Protein AF-A0A7C3KUU8-F1 (afdb_monomer_lite)

pLDDT: mean 86.79, std 10.92, range [36.5, 98.31]

Foldseek 3Di:
DFKKFFPPDPQAFDLDQPTAPLVRDDAAEEEAACPPAPRNVQVCLLCVLSVHCVSHVVRYDHANYQLRRVVCRLVVVGRIYRGDPVSCVPPPGMDRNGDRDPVSGDDDDDDDDADPPRDPVSVVVVVCCQDPNVCVVCVVVVHRRDHDPDDLPPPDQDPLLVLQAVLLLVLLLLLLVVLQVVLLVLLCCLQPDDDPCSVVSLCQQCVLVVDDLLVLLQVCCQQQPCPHPNVVVVVVVVDRQFQFSNVLSNSLSSNLRSLLSVQLNVLLNPQDCVVLVVVVVVVDDPVRSCVPPRCLSSVLSNLSSSLSSSLSSSQDDNSQCSGNNDDGSTRNHLNNQLVVLVPDVVSVSVNVVSVVVSVVVSVVSVVVSVVVSVVSVVVVVVVVD

Structure (mmCIF, N/CA/C/O backbone):
data_AF-A0A7C3KUU8-F1
#
_entry.id   AF-A0A7C3KUU8-F1
#
loop_
_atom_site.group_PDB
_atom_site.id
_atom_site.type_symbol
_atom_site.label_atom_id
_atom_site.label_alt_id
_atom_site.label_comp_id
_atom_site.label_asym_id
_atom_site.label_entity_id
_atom_site.label_seq_id
_atom_site.pdbx_PDB_ins_code
_atom_site.Cartn_x
_atom_site.Cartn_y
_atom_site.Cartn_z
_atom_site.occupancy
_atom_site.B_iso_or_equiv
_atom_site.auth_seq_id
_atom_site.auth_comp_id
_atom_site.auth_asym_id
_atom_site.auth_atom_id
_atom_site.pdbx_PDB_model_num
ATOM 1 N N . LEU A 1 1 ? 16.557 4.441 -30.785 1.00 90.44 1 LEU A N 1
ATOM 2 C CA . LEU A 1 1 ? 16.991 3.291 -31.620 1.00 90.44 1 LEU A CA 1
ATOM 3 C C . LEU A 1 1 ? 16.966 3.691 -33.090 1.00 90.44 1 LEU A C 1
ATOM 5 O O . LEU A 1 1 ? 16.334 4.692 -33.420 1.00 90.44 1 LEU A O 1
ATOM 9 N N . VAL A 1 2 ? 17.622 2.935 -33.965 1.00 92.75 2 VAL A N 1
ATOM 10 C CA . VAL A 1 2 ? 17.529 3.116 -35.421 1.00 92.75 2 VAL A CA 1
ATOM 11 C C . VAL A 1 2 ? 17.191 1.795 -36.099 1.00 92.75 2 VAL A C 1
ATOM 13 O O . VAL A 1 2 ? 17.642 0.738 -35.664 1.00 92.75 2 VAL A O 1
ATOM 16 N N . PHE A 1 3 ? 16.392 1.873 -37.158 1.00 93.44 3 PHE A N 1
ATOM 17 C CA . PHE A 1 3 ? 16.174 0.783 -38.095 1.00 93.44 3 PHE A CA 1
ATOM 18 C C . PHE A 1 3 ? 17.252 0.858 -39.176 1.00 93.44 3 PHE A C 1
ATOM 20 O O . PHE A 1 3 ? 17.432 1.891 -39.831 1.00 93.44 3 PHE A O 1
ATOM 27 N N . VAL A 1 4 ? 17.991 -0.229 -39.326 1.00 93.75 4 VAL A N 1
ATOM 28 C CA . VAL A 1 4 ? 19.209 -0.326 -40.123 1.00 93.75 4 VAL A CA 1
ATOM 29 C C . VAL A 1 4 ? 18.973 -1.285 -41.270 1.00 93.75 4 VAL A C 1
ATOM 31 O O . VAL A 1 4 ? 18.396 -2.350 -41.079 1.00 93.75 4 VAL A O 1
ATOM 34 N N . VAL A 1 5 ? 19.438 -0.908 -42.455 1.00 94.69 5 VAL A N 1
ATOM 35 C CA . VAL A 1 5 ? 19.354 -1.706 -43.684 1.00 94.69 5 VAL A CA 1
ATOM 36 C C . VAL A 1 5 ? 20.701 -1.664 -44.411 1.00 94.69 5 VAL A C 1
ATOM 38 O O . VAL A 1 5 ? 21.492 -0.746 -44.150 1.00 94.69 5 VAL A O 1
ATOM 41 N N . PRO A 1 6 ? 20.972 -2.590 -45.349 1.00 94.44 6 PRO A N 1
ATOM 42 C CA . PRO A 1 6 ? 22.145 -2.501 -46.214 1.00 94.44 6 PRO A CA 1
ATOM 43 C C . PRO A 1 6 ? 22.184 -1.160 -46.952 1.00 94.44 6 PRO A C 1
ATOM 45 O O . PRO A 1 6 ? 21.140 -0.590 -47.293 1.00 94.44 6 PRO A O 1
ATOM 48 N N . ARG A 1 7 ? 23.374 -0.606 -47.185 1.00 91.06 7 ARG A N 1
ATOM 49 C CA . ARG A 1 7 ? 23.514 0.765 -47.701 1.00 91.06 7 ARG A CA 1
ATOM 50 C C . ARG A 1 7 ? 22.879 0.950 -49.078 1.00 91.06 7 ARG A C 1
ATOM 52 O O . ARG A 1 7 ? 22.243 1.980 -49.333 1.00 91.06 7 ARG A O 1
ATOM 59 N N . GLU A 1 8 ? 22.999 -0.061 -49.923 1.00 89.56 8 GLU A N 1
ATOM 60 C CA . GLU A 1 8 ? 22.416 -0.168 -51.259 1.00 89.56 8 GLU A CA 1
ATOM 61 C C . GLU A 1 8 ? 20.892 -0.369 -51.257 1.00 89.56 8 GLU A C 1
ATOM 63 O O . GLU A 1 8 ? 20.244 -0.171 -52.287 1.00 89.56 8 GLU A O 1
ATOM 68 N N . SER A 1 9 ? 20.292 -0.699 -50.107 1.00 88.62 9 SER A N 1
ATOM 69 C CA . SER A 1 9 ? 18.846 -0.881 -49.988 1.00 88.62 9 SER A CA 1
ATOM 70 C C . SER A 1 9 ? 18.093 0.410 -50.316 1.00 88.62 9 SER A C 1
ATOM 72 O O . SER A 1 9 ? 18.428 1.496 -49.835 1.00 88.62 9 SER A O 1
ATOM 74 N N . ARG A 1 10 ? 17.027 0.300 -51.113 1.00 84.94 10 ARG A N 1
ATOM 75 C CA . ARG A 1 10 ? 16.107 1.413 -51.418 1.00 84.94 10 ARG A CA 1
ATOM 76 C C . ARG A 1 10 ? 14.951 1.525 -50.424 1.00 84.94 10 ARG A C 1
ATOM 78 O O . ARG A 1 10 ? 14.034 2.307 -50.655 1.00 84.94 10 ARG A O 1
ATOM 85 N N . TRP A 1 11 ? 14.974 0.734 -49.353 1.00 87.44 11 TRP A N 1
ATOM 86 C CA . TRP A 1 11 ? 13.912 0.738 -48.358 1.00 87.44 11 TRP A CA 1
ATOM 87 C C . TRP A 1 11 ? 13.769 2.118 -47.703 1.00 87.44 11 TRP A C 1
ATOM 89 O O . TRP A 1 11 ? 14.757 2.755 -47.334 1.00 87.44 11 TRP A O 1
ATOM 99 N N . SER A 1 12 ? 12.520 2.554 -47.564 1.00 77.31 12 SER A N 1
ATOM 100 C CA . SER A 1 12 ? 12.107 3.763 -46.859 1.00 77.31 12 SER A CA 1
ATOM 101 C C . SER A 1 12 ? 10.806 3.455 -46.123 1.00 77.31 12 SER A C 1
ATOM 103 O O . SER A 1 12 ? 9.959 2.732 -46.650 1.00 77.31 12 SER A O 1
ATOM 105 N N . GLY A 1 13 ? 10.647 3.984 -44.915 1.00 79.12 13 GLY A N 1
ATOM 106 C CA . GLY A 1 13 ? 9.487 3.725 -44.069 1.00 79.12 13 GLY A CA 1
ATOM 107 C C . GLY A 1 13 ? 9.113 4.931 -43.219 1.00 79.12 13 GLY A C 1
ATOM 108 O O . GLY A 1 13 ? 9.868 5.899 -43.126 1.00 79.12 13 GLY A O 1
ATOM 109 N N . ALA A 1 14 ? 7.941 4.859 -42.591 1.00 77.94 14 ALA A N 1
ATOM 110 C CA . ALA A 1 14 ? 7.413 5.895 -41.708 1.00 77.94 14 ALA A CA 1
ATOM 111 C C . ALA A 1 14 ? 7.044 5.304 -40.340 1.00 77.94 14 ALA A C 1
ATOM 113 O O . ALA A 1 14 ? 6.767 4.115 -40.220 1.00 77.94 14 ALA A O 1
ATOM 114 N N . THR A 1 15 ? 7.028 6.138 -39.301 1.00 74.88 15 THR A N 1
ATOM 115 C CA . THR A 1 15 ? 6.674 5.756 -37.917 1.00 74.88 15 THR A CA 1
ATOM 116 C C . THR A 1 15 ? 5.229 6.109 -37.552 1.00 74.88 15 THR A C 1
ATOM 118 O O . THR A 1 15 ? 4.867 6.128 -36.376 1.00 74.88 15 THR A O 1
ATOM 121 N N . GLU A 1 16 ? 4.399 6.414 -38.550 1.00 74.88 16 GLU A N 1
ATOM 122 C CA . GLU A 1 16 ? 3.003 6.815 -38.376 1.00 74.88 16 GLU A CA 1
ATOM 123 C C . GLU A 1 16 ? 2.089 5.623 -38.057 1.00 74.88 16 GLU A C 1
ATOM 125 O O . GLU A 1 16 ? 2.346 4.478 -38.446 1.00 74.88 16 GLU A O 1
ATOM 130 N N . LYS A 1 17 ? 0.975 5.899 -37.365 1.00 60.41 17 LYS A N 1
ATOM 131 C CA . LYS A 1 17 ? -0.050 4.888 -37.075 1.00 60.41 17 LYS A CA 1
ATOM 132 C C . LYS A 1 17 ? -0.626 4.338 -38.384 1.00 60.41 17 LYS A C 1
ATOM 134 O O . LYS A 1 17 ? -1.269 5.072 -39.125 1.00 60.41 17 LYS A O 1
ATOM 139 N N . GLY A 1 18 ? -0.435 3.039 -38.618 1.00 64.00 18 GLY A N 1
ATOM 140 C CA . GLY A 1 18 ? -0.937 2.325 -39.798 1.00 64.00 18 GLY A CA 1
ATOM 141 C C . GLY A 1 18 ? 0.137 1.909 -40.808 1.00 64.00 18 GLY A C 1
ATOM 142 O O . GLY A 1 18 ? -0.190 1.191 -41.749 1.00 64.00 18 GLY A O 1
ATOM 143 N N . PHE A 1 19 ? 1.405 2.296 -40.620 1.00 79.56 19 PHE A N 1
ATOM 144 C CA . PHE A 1 19 ? 2.503 1.746 -41.419 1.00 79.56 19 PHE A CA 1
ATOM 145 C C . PHE A 1 19 ? 2.734 0.276 -41.053 1.00 79.56 19 PHE A C 1
ATOM 147 O O . PHE A 1 19 ? 3.020 -0.035 -39.897 1.00 79.56 19 PHE A O 1
ATOM 154 N N . ASP A 1 20 ? 2.633 -0.621 -42.031 1.00 80.00 20 ASP A N 1
ATOM 155 C CA . ASP A 1 20 ? 2.911 -2.041 -41.834 1.00 80.00 20 ASP A CA 1
ATOM 156 C C . ASP A 1 20 ? 4.380 -2.350 -42.151 1.00 80.00 20 ASP A C 1
ATOM 158 O O . ASP A 1 20 ? 4.773 -2.561 -43.305 1.00 80.00 20 ASP A O 1
ATOM 162 N N . LEU A 1 21 ? 5.203 -2.410 -41.101 1.00 84.06 21 LEU A N 1
ATOM 163 C CA . LEU A 1 21 ? 6.609 -2.780 -41.233 1.00 84.06 21 LEU A CA 1
ATOM 164 C C . LEU A 1 21 ? 6.766 -4.173 -41.855 1.00 84.06 21 LEU A C 1
ATOM 166 O O . LEU A 1 21 ? 7.673 -4.382 -42.662 1.00 84.06 21 LEU A O 1
ATOM 170 N N . ALA A 1 22 ? 5.886 -5.114 -41.514 1.00 80.06 22 ALA A N 1
ATOM 171 C CA . ALA A 1 22 ? 5.986 -6.497 -41.941 1.00 80.06 22 ALA A CA 1
ATOM 172 C C . ALA A 1 22 ? 5.813 -6.653 -43.457 1.00 80.06 22 ALA A C 1
ATOM 174 O O . ALA A 1 22 ? 6.502 -7.491 -44.046 1.00 80.06 22 ALA A O 1
ATOM 175 N N . ALA A 1 23 ? 4.941 -5.845 -44.062 1.00 80.69 23 ALA A N 1
ATOM 176 C CA . ALA A 1 23 ? 4.731 -5.779 -45.506 1.00 80.69 23 ALA A CA 1
ATOM 177 C C . ALA A 1 23 ? 5.793 -4.935 -46.237 1.00 80.69 23 ALA A C 1
ATOM 179 O O . ALA A 1 23 ? 6.001 -5.107 -47.437 1.00 80.69 23 ALA A O 1
ATOM 180 N N . SER A 1 24 ? 6.477 -4.031 -45.529 1.00 82.81 24 SER A N 1
ATOM 181 C CA . SER A 1 24 ? 7.411 -3.072 -46.135 1.00 82.81 24 SER A CA 1
ATOM 182 C C . SER A 1 24 ? 8.755 -3.665 -46.579 1.00 82.81 24 SER A C 1
ATOM 184 O O . SER A 1 24 ? 9.460 -3.040 -47.371 1.00 82.81 24 SER A O 1
ATOM 186 N N . PHE A 1 25 ? 9.144 -4.839 -46.073 1.00 82.50 25 PHE A N 1
ATOM 187 C CA . PHE A 1 25 ? 10.389 -5.502 -46.463 1.00 82.50 25 PHE A CA 1
ATOM 188 C C . PHE A 1 25 ? 10.257 -7.030 -46.458 1.00 82.50 25 PHE A C 1
ATOM 190 O O . PHE A 1 25 ? 9.503 -7.621 -45.679 1.00 82.50 25 PHE A O 1
ATOM 197 N N . SER A 1 26 ? 11.026 -7.676 -47.334 1.00 80.44 26 SER A N 1
ATOM 198 C CA . SER A 1 26 ? 11.155 -9.130 -47.410 1.00 80.44 26 SER A CA 1
ATOM 199 C C . SER A 1 26 ? 12.432 -9.583 -46.699 1.00 80.44 26 SER A C 1
ATOM 201 O O . SER A 1 26 ? 13.476 -8.947 -46.817 1.00 80.44 26 SER A O 1
ATOM 203 N N . GLY A 1 27 ? 12.349 -10.677 -45.939 1.00 87.88 27 GLY A N 1
ATOM 204 C CA . GLY A 1 27 ? 13.481 -11.243 -45.201 1.00 87.88 27 GLY A CA 1
ATOM 205 C C . GLY A 1 27 ? 13.351 -11.161 -43.680 1.00 87.88 27 GLY A C 1
ATOM 206 O O . GLY A 1 27 ? 12.274 -10.901 -43.136 1.00 87.88 27 GLY A O 1
ATOM 207 N N . ARG A 1 28 ? 14.463 -11.461 -43.002 1.00 93.50 28 ARG A N 1
ATOM 208 C CA . ARG A 1 28 ? 14.560 -11.568 -41.540 1.00 93.50 28 ARG A CA 1
ATOM 209 C C . ARG A 1 28 ? 14.951 -10.237 -40.898 1.00 93.50 28 ARG A C 1
ATOM 211 O O . ARG A 1 28 ? 15.666 -9.450 -41.517 1.00 93.50 28 ARG A O 1
ATOM 218 N N . LEU A 1 29 ? 14.500 -10.009 -39.666 1.00 95.25 29 LEU A N 1
ATOM 219 C CA . LEU A 1 29 ? 14.848 -8.840 -38.855 1.00 95.25 29 LEU A CA 1
ATOM 220 C C . LEU A 1 29 ? 15.831 -9.256 -37.760 1.00 95.25 29 LEU A C 1
ATOM 222 O O . LEU A 1 29 ? 15.462 -10.010 -36.865 1.00 95.25 29 LEU A O 1
ATOM 226 N N . ALA A 1 30 ? 17.065 -8.770 -37.803 1.00 96.25 30 ALA A N 1
ATOM 227 C CA . ALA A 1 30 ? 18.033 -9.030 -36.747 1.00 96.25 30 ALA A CA 1
ATOM 228 C C . ALA A 1 30 ? 17.785 -8.108 -35.547 1.00 96.25 30 ALA A C 1
ATOM 230 O O . ALA A 1 30 ? 17.712 -6.887 -35.683 1.00 96.25 30 ALA A O 1
ATOM 231 N N . LEU A 1 31 ? 17.677 -8.691 -34.358 1.00 95.56 31 LEU A N 1
ATOM 232 C CA . LEU A 1 31 ? 17.616 -7.960 -33.096 1.00 95.56 31 LEU A CA 1
ATOM 233 C C . LEU A 1 31 ? 18.660 -8.551 -32.160 1.00 95.56 31 LEU A C 1
ATOM 235 O O . LEU A 1 31 ? 18.838 -9.765 -32.140 1.00 95.56 31 LEU A O 1
ATOM 239 N N . ALA A 1 32 ? 19.294 -7.721 -31.334 1.00 91.69 32 ALA A N 1
ATOM 240 C CA . ALA A 1 32 ? 19.914 -8.255 -30.126 1.00 91.69 32 ALA A CA 1
ATOM 241 C C . ALA A 1 32 ? 18.852 -9.039 -29.332 1.00 91.69 32 ALA A C 1
ATOM 243 O O . ALA A 1 32 ? 17.676 -8.668 -29.385 1.00 91.69 32 ALA A O 1
ATOM 244 N N . ASP A 1 33 ? 19.232 -10.119 -28.649 1.00 91.19 33 ASP A N 1
ATOM 245 C CA . ASP A 1 33 ? 18.257 -11.043 -28.065 1.00 91.19 33 ASP A CA 1
ATOM 246 C C . ASP A 1 33 ? 17.237 -10.297 -27.172 1.00 91.19 33 ASP A C 1
ATOM 248 O O . ASP A 1 33 ? 17.604 -9.727 -26.136 1.00 91.19 33 ASP A O 1
ATOM 252 N N . PRO A 1 34 ? 15.944 -10.283 -27.554 1.00 88.38 34 PRO A N 1
ATOM 253 C CA . PRO A 1 34 ? 14.929 -9.479 -26.886 1.00 88.38 34 PRO A CA 1
ATOM 254 C C . PRO A 1 34 ? 14.506 -10.030 -25.519 1.00 88.38 34 PRO A C 1
ATOM 256 O O . PRO A 1 34 ? 13.675 -9.411 -24.855 1.00 88.38 34 PRO A O 1
ATOM 259 N N . SER A 1 35 ? 15.033 -11.183 -25.098 1.00 82.75 35 SER A N 1
ATOM 260 C CA . SER A 1 35 ? 14.754 -11.770 -23.785 1.00 82.75 35 SER A CA 1
ATOM 261 C C . SER A 1 35 ? 15.670 -11.246 -22.674 1.00 82.75 35 SER A C 1
ATOM 263 O O . SER A 1 35 ? 15.229 -11.167 -21.529 1.00 82.75 35 SER A O 1
ATOM 265 N N . HIS A 1 36 ? 16.916 -10.872 -22.987 1.00 84.31 36 HIS A N 1
ATOM 266 C CA . HIS A 1 36 ? 17.907 -10.516 -21.962 1.00 84.31 36 HIS A CA 1
ATOM 267 C C . HIS A 1 36 ? 18.919 -9.436 -22.366 1.00 84.31 36 HIS A C 1
ATOM 269 O O . HIS A 1 36 ? 19.578 -8.879 -21.487 1.00 84.31 36 HIS A O 1
ATOM 275 N N . VAL A 1 37 ? 19.044 -9.086 -23.651 1.00 87.12 37 VAL A N 1
ATOM 276 C CA . VAL A 1 37 ? 19.953 -8.016 -24.080 1.00 87.12 37 VAL A CA 1
ATOM 277 C C . VAL A 1 37 ? 19.202 -6.681 -24.064 1.00 87.12 37 VAL A C 1
ATOM 279 O O . VAL A 1 37 ? 18.183 -6.559 -24.748 1.00 87.12 37 VAL A O 1
ATOM 282 N N . PRO A 1 38 ? 19.684 -5.639 -23.353 1.00 86.88 38 PRO A N 1
ATOM 283 C CA . PRO A 1 38 ? 18.954 -4.376 -23.208 1.00 86.88 38 PRO A CA 1
ATOM 284 C C . PRO A 1 38 ? 18.501 -3.754 -24.533 1.00 86.88 38 PRO A C 1
ATOM 286 O O . PRO A 1 38 ? 17.348 -3.357 -24.670 1.00 86.88 38 PRO A O 1
ATOM 289 N N . ALA A 1 39 ? 19.374 -3.732 -25.543 1.00 88.12 39 ALA A N 1
ATOM 290 C CA . ALA A 1 39 ? 19.037 -3.206 -26.865 1.00 88.12 39 ALA A CA 1
ATOM 291 C C . ALA A 1 39 ? 17.893 -3.980 -27.538 1.00 88.12 39 ALA A C 1
ATOM 293 O O . ALA A 1 39 ? 17.030 -3.374 -28.170 1.00 88.12 39 ALA A O 1
ATOM 294 N N . GLY A 1 40 ? 17.871 -5.304 -27.363 1.00 90.69 40 GLY A N 1
ATOM 295 C CA . GLY A 1 40 ? 16.818 -6.188 -27.852 1.00 90.69 40 GLY A CA 1
ATOM 296 C C . GLY A 1 40 ? 15.490 -5.941 -27.153 1.00 90.69 40 GLY A C 1
ATOM 297 O O . GLY A 1 40 ? 14.450 -5.859 -27.804 1.00 90.69 40 GLY A O 1
ATOM 298 N N . ILE A 1 41 ? 15.532 -5.755 -25.831 1.00 90.88 41 ILE A N 1
ATOM 299 C CA . ILE A 1 41 ? 14.361 -5.423 -25.013 1.00 90.88 41 ILE A CA 1
ATOM 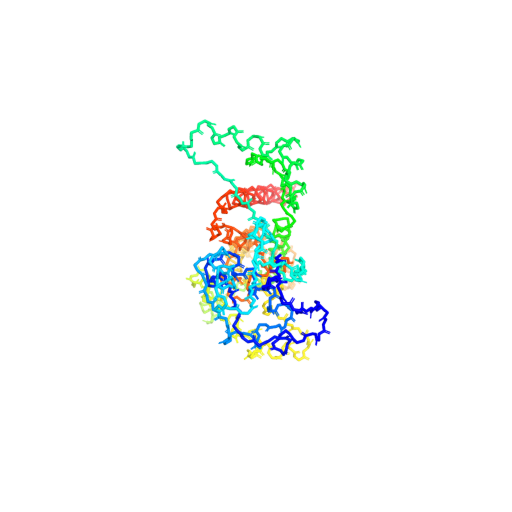300 C C . ILE A 1 41 ? 13.762 -4.085 -25.467 1.00 90.88 41 ILE A C 1
ATOM 302 O O . ILE A 1 41 ? 12.563 -4.016 -25.738 1.00 90.88 41 ILE A O 1
ATOM 306 N N . TYR A 1 42 ? 14.579 -3.035 -25.619 1.00 92.00 42 TYR A N 1
ATOM 307 C CA . TYR A 1 42 ? 14.101 -1.733 -26.101 1.00 92.00 42 TYR A CA 1
ATOM 308 C C . TYR A 1 42 ? 13.573 -1.806 -27.535 1.00 92.00 42 TYR A C 1
ATOM 310 O O . TYR A 1 42 ? 12.560 -1.182 -27.848 1.00 92.00 42 TYR A O 1
ATOM 318 N N . ALA A 1 43 ? 14.231 -2.574 -28.408 1.00 92.94 43 ALA A N 1
ATOM 319 C CA . ALA A 1 43 ? 13.767 -2.780 -29.774 1.00 92.94 43 ALA A CA 1
ATOM 320 C C . ALA A 1 43 ? 12.408 -3.475 -29.799 1.00 92.94 43 ALA A C 1
ATOM 322 O O . ALA A 1 43 ? 11.499 -3.009 -30.478 1.00 92.94 43 ALA A O 1
ATOM 323 N N . ARG A 1 44 ? 12.227 -4.531 -29.004 1.00 93.44 44 ARG A N 1
ATOM 324 C CA . ARG A 1 44 ? 10.938 -5.206 -28.870 1.00 93.44 44 ARG A CA 1
ATOM 325 C C . ARG A 1 44 ? 9.850 -4.261 -28.356 1.00 93.44 44 ARG A C 1
ATOM 327 O O . ARG A 1 44 ? 8.792 -4.206 -28.971 1.00 93.44 44 ARG A O 1
ATOM 334 N N . GLN A 1 45 ? 10.118 -3.489 -27.300 1.00 90.62 45 GLN A N 1
ATOM 335 C CA . GLN A 1 45 ? 9.173 -2.490 -26.779 1.00 90.62 45 GLN A CA 1
ATOM 336 C C . GLN A 1 45 ? 8.756 -1.488 -27.860 1.00 90.62 45 GLN A C 1
ATOM 338 O O . GLN A 1 45 ? 7.566 -1.244 -28.049 1.00 90.62 45 GLN A O 1
ATOM 343 N N . ALA A 1 46 ? 9.729 -0.970 -28.617 1.00 90.31 46 ALA A N 1
ATOM 344 C CA . ALA A 1 46 ? 9.466 -0.060 -29.724 1.00 90.31 46 ALA A CA 1
ATOM 345 C C . ALA A 1 46 ? 8.572 -0.696 -30.792 1.00 90.31 46 ALA A C 1
ATOM 347 O O . ALA A 1 46 ? 7.588 -0.094 -31.217 1.00 90.31 46 ALA A O 1
ATOM 348 N N . LEU A 1 47 ? 8.885 -1.925 -31.207 1.00 91.62 47 LEU A N 1
ATOM 349 C CA . LEU A 1 47 ? 8.107 -2.656 -32.206 1.00 91.62 47 LEU A CA 1
ATOM 350 C C . LEU A 1 47 ? 6.693 -2.990 -31.708 1.00 91.62 47 LEU A C 1
ATOM 352 O O . LEU A 1 47 ? 5.756 -2.964 -32.502 1.00 91.62 47 LEU A O 1
ATOM 356 N N . GLU A 1 48 ? 6.517 -3.301 -30.422 1.00 92.44 48 GLU A N 1
ATOM 357 C CA . GLU A 1 48 ? 5.206 -3.551 -29.809 1.00 92.44 48 GLU A CA 1
ATOM 358 C C . GLU A 1 48 ? 4.368 -2.265 -29.762 1.00 92.44 48 GLU A C 1
ATOM 360 O O . GLU A 1 48 ? 3.215 -2.270 -30.193 1.00 92.44 48 GLU A O 1
ATOM 365 N N . SER A 1 49 ? 4.961 -1.147 -29.333 1.00 87.69 49 SER A N 1
ATOM 366 C CA . SER A 1 49 ? 4.299 0.165 -29.254 1.00 87.69 49 SER A CA 1
ATOM 367 C C . SER A 1 49 ? 3.899 0.713 -30.631 1.00 87.69 49 SER A C 1
ATOM 369 O O . SER A 1 49 ? 2.841 1.324 -30.790 1.00 87.69 49 SER A O 1
ATOM 371 N N . LEU A 1 50 ? 4.711 0.435 -31.656 1.00 87.19 50 LEU A N 1
ATOM 372 C CA . LEU A 1 50 ? 4.426 0.782 -33.051 1.00 87.19 50 LEU A CA 1
ATOM 373 C C . LEU A 1 50 ? 3.457 -0.201 -33.736 1.00 87.19 50 LEU A C 1
ATOM 375 O O . LEU A 1 50 ? 3.054 0.033 -34.872 1.00 87.19 50 LEU A O 1
ATOM 379 N N . GLY A 1 51 ? 3.063 -1.292 -33.067 1.00 86.88 51 GLY A N 1
ATOM 380 C CA . GLY A 1 51 ? 2.174 -2.317 -33.62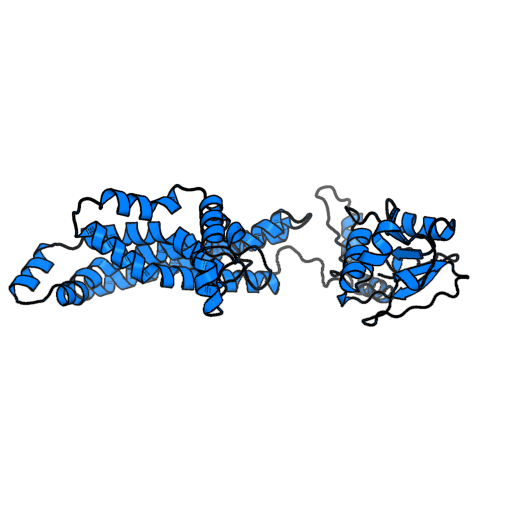6 1.00 86.88 51 GLY A CA 1
ATOM 381 C C . GLY A 1 51 ? 2.830 -3.223 -34.676 1.00 86.88 51 GLY A C 1
ATOM 382 O O . GLY A 1 51 ? 2.140 -3.972 -35.360 1.00 86.88 51 GLY A O 1
ATOM 383 N N . TRP A 1 52 ? 4.156 -3.179 -34.811 1.00 90.25 52 TRP A N 1
ATOM 384 C CA . TRP A 1 52 ? 4.925 -3.936 -35.804 1.00 90.25 52 TRP A CA 1
ATOM 385 C C . TRP A 1 52 ? 5.298 -5.342 -35.335 1.00 90.25 52 TRP A C 1
ATOM 387 O O . TRP A 1 52 ? 5.491 -6.236 -36.158 1.00 90.25 52 TRP A O 1
ATOM 397 N N . TRP A 1 53 ? 5.394 -5.551 -34.019 1.00 91.19 53 TRP A N 1
ATOM 398 C CA . TRP A 1 53 ? 5.913 -6.787 -33.428 1.00 91.19 53 TRP A CA 1
ATOM 399 C C . TRP A 1 53 ? 5.185 -8.049 -33.901 1.00 91.19 53 TRP A C 1
ATOM 401 O O . TRP A 1 53 ? 5.824 -9.035 -34.266 1.00 91.19 53 TRP A O 1
ATOM 411 N N . THR A 1 54 ? 3.853 -8.022 -33.954 1.00 88.00 54 THR A N 1
ATOM 412 C CA . THR A 1 54 ? 3.029 -9.184 -34.324 1.00 88.00 54 THR A CA 1
ATOM 413 C C . THR A 1 54 ? 3.334 -9.711 -35.726 1.00 88.00 54 THR A C 1
ATOM 415 O O . THR A 1 54 ? 3.348 -10.925 -35.914 1.00 88.00 54 THR A O 1
ATOM 418 N N . GLY A 1 55 ? 3.632 -8.831 -36.687 1.00 86.38 55 GLY A N 1
ATOM 419 C CA . GLY A 1 55 ? 3.930 -9.202 -38.075 1.00 86.38 55 GLY A CA 1
ATOM 420 C C . GLY A 1 55 ? 5.394 -9.573 -38.348 1.00 86.38 55 GLY A C 1
ATOM 421 O O . GLY A 1 55 ? 5.705 -10.147 -39.399 1.00 86.38 55 GLY A O 1
ATOM 422 N N . VAL A 1 56 ? 6.313 -9.251 -37.430 1.00 90.00 56 VAL A N 1
ATOM 423 C CA . VAL A 1 56 ? 7.753 -9.517 -37.605 1.00 90.00 56 VAL A CA 1
ATOM 424 C C . VAL A 1 56 ? 8.315 -10.558 -36.643 1.00 90.00 56 VAL A C 1
ATOM 426 O O . VAL A 1 56 ? 9.368 -11.103 -36.952 1.00 90.00 56 VAL A O 1
ATOM 429 N N . ARG A 1 57 ? 7.631 -10.894 -35.537 1.00 90.94 57 ARG A N 1
ATOM 430 C CA . ARG A 1 57 ? 8.156 -11.780 -34.474 1.00 90.94 57 ARG A CA 1
ATOM 431 C C . ARG A 1 57 ? 8.689 -13.127 -34.977 1.00 90.94 57 ARG A C 1
ATOM 433 O O . ARG A 1 57 ? 9.761 -13.538 -34.559 1.00 90.94 57 ARG A O 1
ATOM 440 N N . GLU A 1 58 ? 7.994 -13.772 -35.918 1.00 91.50 58 GLU A N 1
ATOM 441 C CA . GLU A 1 58 ? 8.390 -15.083 -36.473 1.00 91.50 58 GLU A CA 1
ATOM 442 C C . GLU A 1 58 ? 9.591 -14.974 -37.432 1.00 91.50 58 GLU A C 1
ATOM 444 O O . GLU A 1 58 ? 10.194 -15.971 -37.816 1.00 91.50 58 GLU A O 1
ATOM 449 N N . ARG A 1 59 ? 9.935 -13.749 -37.847 1.00 92.75 59 ARG A N 1
ATOM 450 C CA . ARG A 1 59 ? 11.063 -13.426 -38.731 1.00 92.75 59 ARG A CA 1
ATOM 451 C C . ARG A 1 59 ? 12.236 -12.803 -37.975 1.00 92.75 59 ARG A C 1
ATOM 453 O O . ARG A 1 59 ? 13.210 -12.400 -38.616 1.00 92.75 59 ARG A O 1
ATOM 460 N N . VAL A 1 60 ? 12.147 -12.689 -36.648 1.00 93.81 60 VAL A N 1
ATOM 461 C CA . VAL A 1 60 ? 13.225 -12.142 -35.824 1.00 93.81 60 VAL A CA 1
ATOM 462 C C . VAL A 1 60 ? 14.355 -13.159 -35.718 1.00 93.81 60 VAL A C 1
ATOM 464 O O . VAL A 1 60 ? 14.136 -14.310 -35.353 1.00 93.81 60 VAL A O 1
ATOM 467 N N . VAL A 1 61 ? 15.575 -12.713 -36.007 1.00 94.50 61 VAL A N 1
ATOM 468 C CA . VAL A 1 61 ? 16.801 -13.473 -35.758 1.00 94.50 61 VAL A CA 1
ATOM 469 C C . VAL A 1 61 ? 17.487 -12.862 -34.540 1.00 94.50 61 VAL A C 1
ATOM 471 O O . VAL A 1 61 ? 17.909 -11.704 -34.615 1.00 94.50 61 VAL A O 1
ATOM 474 N N . PRO A 1 62 ? 17.579 -13.594 -33.419 1.00 92.44 62 PRO A N 1
ATOM 475 C CA . PRO A 1 62 ? 18.277 -13.108 -32.243 1.00 92.44 62 PRO A CA 1
ATOM 476 C C . PRO A 1 62 ? 19.791 -13.113 -32.483 1.00 92.44 62 PRO A C 1
ATOM 478 O O . PRO A 1 62 ? 20.358 -14.086 -32.978 1.00 92.44 62 PRO A O 1
ATOM 481 N N . ALA A 1 63 ? 20.439 -12.020 -32.105 1.00 91.88 63 ALA A N 1
ATOM 482 C CA . ALA A 1 63 ? 21.882 -11.847 -32.074 1.00 91.88 63 ALA A CA 1
ATOM 483 C C . ALA A 1 63 ? 22.360 -11.711 -30.616 1.00 91.88 63 ALA A C 1
ATOM 485 O O . ALA A 1 63 ? 21.606 -11.213 -29.774 1.00 91.88 63 ALA A O 1
ATOM 486 N N . PRO A 1 64 ? 23.606 -12.105 -30.300 1.00 85.50 64 PRO A N 1
ATOM 487 C CA . PRO A 1 64 ? 24.130 -12.029 -28.933 1.00 85.50 64 PRO A CA 1
ATOM 488 C C . PRO A 1 64 ? 24.233 -10.589 -28.410 1.00 85.50 64 PRO A C 1
ATOM 490 O O . PRO A 1 64 ? 24.109 -10.351 -27.212 1.00 85.50 64 PRO A O 1
ATOM 493 N N . ASP A 1 65 ? 24.432 -9.620 -29.302 1.00 90.88 65 ASP A N 1
ATOM 494 C CA . ASP A 1 65 ? 24.562 -8.203 -28.982 1.00 90.88 65 ASP A CA 1
ATOM 495 C C . ASP A 1 65 ? 24.163 -7.331 -30.200 1.00 90.88 65 ASP A C 1
ATOM 497 O O . ASP A 1 65 ? 23.898 -7.861 -31.289 1.00 90.88 65 ASP A O 1
ATOM 501 N N . PRO A 1 66 ? 24.066 -5.994 -30.046 1.00 91.19 66 PRO A N 1
ATOM 502 C CA . PRO A 1 66 ? 23.685 -5.102 -31.142 1.00 91.19 66 PRO A CA 1
ATOM 503 C C . PRO A 1 66 ? 24.648 -5.127 -32.330 1.00 91.19 66 PRO A C 1
ATOM 505 O O . PRO A 1 66 ? 24.201 -5.039 -33.472 1.00 91.19 66 PRO A O 1
ATOM 508 N N . ALA A 1 67 ? 25.952 -5.282 -32.090 1.00 91.69 67 ALA A N 1
ATOM 509 C CA . ALA A 1 67 ? 26.945 -5.348 -33.157 1.00 91.69 67 ALA A CA 1
ATOM 510 C C . ALA A 1 67 ? 26.785 -6.641 -33.972 1.00 91.69 67 ALA A C 1
ATOM 512 O O . ALA A 1 67 ? 26.844 -6.610 -35.201 1.00 91.69 67 ALA A O 1
ATOM 513 N N . GLY A 1 68 ? 26.472 -7.758 -33.313 1.00 92.00 68 GLY A N 1
ATOM 514 C CA . GLY A 1 68 ? 26.086 -9.009 -33.959 1.00 92.00 68 GLY A CA 1
ATOM 515 C C . GLY A 1 68 ? 24.847 -8.851 -34.843 1.00 92.00 68 GLY A C 1
ATOM 516 O O . GLY A 1 68 ? 24.816 -9.373 -35.956 1.00 92.00 68 GLY A O 1
ATOM 517 N N . ALA A 1 69 ? 23.851 -8.073 -34.406 1.00 94.00 69 ALA A N 1
ATOM 518 C CA . ALA A 1 69 ? 22.670 -7.789 -35.223 1.00 94.00 69 ALA A CA 1
ATOM 519 C C . ALA A 1 69 ? 23.015 -6.974 -36.483 1.00 94.00 69 ALA A C 1
ATOM 521 O O . ALA A 1 69 ? 22.519 -7.291 -37.563 1.00 94.00 69 ALA A O 1
ATOM 522 N N . VAL A 1 70 ? 23.903 -5.975 -36.375 1.00 95.00 70 VAL A N 1
ATOM 523 C CA . VAL A 1 70 ? 24.435 -5.251 -37.547 1.00 95.00 70 VAL A CA 1
ATOM 524 C C . VAL A 1 70 ? 25.188 -6.207 -38.470 1.00 95.00 70 VAL A C 1
ATOM 526 O O . VAL A 1 70 ? 24.986 -6.172 -39.684 1.00 95.00 70 VAL A O 1
ATOM 529 N N . LYS A 1 71 ? 25.999 -7.113 -37.910 1.00 93.94 71 LYS A N 1
ATOM 530 C CA . LYS A 1 71 ? 26.798 -8.056 -38.697 1.00 93.94 71 LYS A CA 1
ATOM 531 C C . LYS A 1 71 ? 25.946 -8.986 -39.556 1.00 93.94 71 LYS A C 1
ATOM 533 O O . LYS A 1 71 ? 26.291 -9.242 -40.706 1.00 93.94 71 LYS A O 1
ATOM 538 N N . LEU A 1 72 ? 24.813 -9.449 -39.031 1.00 93.81 72 LEU A N 1
ATOM 539 C CA . LEU A 1 72 ? 23.860 -10.264 -39.790 1.00 93.81 72 LEU A CA 1
ATOM 540 C C . LEU A 1 72 ? 23.288 -9.518 -41.004 1.00 93.81 72 LEU A C 1
ATOM 542 O O . LEU A 1 72 ? 23.002 -10.145 -42.023 1.00 93.81 72 LEU A O 1
ATOM 546 N N . VAL A 1 73 ? 23.145 -8.194 -40.918 1.00 94.44 73 VAL A N 1
ATOM 547 C CA . VAL A 1 73 ? 22.727 -7.362 -42.056 1.00 94.44 73 VAL A CA 1
ATOM 548 C C . VAL A 1 73 ? 23.857 -7.217 -43.072 1.00 94.44 73 VAL A C 1
ATOM 550 O O . VAL A 1 73 ? 23.611 -7.356 -44.266 1.00 94.44 73 VAL A O 1
ATOM 553 N N . GLU A 1 74 ? 25.101 -7.013 -42.625 1.00 93.88 74 GLU A N 1
ATOM 554 C CA . GLU A 1 74 ? 26.265 -6.948 -43.525 1.00 93.88 74 GLU A CA 1
ATOM 555 C C . GLU A 1 74 ? 26.484 -8.244 -44.315 1.00 93.88 74 GLU A C 1
ATOM 557 O O . GLU A 1 74 ? 26.875 -8.208 -45.478 1.00 93.88 74 GLU A O 1
ATOM 562 N N . LEU A 1 75 ? 26.248 -9.392 -43.677 1.00 92.50 75 LEU A N 1
ATOM 563 C CA . LEU A 1 75 ? 26.392 -10.712 -44.295 1.00 92.50 75 LEU A CA 1
ATOM 564 C C . LEU A 1 75 ? 25.207 -11.076 -45.206 1.00 92.50 75 LEU A C 1
ATOM 566 O O . LEU A 1 75 ? 25.215 -12.138 -45.824 1.00 92.50 75 LEU A O 1
ATOM 570 N N . GLY A 1 76 ? 24.176 -10.225 -45.281 1.00 91.25 76 GLY A N 1
ATOM 571 C CA . GLY A 1 76 ? 22.951 -10.496 -46.035 1.00 91.25 76 GLY A CA 1
ATOM 572 C C . GLY A 1 76 ? 22.067 -11.586 -45.417 1.00 91.25 76 GLY A C 1
ATOM 573 O O . GLY A 1 76 ? 21.111 -12.039 -46.044 1.00 91.25 76 GLY A O 1
ATOM 574 N N . GLU A 1 77 ? 22.352 -12.015 -44.186 1.00 92.44 77 GLU A N 1
ATOM 575 C CA . GLU A 1 77 ? 21.565 -13.022 -43.472 1.00 92.44 77 GLU A CA 1
ATOM 576 C C . GLU A 1 77 ? 20.262 -12.452 -42.891 1.00 92.44 77 GLU A C 1
ATOM 578 O O . GLU A 1 77 ? 19.281 -13.188 -42.711 1.00 92.44 77 GLU A O 1
ATOM 583 N N . ALA A 1 78 ? 20.244 -11.148 -42.612 1.00 93.75 78 ALA A N 1
ATOM 584 C CA . ALA A 1 78 ? 19.072 -10.377 -42.227 1.00 93.75 78 ALA A CA 1
ATOM 585 C C . ALA A 1 78 ? 18.882 -9.186 -43.175 1.00 93.75 78 ALA A C 1
ATOM 587 O O . ALA A 1 78 ? 19.836 -8.538 -43.590 1.00 93.75 78 ALA A O 1
ATOM 588 N N . ALA A 1 79 ? 17.630 -8.880 -43.506 1.00 93.56 79 ALA A N 1
ATOM 589 C CA . ALA A 1 79 ? 17.296 -7.771 -44.397 1.00 93.56 79 ALA A CA 1
ATOM 590 C C . ALA A 1 79 ? 17.376 -6.409 -43.691 1.00 93.56 79 ALA A C 1
ATOM 592 O O . ALA A 1 79 ? 17.561 -5.377 -44.337 1.00 93.56 79 ALA A O 1
ATOM 593 N N . ALA A 1 80 ? 17.213 -6.407 -42.369 1.00 95.19 80 ALA A N 1
ATOM 594 C CA . ALA A 1 80 ? 17.289 -5.220 -41.537 1.00 95.19 80 ALA A CA 1
ATOM 595 C C . ALA A 1 80 ? 17.652 -5.577 -40.092 1.00 95.19 80 ALA A C 1
ATOM 597 O O . ALA A 1 80 ? 17.528 -6.735 -39.688 1.00 95.19 80 ALA A O 1
ATOM 598 N N . ALA A 1 81 ? 18.026 -4.570 -39.303 1.00 95.81 81 ALA A N 1
ATOM 599 C CA . ALA A 1 81 ? 18.209 -4.683 -37.861 1.00 95.81 81 ALA A CA 1
ATOM 600 C C . ALA A 1 81 ? 17.634 -3.480 -37.105 1.00 95.81 81 ALA A C 1
ATOM 602 O O . ALA A 1 81 ? 17.519 -2.389 -37.660 1.00 95.81 81 ALA A O 1
ATOM 603 N N . VAL A 1 82 ? 17.318 -3.655 -35.820 1.00 96.06 82 VAL A N 1
ATOM 604 C CA . VAL A 1 82 ? 17.059 -2.531 -34.903 1.00 96.06 82 VAL A CA 1
ATOM 605 C C . VAL A 1 82 ? 18.133 -2.506 -33.828 1.00 96.06 82 VAL A C 1
ATOM 607 O O . VAL A 1 82 ? 18.245 -3.440 -33.038 1.00 96.06 82 VAL A O 1
ATOM 610 N N . VAL A 1 83 ? 18.911 -1.425 -33.797 1.00 94.81 83 VAL A N 1
ATOM 611 C CA . VA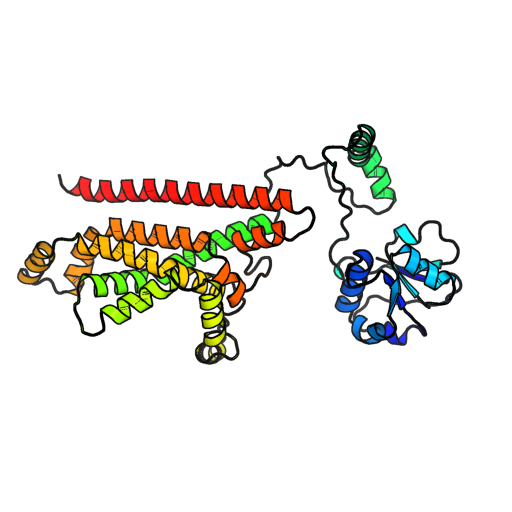L A 1 83 ? 20.088 -1.277 -32.922 1.00 94.81 83 VAL A CA 1
ATOM 612 C C . VAL A 1 83 ? 20.207 0.150 -32.382 1.00 94.81 83 VAL A C 1
ATOM 614 O O . VAL A 1 83 ? 19.387 1.028 -32.701 1.00 94.81 83 VAL A O 1
ATOM 617 N N . TYR A 1 84 ? 21.204 0.416 -31.533 1.00 92.31 84 TYR A N 1
ATOM 618 C CA . TYR A 1 84 ? 21.501 1.788 -31.145 1.00 92.31 84 TYR A CA 1
ATOM 619 C C . TYR A 1 84 ? 22.117 2.545 -32.313 1.00 92.31 84 TYR A C 1
ATOM 621 O O . TYR A 1 84 ? 22.778 1.995 -33.189 1.00 92.31 84 TYR A O 1
ATOM 629 N N . ARG A 1 85 ? 21.924 3.864 -32.313 1.00 89.31 85 ARG A N 1
ATOM 630 C CA . ARG A 1 85 ? 22.523 4.730 -33.332 1.00 89.31 85 ARG A CA 1
ATOM 631 C C . ARG A 1 85 ? 24.052 4.657 -33.312 1.00 89.31 85 ARG A C 1
ATOM 633 O O . ARG A 1 85 ? 24.673 4.814 -34.352 1.00 89.31 85 ARG A O 1
ATOM 640 N N . THR A 1 86 ? 24.638 4.420 -32.142 1.00 87.75 86 THR A N 1
ATOM 641 C CA . THR A 1 86 ? 26.083 4.276 -31.950 1.00 87.75 86 THR A CA 1
ATOM 642 C C . THR A 1 86 ? 26.653 3.047 -32.642 1.00 87.75 86 THR A C 1
ATOM 644 O O . THR A 1 86 ? 27.778 3.111 -33.116 1.00 87.75 86 THR A O 1
ATOM 647 N N . ASP A 1 87 ? 25.872 1.972 -32.766 1.00 89.12 87 ASP A N 1
ATOM 648 C CA . ASP A 1 87 ? 26.334 0.691 -33.321 1.00 89.12 87 ASP A CA 1
ATOM 649 C C . ASP A 1 87 ? 26.510 0.737 -34.847 1.00 89.12 87 ASP A C 1
ATOM 651 O O . ASP A 1 87 ? 27.105 -0.156 -35.440 1.00 89.12 87 ASP A O 1
ATOM 655 N N . VAL A 1 88 ? 25.996 1.789 -35.491 1.00 89.00 88 VAL A N 1
ATOM 656 C CA . VAL A 1 88 ? 26.155 2.042 -36.930 1.00 89.00 88 VAL A CA 1
ATOM 657 C C . VAL A 1 88 ? 27.098 3.205 -37.237 1.00 89.00 88 VAL A C 1
ATOM 659 O O . VAL A 1 88 ? 27.305 3.533 -38.405 1.00 89.00 88 VAL A O 1
ATOM 662 N N . LEU A 1 89 ? 27.678 3.853 -36.220 1.00 84.94 89 LEU A N 1
ATOM 663 C CA . LEU A 1 89 ? 28.680 4.895 -36.446 1.00 84.94 89 LEU A CA 1
ATOM 664 C C . LEU A 1 89 ? 29.970 4.258 -36.975 1.00 84.94 89 LEU A C 1
ATOM 666 O O . LEU A 1 89 ? 30.519 3.352 -36.360 1.00 84.94 89 LEU A O 1
ATOM 670 N N . GLY A 1 90 ? 30.456 4.744 -38.117 1.00 82.38 90 GLY A N 1
ATOM 671 C CA . GLY A 1 90 ? 31.684 4.239 -38.744 1.00 82.38 90 GLY A CA 1
ATOM 672 C C . GLY A 1 90 ? 31.521 2.937 -39.535 1.00 82.38 90 GLY A C 1
ATOM 673 O O . GLY A 1 90 ? 32.503 2.451 -40.086 1.00 82.38 90 GLY A O 1
ATOM 674 N N . VAL A 1 91 ? 30.305 2.390 -39.642 1.00 89.06 91 VAL A N 1
ATOM 675 C CA . VAL A 1 91 ? 30.029 1.211 -40.475 1.00 89.06 91 VAL A CA 1
ATOM 676 C C . VAL A 1 91 ? 29.595 1.669 -41.868 1.00 89.06 91 VAL A C 1
ATOM 678 O O . VAL A 1 91 ? 28.553 2.302 -42.030 1.00 89.06 91 VAL A O 1
ATOM 681 N N . GLU A 1 92 ? 30.401 1.381 -42.892 1.00 89.56 92 GLU A N 1
ATOM 682 C CA . GLU A 1 92 ? 30.156 1.886 -44.252 1.00 89.56 92 GLU A CA 1
ATOM 683 C C . GLU A 1 92 ? 29.140 1.065 -45.050 1.00 89.56 92 GLU A C 1
ATOM 685 O O . GLU A 1 92 ? 28.515 1.603 -45.958 1.00 89.56 92 GLU A O 1
ATOM 690 N N . THR A 1 93 ? 28.958 -0.207 -44.709 1.00 89.75 93 THR A N 1
ATOM 691 C CA . THR A 1 93 ? 28.148 -1.214 -45.421 1.00 89.75 93 THR A CA 1
ATOM 692 C C . THR A 1 93 ? 26.647 -1.114 -45.142 1.00 89.75 93 THR A C 1
ATOM 694 O O . THR A 1 93 ? 25.832 -1.574 -45.940 1.00 89.75 93 THR A O 1
ATOM 697 N N . VAL A 1 94 ? 26.250 -0.475 -44.039 1.00 93.25 94 VAL A N 1
ATOM 698 C CA . VAL A 1 94 ? 24.846 -0.302 -43.638 1.00 93.25 94 VAL A CA 1
ATOM 699 C C . VAL A 1 94 ? 24.488 1.173 -43.493 1.00 93.25 94 VAL A C 1
ATOM 701 O O . VAL A 1 94 ? 25.351 2.049 -43.439 1.00 93.25 94 VAL A O 1
ATOM 704 N N . LYS A 1 95 ? 23.191 1.474 -43.424 1.00 92.62 95 LYS A N 1
ATOM 705 C CA . LYS A 1 95 ? 22.693 2.816 -43.105 1.00 92.62 95 LYS A CA 1
ATOM 706 C C . LYS A 1 95 ? 21.505 2.761 -42.154 1.00 92.62 95 LYS A C 1
ATOM 708 O O . LYS A 1 95 ? 20.669 1.863 -42.239 1.00 92.62 95 LYS A O 1
ATOM 713 N N . ALA A 1 96 ? 21.396 3.769 -41.292 1.00 91.81 96 ALA A N 1
ATOM 714 C CA . ALA A 1 96 ? 20.182 4.020 -40.523 1.00 91.81 96 ALA A CA 1
ATOM 715 C C . ALA A 1 96 ? 19.110 4.597 -41.459 1.00 91.81 96 ALA A C 1
ATOM 717 O O . ALA A 1 96 ? 19.178 5.766 -41.835 1.00 91.81 96 ALA A O 1
ATOM 718 N N . ALA A 1 97 ? 18.144 3.773 -41.864 1.00 90.12 97 ALA A N 1
ATOM 719 C CA . ALA A 1 97 ? 17.070 4.193 -42.761 1.00 90.12 97 ALA A CA 1
ATOM 720 C C . ALA A 1 97 ? 15.937 4.924 -42.035 1.00 90.12 97 ALA A C 1
ATOM 722 O O . ALA A 1 97 ? 15.245 5.735 -42.642 1.00 90.12 97 ALA A O 1
ATOM 723 N N . LEU A 1 98 ? 15.748 4.653 -40.742 1.00 90.81 98 LEU A N 1
ATOM 724 C CA . LEU A 1 98 ? 14.703 5.280 -39.942 1.00 90.81 98 LEU A CA 1
ATOM 725 C C . LEU A 1 98 ? 15.150 5.416 -38.485 1.00 90.81 98 LEU A C 1
ATOM 727 O O . LEU A 1 98 ? 15.719 4.492 -37.905 1.00 90.81 98 LEU A O 1
ATOM 731 N N . THR A 1 99 ? 14.848 6.558 -37.871 1.00 91.38 99 THR A N 1
ATOM 732 C CA . THR A 1 99 ? 15.001 6.739 -36.423 1.00 91.38 99 THR A CA 1
ATOM 733 C C . THR A 1 99 ? 13.712 6.321 -35.732 1.00 91.38 99 THR A C 1
ATOM 735 O O . THR A 1 99 ? 12.640 6.842 -36.035 1.00 91.38 99 THR A O 1
ATOM 738 N N . ILE A 1 100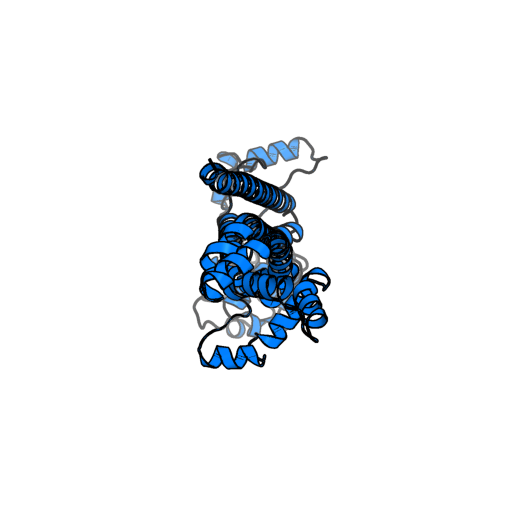 ? 13.816 5.387 -34.790 1.00 90.88 100 ILE A N 1
ATOM 739 C CA . ILE A 1 100 ? 12.670 4.941 -33.999 1.00 90.88 100 ILE A CA 1
ATOM 740 C C . ILE A 1 100 ? 12.299 6.036 -32.985 1.00 90.88 100 ILE A C 1
ATOM 742 O O . ILE A 1 100 ? 13.206 6.567 -32.334 1.00 90.88 100 ILE A O 1
ATOM 746 N N . PRO A 1 101 ? 11.006 6.375 -32.815 1.00 88.50 101 PRO A N 1
ATOM 747 C CA . PRO A 1 101 ? 10.590 7.471 -31.946 1.00 88.50 101 PRO A CA 1
ATOM 748 C C . PRO A 1 101 ? 10.900 7.211 -30.468 1.00 88.50 101 PRO A C 1
ATOM 750 O O . PRO A 1 101 ? 10.638 6.119 -29.965 1.00 88.50 101 PRO A O 1
ATOM 753 N N . GLU A 1 102 ? 11.365 8.236 -29.746 1.00 84.88 102 GLU A N 1
ATOM 754 C CA . GLU A 1 102 ? 11.734 8.125 -28.320 1.00 84.88 102 GLU A CA 1
ATOM 755 C C . GLU A 1 102 ? 10.564 7.694 -27.416 1.00 84.88 102 GLU A C 1
ATOM 757 O O . GLU A 1 102 ? 10.793 7.044 -26.406 1.00 84.88 102 GLU A O 1
ATOM 762 N N . TRP A 1 103 ? 9.313 8.012 -27.774 1.00 83.06 103 TRP A N 1
ATOM 763 C CA . TRP A 1 103 ? 8.122 7.637 -26.995 1.00 83.06 103 TRP A CA 1
ATOM 764 C C . TRP A 1 103 ? 7.746 6.152 -27.110 1.00 83.06 103 TRP A C 1
ATOM 766 O O . TRP A 1 103 ? 6.920 5.670 -26.338 1.00 83.06 103 TRP A O 1
ATOM 776 N N . SER A 1 104 ? 8.307 5.431 -28.086 1.00 86.81 104 SER A N 1
ATOM 777 C CA . SER A 1 104 ? 7.922 4.043 -28.377 1.00 86.81 104 SER A CA 1
ATOM 778 C C . SER A 1 104 ? 8.573 3.018 -27.443 1.00 86.81 104 SER A C 1
ATOM 780 O O . SER A 1 104 ? 8.137 1.873 -27.399 1.00 86.81 104 SER A O 1
ATOM 782 N N . HIS A 1 105 ? 9.592 3.410 -26.680 1.00 87.12 105 HIS A N 1
ATOM 783 C CA . HIS A 1 105 ? 10.334 2.530 -25.782 1.00 87.12 105 HIS A CA 1
ATOM 784 C C . HIS A 1 105 ? 10.753 3.274 -24.512 1.00 87.12 105 HIS A C 1
ATOM 786 O O . HIS A 1 105 ? 10.780 4.505 -24.480 1.00 87.12 105 HIS A O 1
ATOM 792 N N . SER A 1 106 ? 11.132 2.539 -23.464 1.00 80.44 106 SER A N 1
ATOM 793 C CA . SER A 1 106 ? 11.709 3.157 -22.266 1.00 80.44 106 SER A CA 1
ATOM 794 C C . SER A 1 106 ? 12.991 3.940 -22.601 1.00 80.44 106 SER A C 1
ATOM 796 O O . SER A 1 106 ? 13.724 3.548 -23.518 1.00 80.44 106 SER A O 1
ATOM 798 N N . PRO A 1 107 ? 13.307 5.034 -21.880 1.00 79.62 107 PRO A N 1
ATOM 799 C CA . PRO A 1 107 ? 14.532 5.791 -22.115 1.00 79.62 107 PRO A CA 1
ATOM 800 C C . PRO A 1 107 ? 15.772 4.897 -22.014 1.00 79.62 107 PRO A C 1
ATOM 802 O O . PRO A 1 107 ? 15.944 4.176 -21.033 1.00 79.62 107 PRO A O 1
ATOM 805 N N . ILE A 1 108 ? 16.651 4.964 -23.015 1.00 83.25 108 ILE A N 1
ATOM 806 C CA . ILE A 1 108 ? 17.907 4.205 -23.014 1.00 83.25 108 ILE A CA 1
ATOM 807 C C . ILE A 1 108 ? 18.876 4.904 -22.063 1.00 83.25 108 ILE A C 1
ATOM 809 O O . ILE A 1 108 ? 19.288 6.038 -22.311 1.00 83.25 108 ILE A O 1
ATOM 813 N N . GLN A 1 109 ? 19.232 4.228 -20.973 1.00 80.81 109 GLN A N 1
ATOM 814 C CA . GLN A 1 109 ? 20.132 4.750 -19.949 1.00 80.81 109 GLN A CA 1
ATOM 815 C C . GLN A 1 109 ? 21.459 3.989 -19.963 1.00 80.81 109 GLN A C 1
ATOM 817 O O . GLN A 1 109 ? 21.483 2.766 -19.840 1.00 80.81 109 GLN A O 1
ATOM 822 N N . TYR A 1 110 ? 22.561 4.729 -20.084 1.00 76.88 110 TYR A N 1
ATOM 823 C CA . TYR A 1 110 ? 23.914 4.205 -19.910 1.00 76.88 110 TYR A CA 1
ATOM 824 C C . TYR A 1 110 ? 24.363 4.524 -18.487 1.00 76.88 110 TYR A C 1
ATOM 826 O O . TYR A 1 110 ? 24.574 5.687 -18.144 1.00 76.88 110 TYR A O 1
ATOM 834 N N . VAL A 1 111 ? 24.447 3.494 -17.646 1.00 73.81 111 VAL A N 1
ATOM 835 C CA . VAL A 1 111 ? 24.809 3.630 -16.232 1.00 73.81 111 VAL A CA 1
ATOM 836 C C . VAL A 1 111 ? 26.279 3.270 -16.056 1.00 73.81 111 VAL A C 1
ATOM 838 O O . VAL A 1 111 ? 26.728 2.233 -16.537 1.00 73.81 111 VAL A O 1
ATOM 841 N N . ALA A 1 112 ? 27.014 4.113 -15.335 1.00 75.56 112 ALA A N 1
ATOM 842 C CA . ALA A 1 112 ? 28.375 3.838 -14.896 1.00 75.56 112 ALA A CA 1
ATOM 843 C C . ALA A 1 112 ? 28.429 3.860 -13.364 1.00 75.56 112 ALA A C 1
ATOM 845 O O . ALA A 1 112 ? 27.794 4.700 -12.725 1.00 75.56 112 ALA A O 1
ATOM 846 N N . ALA A 1 113 ? 29.185 2.934 -12.776 1.00 74.75 113 ALA A N 1
ATOM 847 C CA . ALA A 1 113 ? 29.408 2.860 -11.339 1.00 74.75 113 ALA A CA 1
ATOM 848 C C . ALA A 1 113 ? 30.854 2.443 -11.055 1.00 74.75 113 ALA A C 1
ATOM 850 O O . ALA A 1 113 ? 31.406 1.588 -11.748 1.00 74.75 113 ALA A O 1
ATOM 851 N N . LEU A 1 114 ? 31.454 3.032 -10.021 1.00 79.31 114 LEU A N 1
ATOM 852 C CA . LEU A 1 114 ? 32.765 2.620 -9.527 1.00 79.31 114 LEU A CA 1
ATOM 853 C C . LEU A 1 114 ? 32.603 1.448 -8.560 1.00 79.31 114 LEU A C 1
ATOM 855 O O . LEU A 1 114 ? 31.811 1.504 -7.620 1.00 79.31 114 LEU A O 1
ATOM 859 N N . THR A 1 115 ? 33.374 0.387 -8.777 1.00 80.31 115 THR A N 1
ATOM 860 C CA . THR A 1 115 ? 33.500 -0.721 -7.825 1.00 80.31 115 THR A CA 1
ATOM 861 C C . THR A 1 115 ? 34.458 -0.357 -6.692 1.00 80.31 115 THR A C 1
ATOM 863 O O . THR A 1 115 ? 35.329 0.491 -6.863 1.00 80.31 115 THR A O 1
ATOM 866 N N . THR A 1 116 ? 34.385 -1.054 -5.558 1.00 76.25 116 THR A N 1
ATOM 867 C CA . THR A 1 116 ? 35.308 -0.845 -4.422 1.00 76.25 116 THR A CA 1
ATOM 868 C C . THR A 1 116 ? 36.781 -1.082 -4.768 1.00 76.25 116 THR A C 1
ATOM 870 O O . THR A 1 116 ? 37.651 -0.498 -4.133 1.00 76.25 116 THR A O 1
ATOM 873 N N . ALA A 1 117 ? 37.060 -1.905 -5.781 1.00 86.56 117 ALA A N 1
ATOM 874 C CA . ALA A 1 117 ? 38.400 -2.180 -6.299 1.00 86.56 117 ALA A CA 1
ATOM 875 C C . ALA A 1 117 ? 38.740 -1.379 -7.573 1.00 86.56 117 ALA A C 1
ATOM 877 O O . ALA A 1 117 ? 39.663 -1.746 -8.296 1.00 86.56 117 ALA A O 1
ATOM 878 N N . ALA A 1 118 ? 37.965 -0.337 -7.903 1.00 86.06 118 ALA A N 1
ATOM 879 C CA . ALA A 1 118 ? 38.186 0.425 -9.127 1.00 86.06 118 ALA A CA 1
ATOM 880 C C . ALA A 1 118 ? 39.553 1.137 -9.090 1.00 86.06 118 ALA A C 1
ATOM 882 O O . ALA A 1 118 ? 39.885 1.760 -8.077 1.00 86.06 118 ALA A O 1
ATOM 883 N N . PRO A 1 119 ? 40.342 1.066 -10.176 1.00 88.88 119 PRO A N 1
ATOM 884 C CA . PRO A 1 119 ? 41.607 1.780 -10.268 1.00 88.88 119 PRO A CA 1
ATOM 885 C C . PRO A 1 119 ? 41.352 3.291 -10.382 1.00 88.88 119 PRO A C 1
ATOM 887 O O . PRO A 1 119 ? 40.252 3.728 -10.736 1.00 88.88 119 PRO A O 1
ATOM 890 N N . LYS A 1 120 ? 42.361 4.108 -10.072 1.00 88.69 120 LYS A N 1
ATOM 891 C CA . LYS A 1 120 ? 42.220 5.572 -10.003 1.00 88.69 120 LYS A CA 1
ATOM 892 C C . LYS A 1 120 ? 41.763 6.171 -11.341 1.00 88.69 120 LYS A C 1
ATOM 894 O O . LYS A 1 120 ? 40.932 7.077 -11.373 1.00 88.69 120 LYS A O 1
ATOM 899 N N . GLU A 1 121 ? 42.222 5.592 -12.438 1.00 92.31 121 GLU A N 1
ATOM 900 C CA . GLU A 1 121 ? 41.884 5.967 -13.809 1.00 92.31 121 GLU A CA 1
ATOM 901 C C . GLU A 1 121 ? 40.375 5.845 -14.077 1.00 92.31 121 GLU A C 1
ATOM 903 O O . GLU A 1 121 ? 39.808 6.639 -14.824 1.00 92.31 121 GLU A O 1
ATOM 908 N N . ALA A 1 122 ? 39.686 4.894 -13.431 1.00 85.00 122 ALA A N 1
ATOM 909 C CA . ALA A 1 122 ? 38.238 4.750 -13.566 1.00 85.00 122 ALA A CA 1
ATOM 910 C C . ALA A 1 122 ? 37.487 5.919 -12.910 1.00 85.00 122 ALA A C 1
ATOM 912 O O . ALA A 1 122 ? 36.486 6.386 -13.458 1.00 85.00 122 ALA A O 1
ATOM 913 N N . SER A 1 123 ? 37.973 6.416 -11.764 1.00 82.69 123 SER A N 1
ATOM 914 C CA . SER A 1 123 ? 37.412 7.622 -11.141 1.00 82.69 123 SER A CA 1
ATOM 915 C C . SER A 1 123 ? 37.693 8.876 -11.965 1.00 82.69 123 SER A C 1
ATOM 917 O O . SER A 1 123 ? 36.773 9.653 -12.201 1.00 82.69 123 SER A O 1
ATOM 919 N N . GLU A 1 124 ? 38.908 9.013 -12.502 1.00 88.00 124 GLU A N 1
ATOM 920 C CA . GLU A 1 124 ? 39.288 10.142 -13.361 1.00 88.00 124 GLU A CA 1
ATOM 921 C C . GLU A 1 124 ? 38.460 10.171 -14.662 1.00 88.00 124 GLU A C 1
ATOM 923 O O . GLU A 1 124 ? 38.012 11.236 -15.090 1.00 88.00 124 GLU A O 1
ATOM 928 N N . LEU A 1 125 ? 38.170 9.008 -15.260 1.00 86.88 125 LEU A N 1
ATOM 929 C CA . LEU A 1 125 ? 37.278 8.903 -16.419 1.00 86.88 125 LEU A CA 1
ATOM 930 C C . LEU A 1 125 ? 35.842 9.322 -16.081 1.00 86.88 125 LEU A C 1
ATOM 932 O O . LEU A 1 125 ? 35.211 10.036 -16.860 1.00 86.88 125 LEU A O 1
ATOM 936 N N . LEU A 1 126 ? 35.305 8.880 -14.939 1.00 83.94 126 LEU A N 1
ATOM 937 C CA . LEU A 1 126 ? 33.942 9.232 -14.535 1.00 83.94 126 LEU A CA 1
ATOM 938 C C . LEU A 1 126 ? 33.810 10.738 -14.256 1.00 83.94 126 LEU A C 1
ATOM 940 O O . LEU A 1 126 ? 32.808 11.350 -14.643 1.00 83.94 126 LEU A O 1
ATOM 944 N N . ASP A 1 127 ? 34.839 11.333 -13.651 1.00 82.06 127 ASP A N 1
ATOM 945 C CA . ASP A 1 127 ? 34.949 12.776 -13.435 1.00 82.06 127 ASP A CA 1
ATOM 946 C C . ASP A 1 127 ? 35.019 13.531 -14.769 1.00 82.06 127 ASP A C 1
ATOM 948 O O . ASP A 1 127 ? 34.278 14.498 -14.970 1.00 82.06 127 ASP A O 1
ATOM 952 N N . PHE A 1 128 ? 35.822 13.050 -15.724 1.00 86.44 128 PHE A N 1
ATOM 953 C CA . PHE A 1 128 ? 35.907 13.627 -17.066 1.00 86.44 128 PHE A CA 1
ATOM 954 C C . PHE A 1 128 ? 34.570 13.566 -17.813 1.00 86.44 128 PHE A C 1
ATOM 956 O O . PHE A 1 128 ? 34.107 14.589 -18.318 1.00 86.44 128 PHE A O 1
ATOM 963 N N . LEU A 1 129 ? 33.901 12.408 -17.846 1.00 84.56 129 LEU A N 1
ATOM 964 C CA . LEU A 1 129 ? 32.596 12.247 -18.505 1.00 84.56 129 LEU A CA 1
ATOM 965 C C . LEU A 1 129 ? 31.515 13.155 -17.899 1.00 84.56 129 LEU A C 1
ATOM 967 O O . LEU A 1 129 ? 30.555 13.518 -18.580 1.00 84.56 129 LEU A O 1
ATOM 971 N N . SER A 1 130 ? 31.690 13.539 -16.634 1.00 77.69 130 SER A N 1
ATOM 972 C CA . SER A 1 130 ? 30.782 14.416 -15.892 1.00 77.69 130 SER A CA 1
ATOM 973 C C . SER A 1 130 ? 31.155 15.900 -15.958 1.00 77.69 130 SER A C 1
ATOM 975 O O . SER A 1 130 ? 30.378 16.742 -15.499 1.00 77.69 130 SER A O 1
ATOM 977 N N . SER A 1 131 ? 32.324 16.231 -16.512 1.00 81.75 131 SER A N 1
ATOM 978 C CA . SER A 1 131 ? 32.774 17.605 -16.743 1.00 81.75 131 SER A CA 1
ATOM 979 C C . SER A 1 131 ? 31.982 18.282 -17.870 1.00 81.75 131 SER A C 1
ATOM 981 O O . SER A 1 131 ? 31.319 17.617 -18.668 1.00 81.75 131 SER A O 1
ATOM 983 N N . GLU A 1 132 ? 32.050 19.614 -17.974 1.00 81.44 132 GLU A N 1
ATOM 984 C CA . GLU A 1 132 ? 31.412 20.335 -19.088 1.00 81.44 132 GLU A CA 1
ATOM 985 C C . GLU A 1 132 ? 31.977 19.925 -20.453 1.00 81.44 132 GLU A C 1
ATOM 987 O O . GLU A 1 132 ? 31.220 19.836 -21.422 1.00 81.44 132 GLU A O 1
ATOM 992 N N . GLU A 1 133 ? 33.277 19.628 -20.509 1.00 86.19 133 GLU A N 1
ATOM 993 C CA . GLU A 1 133 ? 33.977 19.166 -21.707 1.00 86.19 133 GLU A CA 1
ATOM 994 C C . GLU A 1 133 ? 33.490 17.773 -22.130 1.00 86.19 133 GLU A C 1
ATOM 996 O O . GLU A 1 133 ? 33.008 17.596 -23.252 1.00 86.19 133 GLU A O 1
ATOM 1001 N N . GLY A 1 134 ? 33.483 16.803 -21.209 1.00 84.81 134 GLY A N 1
ATOM 1002 C CA . GLY A 1 134 ? 32.937 15.465 -21.463 1.00 84.81 134 GLY A CA 1
ATOM 1003 C C . GLY A 1 134 ? 31.451 15.503 -21.832 1.00 84.81 134 GLY A C 1
ATOM 1004 O O . GLY A 1 134 ? 31.018 14.875 -22.801 1.00 84.81 134 GLY A O 1
ATOM 1005 N N . ALA A 1 135 ? 30.664 16.327 -21.136 1.00 81.50 135 ALA A N 1
ATOM 1006 C CA . ALA A 1 135 ? 29.253 16.535 -21.439 1.00 81.50 135 ALA A CA 1
ATOM 1007 C C . ALA A 1 135 ? 29.026 17.174 -22.821 1.00 81.50 135 ALA A C 1
ATOM 1009 O O . ALA A 1 135 ? 27.992 16.915 -23.444 1.00 81.50 135 ALA A O 1
ATOM 1010 N N . ALA A 1 136 ? 29.934 18.027 -23.303 1.00 83.94 136 ALA A N 1
ATOM 1011 C CA . ALA A 1 136 ? 29.864 18.600 -24.646 1.00 83.94 136 ALA A CA 1
ATOM 1012 C C . ALA A 1 136 ? 30.130 17.535 -25.723 1.00 83.94 136 ALA A C 1
ATOM 1014 O O . ALA A 1 136 ? 29.368 17.446 -26.688 1.00 83.94 136 ALA A O 1
ATOM 1015 N N . ILE A 1 137 ? 31.128 16.670 -25.514 1.00 86.25 137 ILE A N 1
ATOM 1016 C CA . ILE A 1 137 ? 31.446 15.546 -26.412 1.00 86.25 137 ILE A CA 1
ATOM 1017 C C . ILE A 1 137 ? 30.272 14.560 -26.493 1.00 86.25 137 ILE A C 1
ATOM 1019 O O . ILE A 1 137 ? 29.875 14.141 -27.585 1.00 86.25 137 ILE A O 1
ATOM 1023 N N . LEU A 1 138 ? 29.673 14.224 -25.348 1.00 85.56 138 LEU A N 1
ATOM 1024 C CA . LEU A 1 138 ? 28.508 13.341 -25.272 1.00 85.56 138 LEU A CA 1
ATOM 1025 C C . LEU A 1 138 ? 27.295 13.937 -26.002 1.00 85.56 138 LEU A C 1
ATOM 1027 O O . LEU A 1 138 ? 26.659 13.250 -26.805 1.00 85.56 138 LEU A O 1
ATOM 1031 N N . ARG A 1 139 ? 27.013 15.231 -25.799 1.00 84.06 139 ARG A N 1
ATOM 1032 C CA . ARG A 1 139 ? 25.942 15.942 -26.520 1.00 84.06 139 ARG A CA 1
ATOM 1033 C C . ARG A 1 139 ? 26.153 15.935 -28.030 1.00 84.06 139 ARG A C 1
ATOM 1035 O O . ARG A 1 139 ? 25.188 15.718 -28.761 1.00 84.06 139 ARG A O 1
ATOM 1042 N N . ALA A 1 140 ? 27.391 16.110 -28.496 1.00 84.06 140 ALA A N 1
ATOM 1043 C CA . ALA A 1 140 ? 27.716 16.054 -29.923 1.00 84.06 140 ALA A CA 1
ATOM 1044 C C . ALA A 1 140 ? 27.364 14.694 -30.558 1.00 84.06 140 ALA A C 1
ATOM 1046 O O . ALA A 1 140 ? 26.969 14.640 -31.719 1.00 84.06 140 ALA A O 1
ATOM 1047 N N . HIS A 1 141 ? 27.421 13.609 -29.780 1.00 80.56 141 HIS A N 1
ATOM 1048 C CA . HIS A 1 141 ? 27.069 12.255 -30.222 1.00 80.56 141 HIS A CA 1
ATOM 1049 C C . HIS A 1 141 ? 25.615 11.861 -29.908 1.00 80.56 141 HIS A C 1
ATOM 1051 O O . HIS A 1 141 ? 25.238 10.697 -30.036 1.00 80.56 141 HIS A O 1
ATOM 1057 N N . GLY A 1 142 ? 24.769 12.824 -29.527 1.00 75.62 142 GLY A N 1
ATOM 1058 C CA . GLY A 1 142 ? 23.345 12.597 -29.276 1.00 75.62 142 GLY A CA 1
ATOM 1059 C C . GLY A 1 142 ? 23.025 11.993 -27.909 1.00 75.62 142 GLY A C 1
ATOM 1060 O O . GLY A 1 142 ? 21.881 11.605 -27.673 1.00 75.62 142 GLY A O 1
ATOM 1061 N N . PHE A 1 143 ? 23.994 11.934 -26.993 1.00 79.81 143 PHE A N 1
ATOM 1062 C CA . PHE A 1 143 ? 23.730 11.575 -25.606 1.00 79.81 143 PHE A CA 1
ATOM 1063 C C . PHE A 1 143 ? 23.193 12.785 -24.847 1.00 79.81 143 PHE A C 1
ATOM 1065 O O . PHE A 1 143 ? 23.637 13.921 -25.029 1.00 79.81 143 PHE A O 1
ATOM 1072 N N . ARG A 1 144 ? 22.254 12.533 -23.936 1.00 76.94 144 ARG A N 1
ATOM 1073 C CA . ARG A 1 144 ? 21.871 13.499 -22.908 1.00 76.94 144 ARG A CA 1
ATOM 1074 C C . ARG A 1 144 ? 22.710 13.170 -21.674 1.00 76.94 144 ARG A C 1
ATOM 1076 O O . ARG A 1 144 ? 22.355 12.217 -20.982 1.00 76.94 144 ARG A O 1
ATOM 1083 N N . PRO A 1 145 ? 23.840 13.865 -21.426 1.00 66.06 145 PRO A N 1
ATOM 1084 C CA . PRO A 1 145 ? 24.637 13.613 -20.235 1.00 66.06 145 PRO A CA 1
ATOM 1085 C C . PRO A 1 145 ? 23.728 13.797 -19.023 1.00 66.06 145 PRO A C 1
ATOM 1087 O O . PRO A 1 145 ? 23.138 14.864 -18.835 1.00 66.06 145 PRO A O 1
ATOM 1090 N N . ALA A 1 146 ? 23.553 12.727 -18.248 1.00 57.34 146 ALA A N 1
ATOM 1091 C CA . ALA A 1 146 ? 22.843 12.810 -16.987 1.00 57.34 146 ALA A CA 1
ATOM 1092 C C . ALA A 1 146 ? 23.594 13.834 -16.132 1.00 57.34 146 ALA A C 1
ATOM 1094 O O . ALA A 1 146 ? 24.799 13.713 -15.914 1.00 57.34 146 ALA A O 1
ATOM 1095 N N . GLY A 1 147 ? 22.906 14.901 -15.733 1.00 50.62 147 GLY A N 1
ATOM 1096 C CA . GLY A 1 147 ? 23.524 15.955 -14.948 1.00 50.62 147 GLY A CA 1
ATOM 1097 C C . GLY A 1 147 ? 24.122 15.375 -13.669 1.00 50.62 147 GLY A C 1
ATOM 1098 O O . GLY A 1 147 ? 23.372 14.895 -12.827 1.00 50.62 147 GLY A O 1
ATOM 1099 N N . ARG A 1 148 ? 25.449 15.512 -13.529 1.00 48.09 148 ARG A N 1
ATOM 1100 C CA . ARG A 1 148 ? 26.268 15.175 -12.353 1.00 48.09 148 ARG A CA 1
ATOM 1101 C C . ARG A 1 148 ? 26.301 13.686 -11.980 1.00 48.09 148 ARG A C 1
ATOM 1103 O O . ARG A 1 148 ? 25.269 13.057 -11.777 1.00 48.09 148 ARG A O 1
ATOM 1110 N N . ILE A 1 149 ? 27.514 13.188 -11.705 1.00 49.06 149 ILE A N 1
ATOM 1111 C CA . ILE A 1 149 ? 27.759 12.165 -10.675 1.00 49.06 149 ILE A CA 1
ATOM 1112 C C . ILE A 1 149 ? 26.851 12.523 -9.505 1.00 49.06 149 ILE A C 1
ATOM 1114 O O . ILE A 1 149 ? 27.022 13.582 -8.901 1.00 49.06 149 ILE A O 1
ATOM 1118 N N . VAL A 1 150 ? 25.826 11.717 -9.247 1.00 44.47 150 VAL A N 1
ATOM 1119 C CA . VAL A 1 150 ? 24.946 11.950 -8.110 1.00 44.47 150 VAL A CA 1
ATOM 1120 C C . VAL A 1 150 ? 25.655 11.283 -6.938 1.00 44.47 150 VAL A C 1
ATOM 1122 O O . VAL A 1 150 ? 25.557 10.061 -6.811 1.00 44.47 150 VAL A O 1
ATOM 1125 N N . PRO A 1 151 ? 26.396 12.014 -6.075 1.00 41.44 151 PRO A N 1
ATOM 1126 C CA . PRO A 1 151 ? 26.698 11.457 -4.770 1.00 41.44 151 PRO A CA 1
ATOM 1127 C C . PRO A 1 151 ? 25.353 11.054 -4.167 1.00 41.44 151 PRO A C 1
ATOM 1129 O O . PRO A 1 151 ? 24.355 11.754 -4.367 1.00 41.44 151 PRO A O 1
ATOM 1132 N N . ALA A 1 152 ? 25.306 9.943 -3.437 1.00 46.78 152 ALA A N 1
ATOM 1133 C CA . ALA A 1 152 ? 24.097 9.399 -2.808 1.00 46.78 152 ALA A CA 1
ATOM 1134 C C . ALA A 1 152 ? 23.330 10.391 -1.885 1.00 46.78 152 ALA A C 1
ATOM 1136 O O . ALA A 1 152 ? 22.354 10.018 -1.244 1.00 46.78 152 ALA A O 1
ATOM 1137 N N . SER A 1 153 ? 23.752 11.656 -1.820 1.00 44.94 153 SER A N 1
ATOM 1138 C CA . SER A 1 153 ? 23.346 12.722 -0.919 1.00 44.94 153 SER A CA 1
ATOM 1139 C C . SER A 1 153 ? 22.481 13.843 -1.520 1.00 44.94 153 SER A C 1
ATOM 1141 O O . SER A 1 153 ? 22.180 14.788 -0.792 1.00 44.94 153 SER A O 1
ATOM 1143 N N . ARG A 1 154 ? 21.993 13.789 -2.773 1.00 41.16 154 ARG A N 1
ATOM 1144 C CA . ARG A 1 154 ? 20.910 14.717 -3.183 1.00 41.16 154 ARG A CA 1
ATOM 1145 C C . ARG A 1 154 ? 19.526 14.128 -2.914 1.00 41.16 154 ARG A C 1
ATOM 1147 O O . ARG A 1 154 ? 18.941 13.450 -3.747 1.00 41.16 154 ARG A O 1
ATOM 1154 N N . LEU A 1 155 ? 19.040 14.479 -1.723 1.00 50.69 155 LEU A N 1
ATOM 1155 C CA . LEU A 1 155 ? 17.678 14.470 -1.165 1.00 50.69 155 LEU A CA 1
ATOM 1156 C C . LEU A 1 155 ? 16.602 15.159 -2.045 1.00 50.69 155 LEU A C 1
ATOM 1158 O O . LEU A 1 155 ? 15.743 15.879 -1.542 1.00 50.69 155 LEU A O 1
ATOM 1162 N N . LEU A 1 156 ? 16.624 14.972 -3.362 1.00 58.81 156 LEU A N 1
ATOM 1163 C CA . LEU A 1 156 ? 15.501 15.335 -4.221 1.00 58.81 156 LEU A CA 1
ATOM 1164 C C . LEU A 1 156 ? 14.841 14.034 -4.660 1.00 58.81 156 LEU A C 1
ATOM 1166 O O . LEU A 1 156 ? 15.439 13.251 -5.396 1.00 58.81 156 LEU A O 1
ATOM 1170 N N . LEU A 1 157 ? 13.637 13.796 -4.137 1.00 65.25 157 LEU A N 1
ATOM 1171 C CA . LEU A 1 157 ? 12.808 12.664 -4.532 1.00 65.25 157 LEU A CA 1
ATOM 1172 C C . LEU A 1 157 ? 12.590 12.727 -6.040 1.00 65.25 157 LEU A C 1
ATOM 1174 O O . LEU A 1 157 ? 12.268 13.794 -6.574 1.00 65.25 157 LEU A O 1
ATOM 1178 N N . THR A 1 158 ? 12.749 11.598 -6.726 1.00 73.56 158 THR A N 1
ATOM 1179 C CA . THR A 1 158 ? 12.286 11.524 -8.114 1.00 73.56 158 THR A CA 1
ATOM 1180 C C . THR A 1 158 ? 10.764 11.737 -8.150 1.00 73.56 158 THR A C 1
ATOM 1182 O O . THR A 1 158 ? 10.084 11.520 -7.137 1.00 73.56 158 THR A O 1
ATOM 1185 N N . PRO A 1 159 ? 10.190 12.158 -9.291 1.00 74.88 159 PRO A N 1
ATOM 1186 C CA . PRO A 1 159 ? 8.741 12.284 -9.424 1.00 74.88 159 PRO A CA 1
ATOM 1187 C C . PRO A 1 159 ? 8.002 11.013 -8.982 1.00 74.88 159 PRO A C 1
ATOM 1189 O O . PRO A 1 159 ? 7.046 11.105 -8.214 1.00 74.88 159 PRO A O 1
ATOM 1192 N N . ASP A 1 160 ? 8.523 9.840 -9.346 1.00 73.81 160 ASP A N 1
ATOM 1193 C CA . ASP A 1 160 ? 7.953 8.539 -8.982 1.00 73.81 160 ASP A CA 1
ATOM 1194 C C . ASP A 1 160 ? 8.081 8.238 -7.480 1.00 73.81 160 ASP A C 1
ATOM 1196 O O . ASP A 1 160 ? 7.114 7.804 -6.854 1.00 73.81 160 ASP A O 1
ATOM 1200 N N . GLU A 1 161 ? 9.230 8.539 -6.860 1.00 80.94 161 GLU A N 1
ATOM 1201 C CA . GLU A 1 161 ? 9.426 8.398 -5.407 1.00 80.94 161 GLU A CA 1
ATOM 1202 C C . GLU A 1 161 ? 8.469 9.318 -4.626 1.00 80.94 161 GLU A C 1
ATOM 1204 O O . GLU A 1 161 ? 7.892 8.919 -3.610 1.00 80.94 161 GLU A O 1
ATOM 1209 N N . SER A 1 162 ? 8.253 10.544 -5.116 1.00 83.69 162 SER A N 1
ATOM 1210 C CA . SER A 1 162 ? 7.323 11.502 -4.509 1.00 83.69 162 SER A CA 1
ATOM 1211 C C . SER A 1 162 ? 5.859 11.074 -4.667 1.00 83.69 162 SER A C 1
ATOM 1213 O O . SER A 1 162 ? 5.071 11.197 -3.725 1.00 83.69 162 SER A O 1
ATOM 1215 N N . ALA A 1 163 ? 5.507 10.500 -5.822 1.00 86.25 163 ALA A N 1
ATOM 1216 C CA . ALA A 1 163 ? 4.181 9.961 -6.087 1.00 86.25 163 ALA A CA 1
ATOM 1217 C C . ALA A 1 163 ? 3.893 8.750 -5.192 1.00 86.25 163 ALA A C 1
ATOM 1219 O O . ALA A 1 163 ? 2.830 8.695 -4.573 1.00 86.25 163 ALA A O 1
ATOM 1220 N N . ALA A 1 164 ? 4.853 7.831 -5.044 1.00 88.56 164 ALA A N 1
ATOM 1221 C CA . ALA A 1 164 ? 4.735 6.678 -4.154 1.00 88.56 164 ALA A CA 1
ATOM 1222 C C . ALA A 1 164 ? 4.586 7.097 -2.683 1.00 88.56 164 ALA A C 1
ATOM 1224 O O . ALA A 1 164 ? 3.775 6.523 -1.947 1.00 88.56 164 ALA A O 1
ATOM 1225 N N . LEU A 1 165 ? 5.314 8.132 -2.249 1.00 89.38 165 LEU A N 1
ATOM 1226 C CA . LEU A 1 165 ? 5.180 8.711 -0.911 1.00 89.38 165 LEU A CA 1
ATOM 1227 C C . LEU A 1 165 ? 3.777 9.272 -0.681 1.00 89.38 165 LEU A C 1
ATOM 1229 O O . LEU A 1 165 ? 3.107 8.884 0.281 1.00 89.38 165 LEU A O 1
ATOM 1233 N N . TRP A 1 166 ? 3.318 10.156 -1.569 1.00 90.94 166 TRP A N 1
ATOM 1234 C CA . TRP A 1 166 ? 1.994 10.764 -1.458 1.00 90.94 166 TRP A CA 1
ATOM 1235 C C . TRP A 1 166 ? 0.889 9.709 -1.485 1.00 90.94 166 TRP A C 1
ATOM 1237 O O . TRP A 1 166 ? -0.023 9.734 -0.654 1.00 90.94 166 TRP A O 1
ATOM 1247 N N . LEU A 1 167 ? 1.005 8.736 -2.390 1.00 93.00 167 LEU A N 1
ATOM 1248 C CA . LEU A 1 167 ? 0.065 7.635 -2.499 1.00 93.00 167 LEU A CA 1
ATOM 1249 C C . LEU A 1 167 ? 0.027 6.799 -1.218 1.00 93.00 167 LEU A C 1
ATOM 1251 O O . LEU A 1 167 ? -1.058 6.465 -0.759 1.00 93.00 167 LEU A O 1
ATOM 1255 N N . SER A 1 168 ? 1.170 6.516 -0.591 1.00 93.62 168 SER A N 1
ATOM 1256 C CA . SER A 1 168 ? 1.232 5.731 0.653 1.00 93.62 168 SER A CA 1
ATOM 1257 C C . SER A 1 168 ? 0.528 6.419 1.814 1.00 93.62 168 SER A C 1
ATOM 1259 O O . SER A 1 168 ? -0.235 5.781 2.542 1.00 93.62 168 SER A O 1
ATOM 1261 N N . VAL A 1 169 ? 0.743 7.728 1.968 1.00 93.25 169 VAL A N 1
ATOM 1262 C CA . VAL A 1 169 ? 0.063 8.530 2.993 1.00 93.25 169 VAL A CA 1
ATOM 1263 C C . VAL A 1 169 ? -1.436 8.596 2.703 1.00 93.25 169 VAL A C 1
ATOM 1265 O O . VAL A 1 169 ? -2.240 8.342 3.600 1.00 93.25 169 VAL A O 1
ATOM 1268 N N . LYS A 1 170 ? -1.823 8.864 1.449 1.00 95.88 170 LYS A N 1
ATOM 1269 C CA . LYS A 1 170 ? -3.225 8.911 1.008 1.00 95.88 170 LYS A CA 1
ATOM 1270 C C . LYS A 1 170 ? -3.941 7.584 1.261 1.00 95.88 170 LYS A C 1
ATOM 1272 O O . LYS A 1 170 ? -4.996 7.574 1.890 1.00 95.88 170 LYS A O 1
ATOM 1277 N N . VAL A 1 171 ? -3.368 6.476 0.793 1.00 96.69 171 VAL A N 1
ATOM 1278 C CA . VAL A 1 171 ? -3.895 5.115 0.971 1.00 96.69 171 VAL A CA 1
ATOM 1279 C C . VAL A 1 171 ? -4.040 4.803 2.452 1.00 96.69 171 VAL A C 1
ATOM 1281 O O . VAL A 1 171 ? -5.094 4.326 2.854 1.00 96.69 171 VAL A O 1
ATOM 1284 N N . SER A 1 172 ? -3.045 5.143 3.273 1.00 95.50 172 SER A N 1
ATOM 1285 C CA . SER A 1 172 ? -3.080 4.832 4.704 1.00 95.50 172 SER A CA 1
ATOM 1286 C C . SER A 1 172 ? -4.080 5.654 5.490 1.00 95.50 172 SER A C 1
ATOM 1288 O O . SER A 1 172 ? -4.766 5.122 6.359 1.00 95.50 172 SER A O 1
ATOM 1290 N N . LEU A 1 173 ? -4.224 6.933 5.156 1.00 95.50 173 LEU A N 1
ATOM 1291 C CA . LEU A 1 173 ? -5.235 7.776 5.775 1.00 95.50 173 LEU A CA 1
ATOM 1292 C C . LEU A 1 173 ? -6.643 7.290 5.416 1.00 95.50 173 LEU A C 1
ATOM 1294 O O . LEU A 1 173 ? -7.481 7.119 6.299 1.00 95.50 173 LEU A O 1
ATOM 1298 N N . VAL A 1 174 ? -6.891 7.018 4.131 1.00 97.75 174 VAL A N 1
ATOM 1299 C CA . VAL A 1 174 ? -8.188 6.514 3.662 1.00 97.75 174 VAL A CA 1
ATOM 1300 C C . VAL A 1 174 ? -8.480 5.138 4.258 1.00 97.75 174 VAL A C 1
ATOM 1302 O O . VAL A 1 174 ? -9.582 4.928 4.751 1.00 97.75 174 VAL A O 1
ATOM 1305 N N . ALA A 1 175 ? -7.502 4.232 4.297 1.00 97.88 175 ALA A N 1
ATOM 1306 C CA . ALA A 1 175 ? -7.639 2.913 4.907 1.00 97.88 175 ALA A CA 1
ATOM 1307 C C . ALA A 1 175 ? -8.054 2.996 6.384 1.00 97.88 175 ALA A C 1
ATOM 1309 O O . ALA A 1 175 ? -9.005 2.335 6.801 1.00 97.88 175 ALA A O 1
ATOM 1310 N N . THR A 1 176 ? -7.391 3.852 7.168 1.00 97.38 176 THR A N 1
ATOM 1311 C CA . THR A 1 176 ? -7.730 4.067 8.580 1.00 97.38 176 THR A CA 1
ATOM 1312 C C . THR A 1 176 ? -9.131 4.642 8.750 1.00 97.38 176 THR A C 1
ATOM 1314 O O . THR A 1 176 ? -9.869 4.184 9.617 1.00 97.38 176 THR A O 1
ATOM 1317 N N . LEU A 1 177 ? -9.527 5.613 7.921 1.00 97.12 177 LEU A N 1
ATOM 1318 C CA . LEU A 1 177 ? -10.871 6.195 7.966 1.00 97.12 177 LEU A CA 1
ATOM 1319 C C . LEU A 1 177 ? -11.953 5.176 7.587 1.00 97.12 177 LEU A C 1
ATOM 1321 O O . LEU A 1 177 ? -12.982 5.102 8.257 1.00 97.12 177 LEU A O 1
ATOM 1325 N N . LEU A 1 178 ? -11.700 4.354 6.564 1.00 97.31 178 LEU A N 1
ATOM 1326 C CA . LEU A 1 178 ? -12.585 3.258 6.164 1.00 97.31 178 LEU A CA 1
ATOM 1327 C C . LEU A 1 178 ? -12.724 2.212 7.278 1.00 97.31 178 LEU A C 1
ATOM 1329 O O . LEU A 1 178 ? -13.821 1.712 7.517 1.00 97.31 178 LEU A O 1
ATOM 1333 N N . ALA A 1 179 ? -11.636 1.908 7.990 1.00 97.88 179 ALA A N 1
ATOM 1334 C CA . ALA A 1 179 ? -11.643 0.969 9.107 1.00 97.88 179 ALA A CA 1
ATOM 1335 C C . ALA A 1 179 ? -12.241 1.557 10.399 1.00 97.88 179 ALA A C 1
ATOM 1337 O O . ALA A 1 179 ? -12.733 0.794 11.227 1.00 97.88 179 ALA A O 1
ATOM 1338 N N . ALA A 1 180 ? -12.219 2.883 10.586 1.00 97.31 180 ALA A N 1
ATOM 1339 C CA . ALA A 1 180 ? -12.551 3.550 11.847 1.00 97.31 180 ALA A CA 1
ATOM 1340 C C . ALA A 1 180 ? -13.947 3.186 12.366 1.00 97.31 180 ALA A C 1
ATOM 1342 O O . ALA A 1 180 ? -14.085 2.643 13.461 1.00 97.31 180 ALA A O 1
ATOM 1343 N N . VAL A 1 181 ? -14.983 3.456 11.571 1.00 96.75 181 VAL A N 1
ATOM 1344 C CA . VAL A 1 181 ? -16.381 3.227 11.967 1.00 96.75 181 VAL A CA 1
ATOM 1345 C C . VAL A 1 181 ? -16.672 1.741 12.222 1.00 96.75 181 VAL A C 1
ATOM 1347 O O . VAL A 1 181 ? -17.093 1.418 13.338 1.00 96.75 181 VAL A O 1
ATOM 1350 N N . PRO A 1 182 ? -16.433 0.813 11.269 1.00 97.81 182 PRO A N 1
ATOM 1351 C CA . PRO A 1 182 ? -16.691 -0.605 11.511 1.00 97.81 182 PRO A CA 1
ATOM 1352 C C . PRO A 1 182 ? -15.793 -1.179 12.614 1.00 97.81 182 PRO A C 1
ATOM 1354 O O . PRO A 1 182 ? -16.245 -2.006 13.400 1.00 97.81 182 PRO A O 1
ATOM 1357 N N . GLY A 1 183 ? -14.549 -0.712 12.735 1.00 97.81 183 GLY A N 1
ATOM 1358 C CA . GLY A 1 183 ? -13.605 -1.175 13.748 1.00 97.81 183 GLY A CA 1
ATOM 1359 C C . GLY A 1 183 ? -14.023 -0.778 15.161 1.00 97.81 183 GLY A C 1
ATOM 1360 O O . GLY A 1 183 ? -14.061 -1.624 16.052 1.00 97.81 183 GLY A O 1
ATOM 1361 N N . ILE A 1 184 ? -14.413 0.482 15.371 1.00 97.56 184 ILE A N 1
ATOM 1362 C CA . ILE A 1 184 ? -14.917 0.962 16.667 1.00 97.56 184 ILE A CA 1
ATOM 1363 C C . ILE A 1 184 ? -16.235 0.260 17.021 1.00 97.56 184 ILE A C 1
ATOM 1365 O O . ILE A 1 184 ? -16.421 -0.151 18.167 1.00 97.56 184 ILE A O 1
ATOM 1369 N N . ALA A 1 185 ? -17.126 0.054 16.046 1.00 96.69 185 ALA A N 1
ATOM 1370 C CA . ALA A 1 185 ? -18.368 -0.685 16.260 1.00 96.69 185 ALA A CA 1
ATOM 1371 C C . ALA A 1 185 ? -18.105 -2.147 16.671 1.00 96.69 185 ALA A C 1
ATOM 1373 O O . ALA A 1 185 ? -18.663 -2.618 17.664 1.00 96.69 185 ALA A O 1
ATOM 1374 N N . CYS A 1 186 ? -17.214 -2.854 15.967 1.00 97.19 186 CYS A N 1
ATOM 1375 C CA . CYS A 1 186 ? -16.798 -4.210 16.328 1.00 97.19 186 CYS A CA 1
ATOM 1376 C C . CYS A 1 186 ? -16.138 -4.256 17.710 1.00 97.19 186 CYS A C 1
ATOM 1378 O O . CYS A 1 186 ? -16.458 -5.138 18.506 1.00 97.19 186 CYS A O 1
ATOM 1380 N N . ALA A 1 187 ? -15.264 -3.296 18.022 1.00 97.62 187 ALA A N 1
ATOM 1381 C CA . ALA A 1 187 ? -14.628 -3.183 19.329 1.00 97.62 187 ALA A CA 1
ATOM 1382 C C . ALA A 1 187 ? -15.659 -3.011 20.451 1.00 97.62 187 ALA A C 1
ATOM 1384 O O . ALA A 1 187 ? -15.581 -3.703 21.464 1.00 97.62 187 ALA A O 1
ATOM 1385 N N . TRP A 1 188 ? -16.664 -2.156 20.248 1.00 96.25 188 TRP A N 1
ATOM 1386 C CA . TRP A 1 188 ? -17.757 -1.954 21.197 1.00 96.25 188 TRP A CA 1
ATOM 1387 C C . TRP A 1 188 ? -18.595 -3.214 21.402 1.00 96.25 188 TRP A C 1
ATOM 1389 O O . TRP A 1 188 ? -18.833 -3.608 22.545 1.00 96.25 188 TRP A O 1
ATOM 1399 N N . VAL A 1 189 ? -18.987 -3.896 20.321 1.00 96.00 189 VAL A N 1
ATOM 1400 C CA . VAL A 1 189 ? -19.729 -5.162 20.414 1.00 96.00 189 VAL A CA 1
ATOM 1401 C C . VAL A 1 189 ? -18.923 -6.209 21.185 1.00 96.00 189 VAL A C 1
ATOM 1403 O O . VAL A 1 189 ? -19.465 -6.839 22.092 1.00 96.00 189 VAL A O 1
ATOM 1406 N N . LEU A 1 190 ? -17.635 -6.366 20.870 1.00 95.94 190 LEU A N 1
ATOM 1407 C CA . LEU A 1 190 ? -16.760 -7.341 21.524 1.00 95.94 190 LEU A CA 1
ATOM 1408 C C . LEU A 1 190 ? -16.471 -7.000 22.995 1.00 95.94 190 LEU A C 1
ATOM 1410 O O . LEU A 1 190 ? -16.325 -7.927 23.792 1.00 95.94 190 LEU A O 1
ATOM 1414 N N . ALA A 1 191 ? -16.417 -5.712 23.351 1.00 94.94 191 ALA A N 1
ATOM 1415 C CA . ALA A 1 191 ? -16.190 -5.234 24.717 1.00 94.94 191 ALA A CA 1
ATOM 1416 C C . ALA A 1 191 ? -17.443 -5.315 25.604 1.00 94.94 191 ALA A C 1
ATOM 1418 O O . ALA A 1 191 ? -17.336 -5.522 26.813 1.00 94.94 191 ALA A O 1
ATOM 1419 N N . ARG A 1 192 ? -18.639 -5.093 25.039 1.00 90.94 192 ARG A N 1
ATOM 1420 C CA . ARG A 1 192 ? -19.875 -4.910 25.823 1.00 90.94 192 ARG A CA 1
ATOM 1421 C C . ARG A 1 192 ? -20.848 -6.076 25.753 1.00 90.94 192 ARG A C 1
ATOM 1423 O O . ARG A 1 192 ? -21.580 -6.293 26.718 1.00 90.94 192 ARG A O 1
ATOM 1430 N N . LYS A 1 193 ? -20.891 -6.831 24.653 1.00 91.50 193 LYS A N 1
ATOM 1431 C CA . LYS A 1 193 ? -21.882 -7.899 24.468 1.00 91.50 193 LYS A CA 1
ATOM 1432 C C . LYS A 1 193 ? -21.253 -9.279 24.608 1.00 91.50 193 LYS A C 1
ATOM 1434 O O . LYS A 1 193 ? -20.181 -9.545 24.082 1.00 91.50 193 LYS A O 1
ATOM 1439 N N . ARG A 1 194 ? -21.972 -10.184 25.275 1.00 89.12 194 ARG A N 1
ATOM 1440 C CA . ARG A 1 194 ? -21.704 -11.628 25.267 1.00 89.12 194 ARG A CA 1
ATOM 1441 C C . ARG A 1 194 ? -22.840 -12.311 24.518 1.00 89.12 194 ARG A C 1
ATOM 1443 O O . ARG A 1 194 ? -24.000 -12.129 24.867 1.00 89.12 194 ARG A O 1
ATOM 1450 N N . PHE A 1 195 ? -22.507 -13.045 23.468 1.00 94.75 195 PHE A N 1
ATOM 1451 C CA . PHE A 1 195 ? -23.456 -13.772 22.627 1.00 94.75 195 PHE A CA 1
ATOM 1452 C C . PHE A 1 195 ? -22.774 -15.025 22.071 1.00 94.75 195 PHE A C 1
ATOM 1454 O O . PHE A 1 195 ? -21.547 -15.113 22.071 1.00 94.75 195 PHE A O 1
ATOM 1461 N N . TRP A 1 196 ? -23.554 -15.995 21.595 1.00 93.56 196 TRP A N 1
ATOM 1462 C CA . TRP A 1 196 ? -23.042 -17.302 21.163 1.00 93.56 196 TRP A CA 1
ATOM 1463 C C . TRP A 1 196 ? -21.953 -17.218 20.072 1.00 93.56 196 TRP A C 1
ATOM 1465 O O . TRP A 1 196 ? -20.946 -17.915 20.150 1.00 93.56 196 TRP A O 1
ATOM 1475 N N . GLY A 1 197 ? -22.088 -16.301 19.109 1.00 94.81 197 GLY A N 1
ATOM 1476 C CA . GLY A 1 197 ? -21.105 -16.071 18.040 1.00 94.81 197 GLY A CA 1
ATOM 1477 C C . GLY A 1 197 ? -19.907 -15.182 18.408 1.00 94.81 197 GLY A C 1
ATOM 1478 O O . GLY A 1 197 ? -19.152 -14.798 17.515 1.00 94.81 197 GLY A O 1
ATOM 1479 N N . HIS A 1 198 ? -19.723 -14.811 19.681 1.00 94.81 198 HIS A N 1
ATOM 1480 C CA . HIS A 1 198 ? -18.682 -13.856 20.099 1.00 94.81 198 HIS A CA 1
ATOM 1481 C C . HIS A 1 198 ? -17.270 -14.332 19.735 1.00 94.81 198 HIS A C 1
ATOM 1483 O O . HIS A 1 198 ? -16.486 -13.565 19.175 1.00 94.81 198 HIS A O 1
ATOM 1489 N N . GLY A 1 199 ? -16.979 -15.619 19.954 1.00 95.25 199 GLY A N 1
ATOM 1490 C CA . GLY A 1 199 ? -15.693 -16.222 19.597 1.00 95.25 199 GLY A CA 1
ATOM 1491 C C . GLY A 1 199 ? -15.425 -16.216 18.090 1.00 95.25 199 GLY A C 1
ATOM 1492 O O . GLY A 1 199 ? -14.318 -15.882 17.674 1.00 95.25 199 GLY A O 1
ATOM 1493 N N . LEU A 1 200 ? -16.445 -16.504 17.271 1.00 96.12 200 LEU A N 1
ATOM 1494 C CA . LEU A 1 200 ? -16.334 -16.474 15.811 1.00 96.12 200 LEU A CA 1
ATOM 1495 C C . LEU A 1 200 ? -16.077 -15.054 15.301 1.00 96.12 200 LEU A C 1
ATOM 1497 O O . LEU A 1 200 ? -15.171 -14.857 14.497 1.00 96.12 200 LEU A O 1
ATOM 1501 N N . LEU A 1 201 ? -16.815 -14.056 15.803 1.00 96.19 201 LEU A N 1
ATOM 1502 C CA . LEU A 1 201 ? -16.561 -12.656 15.456 1.00 96.19 201 LEU A CA 1
ATOM 1503 C C . LEU A 1 201 ? -15.132 -12.257 15.840 1.00 96.19 201 LEU A C 1
ATOM 1505 O O . LEU A 1 201 ? -14.417 -11.678 15.027 1.00 96.19 201 LEU A O 1
ATOM 1509 N N . ASN A 1 202 ? -14.691 -12.602 17.052 1.00 95.62 202 ASN A N 1
ATOM 1510 C CA . ASN A 1 202 ? -13.337 -12.304 17.502 1.00 95.62 202 ASN A CA 1
ATOM 1511 C C . ASN A 1 202 ? -12.275 -12.965 16.605 1.00 95.62 202 ASN A C 1
ATOM 1513 O O . ASN A 1 202 ? -11.290 -12.312 16.262 1.00 95.62 202 ASN A O 1
ATOM 1517 N N . ALA A 1 203 ? -12.487 -14.217 16.191 1.00 95.81 203 ALA A N 1
ATOM 1518 C CA . ALA A 1 203 ? -11.598 -14.932 15.279 1.00 95.81 203 ALA A CA 1
ATOM 1519 C C . ALA A 1 203 ? -11.557 -14.287 13.884 1.00 95.81 203 ALA A C 1
ATOM 1521 O O . ALA A 1 203 ? -10.471 -14.023 13.379 1.00 95.81 203 ALA A O 1
ATOM 1522 N N . LEU A 1 204 ? -12.713 -13.966 13.292 1.00 96.00 204 LEU A N 1
ATOM 1523 C CA . LEU A 1 204 ? -12.801 -13.333 11.969 1.00 96.00 204 LEU A CA 1
ATOM 1524 C C . LEU A 1 204 ? -12.132 -11.957 11.939 1.00 96.00 204 LEU A C 1
ATOM 1526 O O . LEU A 1 204 ? -11.388 -11.655 11.011 1.00 96.00 204 LEU A O 1
ATOM 1530 N N . VAL A 1 205 ? -12.344 -11.144 12.977 1.00 96.69 205 VAL A N 1
ATOM 1531 C CA . VAL A 1 205 ? -11.714 -9.822 13.108 1.00 96.69 205 VAL A CA 1
ATOM 1532 C C . VAL A 1 205 ? -10.189 -9.924 13.141 1.00 96.69 205 VAL A C 1
ATOM 1534 O O . VAL A 1 205 ? -9.510 -9.086 12.555 1.00 96.69 205 VAL A O 1
ATOM 1537 N N . HIS A 1 206 ? -9.647 -10.931 13.832 1.00 95.75 206 HIS A N 1
ATOM 1538 C CA . HIS A 1 206 ? -8.203 -11.100 14.014 1.00 95.75 206 HIS A CA 1
ATOM 1539 C C . HIS A 1 206 ? -7.550 -11.986 12.950 1.00 95.75 206 HIS A C 1
ATOM 1541 O O . HIS A 1 206 ? -6.324 -12.071 12.910 1.00 95.75 206 HIS A O 1
ATOM 1547 N N . LEU A 1 207 ? -8.334 -12.603 12.065 1.00 95.75 207 LEU A N 1
ATOM 1548 C CA . LEU A 1 207 ? -7.840 -13.472 11.002 1.00 95.75 207 LEU A CA 1
ATOM 1549 C C . LEU A 1 207 ? -6.760 -12.803 10.126 1.00 95.75 207 LEU A C 1
ATOM 1551 O O . LEU A 1 207 ? -5.736 -13.450 9.900 1.00 95.75 207 LEU A O 1
ATOM 1555 N N . PRO A 1 208 ? -6.885 -11.523 9.705 1.00 94.81 208 PRO A N 1
ATOM 1556 C CA . PRO A 1 208 ? -5.855 -10.869 8.892 1.00 94.81 208 PRO A CA 1
ATOM 1557 C C . PRO A 1 208 ? -4.499 -10.716 9.594 1.00 94.81 208 PRO A C 1
ATOM 1559 O O . PRO A 1 208 ? -3.486 -10.523 8.931 1.00 94.81 208 PRO A O 1
ATOM 1562 N N . LEU A 1 209 ? -4.462 -10.791 10.931 1.00 92.19 209 LEU A N 1
ATOM 1563 C CA . LEU A 1 209 ? -3.216 -10.714 11.697 1.00 92.19 209 LEU A CA 1
ATOM 1564 C C . LEU A 1 209 ? -2.413 -12.023 11.635 1.00 92.19 209 LEU A C 1
ATOM 1566 O O . LEU A 1 209 ? -1.200 -12.000 11.816 1.00 92.19 209 LEU A O 1
ATOM 1570 N N . VAL A 1 210 ? -3.090 -13.153 11.414 1.00 92.38 210 VAL A N 1
ATOM 1571 C CA . VAL A 1 210 ? -2.491 -14.499 11.422 1.00 92.38 210 VAL A CA 1
ATOM 1572 C C . VAL A 1 210 ? -2.301 -15.034 10.002 1.00 92.38 210 VAL A C 1
ATOM 1574 O O . VAL A 1 210 ? -1.341 -15.753 9.732 1.00 92.38 210 VAL A O 1
ATOM 1577 N N . ALA A 1 211 ? -3.212 -14.696 9.090 1.00 93.94 211 ALA A N 1
ATOM 1578 C CA . ALA A 1 211 ? -3.157 -15.147 7.709 1.00 93.94 211 ALA A CA 1
ATOM 1579 C C . ALA A 1 211 ? -2.000 -14.483 6.932 1.00 93.94 211 ALA A C 1
ATOM 1581 O O . ALA A 1 211 ? -1.696 -13.308 7.159 1.00 93.94 211 ALA A O 1
ATOM 1582 N N . PRO A 1 212 ? -1.386 -15.187 5.961 1.00 96.00 212 PRO A N 1
ATOM 1583 C CA . PRO A 1 212 ? -0.434 -14.574 5.043 1.00 96.00 212 PRO A CA 1
ATOM 1584 C C . PRO A 1 212 ? -1.069 -13.377 4.309 1.00 96.00 212 PRO A C 1
ATOM 1586 O O . PRO A 1 212 ? -2.154 -13.532 3.740 1.00 96.00 212 PRO A O 1
ATOM 1589 N N . PRO A 1 213 ? -0.414 -12.200 4.246 1.00 95.06 213 PRO A N 1
ATOM 1590 C CA . PRO A 1 213 ? -0.991 -11.020 3.596 1.00 95.06 213 PRO A CA 1
ATOM 1591 C C . PRO A 1 213 ? -1.356 -11.251 2.124 1.00 95.06 213 PRO A C 1
ATOM 1593 O O . PRO A 1 213 ? -2.387 -10.782 1.650 1.00 95.06 213 PRO A O 1
ATOM 1596 N N . THR A 1 214 ? -0.548 -12.033 1.405 1.00 94.69 214 THR A N 1
ATOM 1597 C CA . THR A 1 214 ? -0.816 -12.420 0.013 1.00 94.69 214 THR A CA 1
ATOM 1598 C C . THR A 1 214 ? -2.080 -13.267 -0.124 1.00 94.69 214 THR A C 1
ATOM 1600 O O . THR A 1 214 ? -2.832 -13.082 -1.076 1.00 94.69 214 THR A O 1
ATOM 1603 N N . ALA A 1 215 ? -2.375 -14.140 0.846 1.00 96.62 215 ALA A N 1
ATOM 1604 C CA . ALA A 1 215 ? -3.612 -14.918 0.859 1.00 96.62 215 ALA A CA 1
ATOM 1605 C C . ALA A 1 215 ? -4.839 -14.016 1.064 1.00 96.62 215 ALA A C 1
ATOM 1607 O O . ALA A 1 215 ? -5.844 -14.186 0.377 1.00 96.62 215 ALA A O 1
ATOM 1608 N N . ILE A 1 216 ? -4.744 -13.013 1.946 1.00 96.81 216 ILE A N 1
ATOM 1609 C CA . ILE A 1 216 ? -5.801 -12.002 2.113 1.00 96.81 216 ILE A CA 1
ATOM 1610 C C . ILE A 1 216 ? -6.007 -11.217 0.813 1.00 96.81 216 ILE A C 1
ATOM 1612 O O . ILE A 1 216 ? -7.141 -11.074 0.361 1.00 96.81 216 ILE A O 1
ATOM 1616 N N . GLY A 1 217 ? -4.924 -10.767 0.173 1.00 95.38 217 GLY A N 1
ATOM 1617 C CA . GLY A 1 217 ? -4.993 -10.088 -1.123 1.00 95.38 217 GLY A CA 1
ATOM 1618 C C . GLY A 1 217 ? -5.633 -10.948 -2.218 1.00 95.38 217 GLY A C 1
ATOM 1619 O O . GLY A 1 217 ? -6.460 -10.453 -2.978 1.00 95.38 217 GLY A O 1
ATOM 1620 N N . TYR A 1 218 ? -5.322 -12.245 -2.260 1.00 95.06 218 TYR A N 1
ATOM 1621 C CA . TYR A 1 218 ? -5.939 -13.189 -3.193 1.00 95.06 218 TYR A CA 1
ATOM 1622 C C . TYR A 1 218 ? -7.445 -13.347 -2.947 1.00 95.06 218 TYR A C 1
ATOM 1624 O O . TYR A 1 218 ? -8.230 -13.263 -3.888 1.00 95.06 218 TYR A O 1
ATOM 1632 N N . VAL A 1 219 ? -7.872 -13.511 -1.690 1.00 95.38 219 VAL A N 1
ATOM 1633 C CA . VAL A 1 219 ? -9.302 -13.585 -1.340 1.00 95.38 219 VAL A CA 1
ATOM 1634 C C . VAL A 1 219 ? -10.031 -12.305 -1.752 1.00 95.38 219 VAL A C 1
ATOM 1636 O O . VAL A 1 219 ? -11.108 -12.377 -2.341 1.00 95.38 219 VAL A O 1
ATOM 1639 N N . LEU A 1 220 ? -9.435 -11.133 -1.505 1.00 95.19 220 LEU A N 1
ATOM 1640 C CA . LEU A 1 220 ? -9.990 -9.857 -1.960 1.00 95.19 220 LEU A CA 1
ATOM 1641 C C . LEU A 1 220 ? -10.104 -9.802 -3.487 1.00 95.19 220 LEU A C 1
ATOM 1643 O O . LEU A 1 220 ? -11.132 -9.363 -3.994 1.00 95.19 220 LEU A O 1
ATOM 1647 N N . LEU A 1 221 ? -9.100 -10.289 -4.220 1.00 93.19 221 LEU A N 1
ATOM 1648 C CA . LEU A 1 221 ? -9.127 -10.330 -5.682 1.00 93.19 221 LEU A CA 1
ATOM 1649 C C . LEU A 1 221 ? -10.221 -11.258 -6.220 1.00 93.19 221 LEU A C 1
ATOM 1651 O O . LEU A 1 221 ? -10.923 -10.882 -7.153 1.00 93.19 221 LEU A O 1
ATOM 1655 N N . VAL A 1 222 ? -10.408 -12.435 -5.622 1.00 93.31 222 VAL A N 1
ATOM 1656 C CA . VAL A 1 222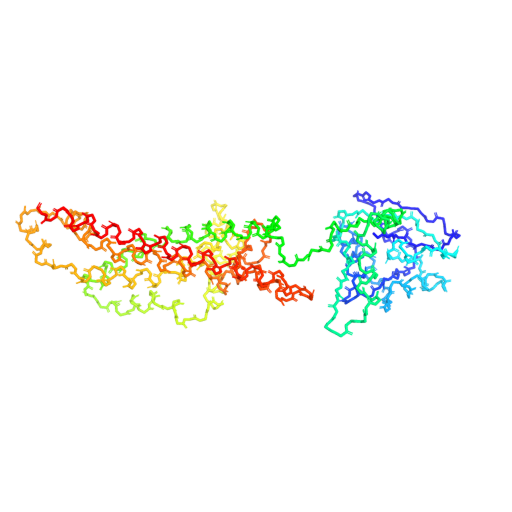 ? -11.465 -13.378 -6.023 1.00 93.31 222 VAL A CA 1
ATOM 1657 C C . VAL A 1 222 ? -12.859 -12.815 -5.733 1.00 93.31 222 VAL A C 1
ATOM 1659 O O . VAL A 1 222 ? -13.779 -13.028 -6.514 1.00 93.31 222 VAL A O 1
ATOM 1662 N N . LEU A 1 223 ? -13.034 -12.076 -4.635 1.00 93.44 223 LEU A N 1
ATOM 1663 C CA . LEU A 1 223 ? -14.336 -11.516 -4.264 1.00 93.44 223 LEU A CA 1
ATOM 1664 C C . LEU A 1 223 ? -14.675 -10.223 -5.020 1.00 93.44 223 LEU A C 1
ATOM 1666 O O . LEU A 1 223 ? -15.822 -10.046 -5.430 1.00 93.44 223 LEU A O 1
ATOM 1670 N N . LEU A 1 224 ? -13.701 -9.322 -5.183 1.00 91.88 224 LEU A N 1
ATOM 1671 C CA . LEU A 1 224 ? -13.885 -7.941 -5.659 1.00 91.88 224 LEU A CA 1
ATOM 1672 C C . LEU A 1 224 ? -13.250 -7.662 -7.032 1.00 91.88 224 LEU A C 1
ATOM 1674 O O . LEU A 1 224 ? -13.327 -6.535 -7.523 1.00 91.88 224 LEU A O 1
ATOM 1678 N N . GLY A 1 225 ? -12.592 -8.647 -7.643 1.00 88.44 225 GLY A N 1
ATOM 1679 C CA . GLY A 1 225 ? -12.124 -8.576 -9.027 1.00 88.44 225 GLY A CA 1
ATOM 1680 C C . GLY A 1 225 ? -13.273 -8.638 -10.036 1.00 88.44 225 GLY A C 1
ATOM 1681 O O . GLY A 1 225 ? -14.412 -8.923 -9.679 1.00 88.44 225 GLY A O 1
ATOM 1682 N N . ARG A 1 226 ? -12.975 -8.400 -11.321 1.00 77.88 226 ARG A N 1
ATOM 1683 C CA . ARG A 1 226 ? -13.990 -8.293 -12.393 1.00 77.88 226 ARG A CA 1
ATOM 1684 C C . ARG A 1 226 ? -14.908 -9.516 -12.562 1.00 77.88 226 ARG A C 1
ATOM 1686 O O . ARG A 1 226 ? -16.002 -9.342 -13.071 1.00 77.88 226 ARG A O 1
ATOM 1693 N N . GLY A 1 227 ? -14.479 -10.711 -12.150 1.00 77.25 227 GLY A N 1
ATOM 1694 C CA . GLY A 1 227 ? -15.294 -11.940 -12.166 1.00 77.25 227 GLY A CA 1
ATOM 1695 C C . GLY A 1 227 ? -15.694 -12.441 -10.774 1.00 77.25 227 GLY A C 1
ATOM 1696 O O . GLY A 1 227 ? -15.991 -13.619 -10.605 1.00 77.25 227 GLY A O 1
ATOM 1697 N N . GLY A 1 228 ? -15.589 -11.587 -9.753 1.00 85.12 228 GLY A N 1
ATOM 1698 C CA . GLY A 1 228 ? -15.963 -11.913 -8.381 1.00 85.12 228 GLY A CA 1
ATOM 1699 C C . GLY A 1 228 ? -17.411 -11.543 -8.084 1.00 85.12 228 GLY A C 1
ATOM 1700 O O . GLY A 1 228 ? -17.921 -10.558 -8.608 1.00 85.12 228 GLY A O 1
ATOM 1701 N N . VAL A 1 229 ? -18.057 -12.279 -7.176 1.00 84.81 229 VAL A N 1
ATOM 1702 C CA . VAL A 1 229 ? -19.480 -12.083 -6.825 1.00 84.81 229 VAL A CA 1
ATOM 1703 C C . VAL A 1 229 ? -19.782 -10.643 -6.384 1.00 84.81 229 VAL A C 1
ATOM 1705 O O . VAL A 1 229 ? -20.815 -10.082 -6.741 1.00 84.81 229 VAL A O 1
ATOM 1708 N N . LEU A 1 230 ? -18.879 -10.024 -5.614 1.00 86.31 230 LEU A N 1
ATOM 1709 C CA . LEU A 1 230 ? -19.033 -8.630 -5.184 1.00 86.31 230 LEU A CA 1
ATOM 1710 C C . LEU A 1 230 ? -18.520 -7.648 -6.243 1.00 86.31 230 LEU A C 1
ATOM 1712 O O . LEU A 1 230 ? -19.065 -6.555 -6.374 1.00 86.31 230 LEU A O 1
ATOM 1716 N N . GLY A 1 231 ? -17.489 -8.028 -6.998 1.00 84.69 231 GLY A N 1
ATOM 1717 C CA . GLY A 1 231 ? -16.937 -7.211 -8.077 1.00 84.69 231 GLY A CA 1
ATOM 1718 C C . GLY A 1 231 ? -17.919 -6.995 -9.229 1.00 84.69 231 GLY A C 1
ATOM 1719 O O . GLY A 1 231 ? -18.055 -5.868 -9.691 1.00 84.69 231 GLY A O 1
ATOM 1720 N N . GLU A 1 232 ? -18.665 -8.023 -9.638 1.00 83.38 232 GLU A N 1
ATOM 1721 C CA . GLU A 1 232 ? -19.706 -7.918 -10.672 1.00 83.38 232 GLU A CA 1
ATOM 1722 C C . GLU A 1 232 ? -20.847 -6.990 -10.235 1.00 83.38 232 GLU A C 1
ATOM 1724 O O . GLU A 1 232 ? -21.247 -6.095 -10.982 1.00 83.38 232 GLU A O 1
ATOM 1729 N N . ALA A 1 233 ? -21.317 -7.137 -8.991 1.00 84.94 233 ALA A N 1
ATOM 1730 C CA . ALA A 1 233 ? -22.354 -6.273 -8.431 1.00 84.94 233 ALA A CA 1
ATOM 1731 C C . ALA A 1 233 ? -21.923 -4.794 -8.394 1.00 84.94 233 ALA A C 1
ATOM 1733 O O . ALA A 1 233 ? -22.719 -3.903 -8.691 1.00 84.94 233 ALA A O 1
ATOM 1734 N N . LEU A 1 234 ? -20.656 -4.525 -8.064 1.00 84.88 234 LEU A N 1
ATOM 1735 C CA . LEU A 1 234 ? -20.083 -3.174 -8.056 1.00 84.88 234 LEU A CA 1
ATOM 1736 C C . LEU A 1 234 ? -19.806 -2.637 -9.467 1.00 84.88 234 LEU A C 1
ATOM 1738 O O . LEU A 1 234 ? -19.981 -1.442 -9.717 1.00 84.88 234 LEU A O 1
ATOM 1742 N N . SER A 1 235 ? -19.430 -3.513 -10.400 1.00 81.19 235 SER A N 1
ATOM 1743 C CA . SER A 1 235 ? -19.217 -3.168 -11.807 1.00 81.19 235 SER A CA 1
ATOM 1744 C C . SER A 1 235 ? -20.512 -2.689 -12.467 1.00 81.19 235 SER A C 1
ATOM 1746 O O . SER A 1 235 ? -20.486 -1.717 -13.220 1.00 81.19 235 SER A O 1
ATOM 1748 N N . GLY A 1 236 ? -21.664 -3.254 -12.083 1.00 78.00 236 GLY A N 1
ATOM 1749 C CA . GLY A 1 236 ? -22.985 -2.756 -12.489 1.00 78.00 236 GLY A CA 1
ATOM 1750 C C . GLY A 1 236 ? -23.264 -1.297 -12.088 1.00 78.00 236 GLY A C 1
ATOM 1751 O O . GLY A 1 236 ? -24.071 -0.629 -12.729 1.00 78.00 236 GLY A O 1
ATOM 1752 N N . ALA A 1 237 ? -22.562 -0.776 -11.077 1.00 80.81 237 ALA A N 1
ATOM 1753 C CA . ALA A 1 237 ? -22.601 0.626 -10.657 1.00 80.81 237 ALA A CA 1
ATOM 1754 C C . ALA A 1 237 ? -21.422 1.466 -11.202 1.00 80.81 237 ALA A C 1
ATOM 1756 O O . ALA A 1 237 ? -21.249 2.618 -10.804 1.00 80.81 237 ALA A O 1
ATOM 1757 N N . GLY A 1 238 ? -20.589 0.901 -12.084 1.00 80.00 238 GLY A N 1
ATOM 1758 C CA . GLY A 1 238 ? -19.399 1.553 -12.642 1.00 80.00 238 GLY A CA 1
ATOM 1759 C C . GLY A 1 238 ? -18.231 1.687 -11.658 1.00 80.00 238 GLY A C 1
ATOM 1760 O O . GLY A 1 238 ? -17.347 2.520 -11.865 1.00 80.00 238 GLY A O 1
ATOM 1761 N N . ILE A 1 239 ? -18.219 0.911 -10.568 1.00 84.12 239 ILE A N 1
ATOM 1762 C CA . ILE A 1 239 ? -17.179 0.971 -9.535 1.00 84.12 239 ILE A CA 1
ATOM 1763 C C . ILE A 1 239 ? -16.240 -0.228 -9.691 1.00 84.12 239 ILE A C 1
ATOM 1765 O O . ILE A 1 239 ? -16.570 -1.342 -9.295 1.00 84.12 239 ILE A O 1
ATOM 1769 N N . GLU A 1 240 ? -15.034 0.014 -10.206 1.00 83.12 240 GLU A N 1
ATOM 1770 C CA . GLU A 1 240 ? -13.947 -0.971 -10.195 1.00 83.12 240 GLU A CA 1
ATOM 1771 C C . GLU A 1 240 ? -13.013 -0.720 -9.001 1.00 83.12 240 GLU A C 1
ATOM 1773 O O . GLU A 1 240 ? -12.559 0.404 -8.773 1.00 83.12 240 GLU A O 1
ATOM 1778 N N . ILE A 1 241 ? -12.752 -1.764 -8.207 1.00 87.38 241 ILE A N 1
ATOM 1779 C CA . ILE A 1 241 ? -11.913 -1.672 -7.000 1.00 87.38 241 ILE A CA 1
ATOM 1780 C C . ILE A 1 241 ? -10.562 -2.364 -7.207 1.00 87.38 241 ILE A C 1
ATOM 1782 O O . ILE A 1 241 ? -9.533 -1.799 -6.831 1.00 87.38 241 ILE A O 1
ATOM 1786 N N . ALA A 1 242 ? -10.543 -3.555 -7.808 1.00 88.94 242 ALA A N 1
ATOM 1787 C CA . ALA A 1 242 ? -9.303 -4.269 -8.109 1.00 88.94 242 ALA A CA 1
ATOM 1788 C C . ALA A 1 242 ? -8.395 -3.447 -9.038 1.00 88.94 242 ALA A C 1
ATOM 1790 O O . ALA A 1 242 ? -8.885 -2.733 -9.908 1.00 88.94 242 ALA A O 1
ATOM 1791 N N . PHE A 1 243 ? -7.077 -3.551 -8.846 1.00 88.88 243 PHE A N 1
ATOM 1792 C CA . PHE A 1 243 ? -6.068 -2.793 -9.606 1.00 88.88 243 PHE A CA 1
ATOM 1793 C C . PHE A 1 243 ? -6.166 -1.258 -9.515 1.00 88.88 243 PHE A C 1
ATOM 1795 O O . PHE A 1 243 ? -5.576 -0.557 -10.328 1.00 88.88 243 PHE A O 1
ATOM 1802 N N . THR A 1 244 ? -6.863 -0.718 -8.509 1.00 91.69 244 THR A N 1
ATOM 1803 C CA . THR A 1 244 ? -6.963 0.734 -8.281 1.00 91.69 244 THR A CA 1
ATOM 1804 C C . THR A 1 244 ? -6.380 1.143 -6.931 1.00 91.69 244 THR A C 1
ATOM 1806 O O . THR A 1 244 ? -6.281 0.343 -5.994 1.00 91.69 244 THR A O 1
ATOM 1809 N N . TRP A 1 245 ? -6.080 2.435 -6.768 1.00 93.56 245 TRP A N 1
ATOM 1810 C CA . TRP A 1 245 ? -5.657 2.987 -5.474 1.00 93.56 245 TRP A CA 1
ATOM 1811 C C . TRP A 1 245 ? -6.719 2.813 -4.375 1.00 93.56 245 TRP A C 1
ATOM 1813 O O . TRP A 1 245 ? -6.390 2.730 -3.191 1.00 93.56 245 TRP A O 1
ATOM 1823 N N . ARG A 1 246 ? -8.005 2.748 -4.754 1.00 94.38 246 ARG A N 1
ATOM 1824 C CA . ARG A 1 246 ? -9.117 2.486 -3.826 1.00 94.38 246 ARG A CA 1
ATOM 1825 C C . ARG A 1 246 ? -9.063 1.047 -3.323 1.00 94.38 246 ARG A C 1
ATOM 1827 O O . ARG A 1 246 ? -9.272 0.813 -2.135 1.00 94.38 246 ARG A O 1
ATOM 1834 N N . GLY A 1 247 ? -8.720 0.106 -4.203 1.00 94.12 247 GLY A N 1
ATOM 1835 C CA . GLY A 1 247 ? -8.453 -1.280 -3.833 1.00 94.12 247 GLY A CA 1
ATOM 1836 C C . GLY A 1 247 ? -7.260 -1.415 -2.896 1.00 94.12 247 GLY A C 1
ATOM 1837 O O . GLY A 1 247 ? -7.356 -2.126 -1.899 1.00 94.12 247 GLY A O 1
ATOM 1838 N N . ALA A 1 248 ? -6.185 -0.659 -3.142 1.00 95.69 248 ALA A N 1
ATOM 1839 C CA . ALA A 1 248 ? -5.053 -0.586 -2.217 1.00 95.69 248 ALA A CA 1
ATOM 1840 C C . ALA A 1 248 ? -5.488 -0.086 -0.826 1.00 95.69 248 ALA A C 1
ATOM 1842 O O . ALA A 1 248 ? -5.147 -0.700 0.180 1.00 95.69 248 ALA A O 1
ATOM 1843 N N . ALA A 1 249 ? -6.308 0.971 -0.754 1.00 97.19 249 ALA A N 1
ATOM 1844 C CA . ALA A 1 249 ? -6.839 1.476 0.516 1.00 97.19 249 ALA A CA 1
ATOM 1845 C C . ALA A 1 249 ? -7.729 0.456 1.241 1.00 97.19 249 ALA A C 1
ATOM 1847 O O . ALA A 1 249 ? -7.636 0.323 2.459 1.00 97.19 249 ALA A O 1
ATOM 1848 N N . LEU A 1 250 ? -8.554 -0.299 0.512 1.00 96.88 250 LEU A N 1
ATOM 1849 C CA . LEU A 1 250 ? -9.377 -1.357 1.095 1.00 96.88 250 LEU A CA 1
ATOM 1850 C C . LEU A 1 250 ? -8.529 -2.519 1.632 1.00 96.88 250 LEU A C 1
ATOM 1852 O O . LEU A 1 250 ? -8.745 -2.955 2.762 1.00 96.88 250 LEU A O 1
ATOM 1856 N N . ALA A 1 251 ? -7.554 -3.000 0.857 1.00 97.00 251 ALA A N 1
ATOM 1857 C CA . ALA A 1 251 ? -6.647 -4.059 1.297 1.00 97.00 251 ALA A CA 1
ATOM 1858 C C . ALA A 1 251 ? -5.891 -3.643 2.562 1.00 97.00 251 ALA A C 1
ATOM 1860 O O . ALA A 1 251 ? -5.874 -4.380 3.550 1.00 97.00 251 ALA A O 1
ATOM 1861 N N . SER A 1 252 ? -5.347 -2.427 2.582 1.00 97.50 252 SER A N 1
ATOM 1862 C CA . SER A 1 252 ? -4.664 -1.921 3.766 1.00 97.50 252 SER A CA 1
ATOM 1863 C C . SER A 1 252 ? -5.606 -1.688 4.951 1.00 97.50 252 SER A C 1
ATOM 1865 O O . SER A 1 252 ? -5.199 -1.907 6.093 1.00 97.50 252 SER A O 1
ATOM 1867 N N . ALA A 1 253 ? -6.874 -1.323 4.715 1.00 98.12 253 ALA A N 1
ATOM 1868 C CA . ALA A 1 253 ? -7.881 -1.211 5.772 1.00 98.12 253 ALA A CA 1
ATOM 1869 C C . ALA A 1 253 ? -8.123 -2.565 6.444 1.00 98.12 253 ALA A C 1
ATOM 1871 O O . ALA A 1 253 ? -8.109 -2.635 7.669 1.00 98.12 253 ALA A O 1
ATOM 1872 N N . VAL A 1 254 ? -8.266 -3.644 5.663 1.00 97.88 254 VAL A N 1
ATOM 1873 C CA . VAL A 1 254 ? -8.427 -5.016 6.181 1.00 97.88 254 VAL A CA 1
ATOM 1874 C C . VAL A 1 254 ? -7.224 -5.432 7.031 1.00 97.88 254 VAL A C 1
ATOM 1876 O O . VAL A 1 254 ? -7.398 -6.016 8.100 1.00 97.88 254 VAL A O 1
ATOM 1879 N N . MET A 1 255 ? -6.008 -5.082 6.606 1.00 97.50 255 MET A N 1
ATOM 1880 C CA . MET A 1 255 ? -4.781 -5.410 7.341 1.00 97.50 255 MET A CA 1
ATOM 1881 C C . MET A 1 255 ? -4.593 -4.567 8.614 1.00 97.50 255 MET A C 1
ATOM 1883 O O . MET A 1 255 ? -4.060 -5.063 9.607 1.00 97.50 255 MET A O 1
ATOM 1887 N N . GLY A 1 256 ? -5.041 -3.306 8.615 1.00 97.00 256 GLY A N 1
ATOM 1888 C CA . GLY A 1 256 ? -5.019 -2.420 9.788 1.00 97.00 256 GLY A CA 1
ATOM 1889 C C . GLY A 1 256 ? -6.163 -2.662 10.782 1.00 97.00 256 GLY A C 1
ATOM 1890 O O . GLY A 1 256 ? -6.018 -2.389 11.977 1.00 97.00 256 GLY A O 1
ATOM 1891 N N . PHE A 1 257 ? -7.282 -3.218 10.313 1.00 98.19 257 PHE A N 1
ATOM 1892 C CA . PHE A 1 257 ? -8.504 -3.467 11.079 1.00 98.19 257 PHE A CA 1
ATOM 1893 C C . PHE A 1 257 ? -8.298 -4.195 12.422 1.00 98.19 257 PHE A C 1
ATOM 1895 O O . PHE A 1 257 ? -8.759 -3.670 13.440 1.00 98.19 257 PHE A O 1
ATOM 1902 N N . PRO A 1 258 ? -7.597 -5.349 12.501 1.00 97.94 258 PRO A N 1
ATOM 1903 C CA . PRO A 1 258 ? -7.443 -6.077 13.765 1.00 97.94 258 PRO A CA 1
ATOM 1904 C C . PRO A 1 258 ? -6.739 -5.260 14.853 1.00 97.94 258 PRO A C 1
ATOM 1906 O O . PRO A 1 258 ? -7.084 -5.367 16.031 1.00 97.94 258 PRO A O 1
ATOM 1909 N N . LEU A 1 259 ? -5.768 -4.423 14.476 1.00 96.94 259 LEU A N 1
ATOM 1910 C CA . LEU A 1 259 ? -5.026 -3.601 15.433 1.00 96.94 259 LEU A CA 1
ATOM 1911 C C . LEU A 1 259 ? -5.889 -2.469 15.995 1.00 96.94 259 LEU A C 1
ATOM 1913 O O . LEU A 1 259 ? -5.862 -2.229 17.204 1.00 96.94 259 LEU A O 1
ATOM 1917 N N . LEU A 1 260 ? -6.697 -1.831 15.140 1.00 97.88 260 LEU A N 1
ATOM 1918 C CA . LEU A 1 260 ? -7.690 -0.848 15.570 1.00 97.88 260 LEU A CA 1
ATOM 1919 C C . LEU A 1 260 ? -8.679 -1.471 16.553 1.00 97.88 260 LEU A C 1
ATOM 1921 O O . LEU A 1 260 ? -8.863 -0.938 17.648 1.00 97.88 260 LEU A O 1
ATOM 1925 N N . VAL A 1 261 ? -9.286 -2.605 16.185 1.00 98.31 261 VAL A N 1
ATOM 1926 C CA . VAL A 1 261 ? -10.297 -3.253 17.029 1.00 98.31 261 VAL A CA 1
ATOM 1927 C C . VAL A 1 261 ? -9.709 -3.634 18.382 1.00 98.31 261 VAL A C 1
ATOM 1929 O O . VAL A 1 261 ? -10.333 -3.377 19.409 1.00 98.31 261 VAL A O 1
ATOM 1932 N N . ARG A 1 262 ? -8.499 -4.204 18.406 1.00 97.06 262 ARG A N 1
ATOM 1933 C CA . ARG A 1 262 ? -7.851 -4.636 19.647 1.00 97.06 262 ARG A CA 1
ATOM 1934 C C . ARG A 1 262 ? -7.594 -3.474 20.605 1.00 97.06 262 ARG A C 1
ATOM 1936 O O . ARG A 1 262 ? -7.950 -3.572 21.776 1.00 97.06 262 ARG A O 1
ATOM 1943 N N . ALA A 1 263 ? -7.006 -2.380 20.126 1.00 96.19 263 ALA A N 1
ATOM 1944 C CA . ALA A 1 263 ? -6.704 -1.227 20.974 1.00 96.19 263 ALA A CA 1
ATOM 1945 C C . ALA A 1 263 ? -7.969 -0.470 21.413 1.00 96.19 263 ALA A C 1
ATOM 1947 O O . ALA A 1 263 ? -8.110 -0.144 22.593 1.00 96.19 263 ALA A O 1
ATOM 1948 N N . ALA A 1 264 ? -8.929 -0.266 20.503 1.00 97.50 264 ALA A N 1
ATOM 1949 C CA . ALA A 1 264 ? -10.206 0.360 20.838 1.00 97.50 264 ALA A CA 1
ATOM 1950 C C . ALA A 1 264 ? -10.983 -0.470 21.871 1.00 97.50 264 ALA A C 1
ATOM 1952 O O . ALA A 1 264 ? -11.540 0.088 22.815 1.00 97.50 264 ALA A O 1
ATOM 1953 N N . ARG A 1 265 ? -10.975 -1.804 21.743 1.00 97.31 265 ARG A N 1
ATOM 1954 C CA . ARG A 1 265 ? -11.618 -2.720 22.693 1.00 97.31 265 ARG A CA 1
ATOM 1955 C C . ARG A 1 265 ? -11.028 -2.582 24.094 1.00 97.31 265 ARG A C 1
ATOM 1957 O O . ARG A 1 265 ? -11.798 -2.471 25.039 1.00 97.31 265 ARG A O 1
ATOM 1964 N N . ILE A 1 266 ? -9.700 -2.532 24.219 1.00 95.81 266 ILE A N 1
ATOM 1965 C CA . ILE A 1 266 ? -9.028 -2.312 25.512 1.00 95.81 266 ILE A CA 1
ATOM 1966 C C . ILE A 1 266 ? -9.466 -0.972 26.116 1.00 95.81 266 ILE A C 1
ATOM 1968 O O . ILE A 1 266 ? -9.857 -0.923 27.278 1.00 95.81 266 ILE A O 1
ATOM 1972 N N . GLY A 1 267 ? -9.475 0.105 25.322 1.00 93.88 267 GLY A N 1
ATOM 1973 C CA . GLY A 1 267 ? -9.947 1.417 25.778 1.00 93.88 267 GLY A CA 1
ATOM 1974 C C . GLY A 1 267 ? -11.396 1.399 26.267 1.00 93.88 267 GLY A C 1
ATOM 1975 O O . GLY A 1 267 ? -11.713 2.000 27.287 1.00 93.88 267 GLY A O 1
ATOM 1976 N N . LEU A 1 268 ? -12.269 0.667 25.575 1.00 95.19 268 LEU A N 1
ATOM 1977 C CA . LEU A 1 268 ? -13.671 0.503 25.955 1.00 95.19 268 LEU A CA 1
ATOM 1978 C C . LEU A 1 268 ? -13.828 -0.346 27.225 1.00 95.19 268 LEU A C 1
ATOM 1980 O O . LEU A 1 268 ? -14.659 -0.023 28.072 1.00 95.19 268 LEU A O 1
ATOM 1984 N N . GLU A 1 269 ? -13.061 -1.424 27.381 1.00 95.06 269 GLU A N 1
ATOM 1985 C CA . GLU A 1 269 ? -13.077 -2.289 28.572 1.00 95.06 269 GLU A CA 1
ATOM 1986 C C . GLU A 1 269 ? -12.601 -1.559 29.842 1.00 95.06 269 GLU A C 1
ATOM 1988 O O . GLU A 1 269 ? -13.057 -1.902 30.930 1.00 95.06 269 GLU A O 1
ATOM 1993 N N . LEU A 1 270 ? -11.761 -0.525 29.711 1.00 91.75 270 LEU A N 1
ATOM 1994 C CA . LEU A 1 270 ? -11.300 0.313 30.828 1.00 91.75 270 LEU A CA 1
ATOM 1995 C C . LEU A 1 270 ? -12.345 1.321 31.336 1.00 91.75 270 LEU A C 1
ATOM 1997 O O . LEU A 1 270 ? -12.194 1.846 32.439 1.00 91.75 270 LEU A O 1
ATOM 2001 N N . VAL A 1 271 ? -13.390 1.614 30.559 1.00 90.38 271 VAL A N 1
ATOM 2002 C CA . VAL A 1 271 ? -14.474 2.501 31.006 1.00 90.38 271 VAL A CA 1
ATOM 2003 C C . VAL A 1 271 ? -15.334 1.769 32.039 1.00 90.38 271 VAL A C 1
ATOM 2005 O O . VAL A 1 271 ? -15.918 0.727 31.733 1.00 90.38 271 VAL A O 1
ATOM 2008 N N . ASP A 1 272 ? -15.439 2.327 33.249 1.00 89.50 272 ASP A N 1
ATOM 2009 C CA . ASP A 1 272 ? -16.245 1.748 34.328 1.00 89.50 272 ASP A CA 1
ATOM 2010 C C . ASP A 1 272 ? -17.737 1.723 33.951 1.00 89.50 272 ASP A C 1
ATOM 2012 O O . ASP A 1 272 ? -18.375 2.758 33.732 1.00 89.50 272 ASP A O 1
ATOM 2016 N N . ARG A 1 273 ? -18.310 0.515 33.924 1.00 88.88 273 ARG A N 1
ATOM 2017 C CA . ARG A 1 273 ? -19.733 0.283 33.642 1.00 88.88 273 ARG A CA 1
ATOM 2018 C C . ARG A 1 273 ? -20.657 0.969 34.639 1.00 88.88 273 ARG A C 1
ATOM 2020 O O . ARG A 1 273 ? -21.767 1.320 34.258 1.00 88.88 273 ARG A O 1
ATOM 2027 N N . ARG A 1 274 ? -20.212 1.228 35.872 1.00 88.75 274 ARG A N 1
ATOM 2028 C CA . ARG A 1 274 ? -21.026 1.923 36.882 1.00 88.75 274 ARG A CA 1
ATOM 2029 C C . ARG A 1 274 ? -21.422 3.330 36.436 1.00 88.75 274 ARG A C 1
ATOM 2031 O O . ARG A 1 274 ? -22.510 3.786 36.769 1.00 88.75 274 ARG A O 1
ATOM 2038 N N . ILE A 1 275 ? -20.578 4.000 35.648 1.00 91.00 275 ILE A N 1
ATOM 2039 C CA . ILE A 1 275 ? -20.870 5.335 35.103 1.00 91.00 275 ILE A CA 1
ATOM 2040 C C . ILE A 1 275 ? -21.961 5.242 34.022 1.00 91.00 275 ILE A C 1
ATOM 2042 O O . ILE A 1 275 ? -22.883 6.057 33.988 1.00 91.00 275 ILE A O 1
ATOM 2046 N N . GLU A 1 276 ? -21.893 4.217 33.168 1.00 91.12 276 GLU A N 1
ATOM 2047 C CA . GLU A 1 276 ? -22.902 3.933 32.135 1.00 91.12 276 GLU A CA 1
ATOM 2048 C C . GLU A 1 276 ? -24.261 3.559 32.764 1.00 91.12 276 GLU A C 1
ATOM 2050 O O . GLU A 1 276 ? -25.316 4.028 32.326 1.00 91.12 276 GLU A O 1
ATOM 2055 N N . GLU A 1 277 ? -24.233 2.752 33.828 1.00 90.31 277 GLU A N 1
ATOM 2056 C CA . GLU A 1 277 ? -25.408 2.324 34.595 1.00 90.31 277 GLU A CA 1
ATOM 2057 C C . GLU A 1 277 ? -26.059 3.501 35.336 1.00 90.31 277 GLU A C 1
ATOM 2059 O O . GLU A 1 277 ? -27.272 3.686 35.233 1.00 90.31 277 GLU A O 1
ATOM 2064 N N . ALA A 1 278 ? -25.272 4.357 35.997 1.00 91.75 278 ALA A N 1
ATOM 2065 C CA . ALA A 1 278 ? -25.777 5.558 36.665 1.00 91.75 278 ALA A CA 1
ATOM 2066 C C . ALA A 1 278 ? -26.486 6.510 35.687 1.00 91.75 278 ALA A C 1
ATOM 2068 O O . ALA A 1 278 ? -27.586 6.989 35.966 1.00 91.75 278 ALA A O 1
ATOM 2069 N N . ALA A 1 279 ? -25.904 6.740 34.507 1.00 91.06 279 ALA A N 1
ATOM 2070 C CA . ALA A 1 279 ? -26.532 7.556 33.471 1.00 91.06 279 ALA A CA 1
ATOM 2071 C C . ALA A 1 279 ? -27.841 6.939 32.953 1.00 91.06 279 ALA A C 1
ATOM 2073 O O . ALA A 1 279 ? -28.810 7.659 32.707 1.00 91.06 279 ALA A O 1
ATOM 2074 N N . SER A 1 280 ? -27.890 5.610 32.834 1.00 90.25 280 SER A N 1
ATOM 2075 C CA . SER A 1 280 ? -29.095 4.884 32.419 1.00 90.25 280 SER A CA 1
ATOM 2076 C C . SER A 1 280 ? -30.226 5.019 33.446 1.00 90.25 280 SER A C 1
ATOM 2078 O O . SER A 1 280 ? -31.372 5.245 33.062 1.00 90.25 280 SER A O 1
ATOM 2080 N N . VAL A 1 281 ? -29.912 4.962 34.748 1.00 94.25 281 VAL A N 1
ATOM 2081 C CA . VAL A 1 281 ? -30.881 5.192 35.841 1.00 94.25 281 VAL A CA 1
ATOM 2082 C C . VAL A 1 281 ? -31.434 6.621 35.813 1.00 94.25 281 VAL A C 1
ATOM 2084 O O . VAL A 1 281 ? -32.619 6.825 36.060 1.00 94.25 281 VAL A O 1
ATOM 2087 N N . LEU A 1 282 ? -30.613 7.603 35.434 1.00 93.50 282 LEU A N 1
ATOM 2088 C CA . LEU A 1 282 ? -31.030 8.998 35.231 1.00 93.50 282 LEU A CA 1
ATOM 2089 C C . LEU A 1 282 ? -31.814 9.227 33.920 1.00 93.50 282 LEU A C 1
ATOM 2091 O O . LEU A 1 282 ? -32.087 10.369 33.552 1.00 93.50 282 LEU A O 1
ATOM 2095 N N . GLY A 1 283 ? -32.184 8.161 33.202 1.00 93.88 283 GLY A N 1
ATOM 2096 C CA . GLY A 1 283 ? -33.009 8.219 31.994 1.00 93.88 283 GLY A CA 1
ATOM 2097 C C . GLY A 1 283 ? -32.231 8.424 30.691 1.00 93.88 283 GLY A C 1
ATOM 2098 O O . GLY A 1 283 ? -32.842 8.651 29.643 1.00 93.88 283 GLY A O 1
ATOM 2099 N N . ALA A 1 284 ? -30.895 8.347 30.700 1.00 93.94 284 ALA A N 1
ATOM 2100 C CA . ALA A 1 284 ? -30.124 8.396 29.462 1.00 93.94 284 ALA A CA 1
ATOM 2101 C C . ALA A 1 284 ? -30.291 7.088 28.671 1.00 93.94 284 ALA A C 1
ATOM 2103 O O . ALA A 1 284 ? -29.917 6.010 29.124 1.00 93.94 284 ALA A O 1
ATOM 2104 N N . GLY A 1 285 ? -30.818 7.186 27.448 1.00 93.50 285 GLY A N 1
ATOM 2105 C CA . GLY A 1 285 ? -30.896 6.043 26.537 1.00 93.50 285 GLY A CA 1
ATOM 2106 C C . GLY A 1 285 ? -29.512 5.518 26.111 1.00 93.50 285 GLY A C 1
ATOM 2107 O O . GLY A 1 285 ? -28.524 6.258 26.154 1.00 93.50 285 GLY A O 1
ATOM 2108 N N . PRO A 1 286 ? -29.423 4.273 25.607 1.00 90.25 286 PRO A N 1
ATOM 2109 C CA . PRO A 1 286 ? -28.152 3.599 25.317 1.00 90.25 286 PRO A CA 1
ATOM 2110 C C . PRO A 1 286 ? -27.287 4.335 24.286 1.00 90.25 286 PRO A C 1
ATOM 2112 O O . PRO A 1 286 ? -26.066 4.366 24.412 1.00 90.25 286 PRO A O 1
ATOM 2115 N N . TRP A 1 287 ? -27.904 4.975 23.287 1.00 93.25 287 TRP A N 1
ATOM 2116 C CA . TRP A 1 287 ? -27.173 5.772 22.297 1.00 93.25 287 TRP A CA 1
ATOM 2117 C C . TRP A 1 287 ? -26.566 7.041 22.901 1.00 93.25 287 TRP A C 1
ATOM 2119 O O . TRP A 1 287 ? -25.445 7.418 22.563 1.00 93.25 287 TRP A O 1
ATOM 2129 N N . ARG A 1 288 ? -27.283 7.676 23.836 1.00 93.69 288 ARG A N 1
ATOM 2130 C CA . ARG A 1 288 ? -26.787 8.850 24.556 1.00 93.69 288 ARG A CA 1
ATOM 2131 C C . ARG A 1 288 ? -25.602 8.458 25.430 1.00 93.69 288 ARG A C 1
ATOM 2133 O O . ARG A 1 288 ? -24.553 9.067 25.292 1.00 93.69 288 ARG A O 1
ATOM 2140 N N . VAL A 1 289 ? -25.733 7.393 26.226 1.00 93.62 289 VAL A N 1
ATOM 2141 C CA . VAL A 1 289 ? -24.637 6.853 27.054 1.00 93.62 289 VAL A CA 1
ATOM 2142 C C . VAL A 1 289 ? -23.407 6.535 26.198 1.00 93.62 289 VAL A C 1
ATOM 2144 O O . VAL A 1 289 ? -22.303 6.967 26.523 1.00 93.62 289 VAL A O 1
ATOM 2147 N N . LEU A 1 290 ? -23.598 5.864 25.058 1.00 92.38 290 LEU A N 1
ATOM 2148 C CA . LEU A 1 290 ? -22.506 5.543 24.143 1.00 92.38 290 LEU A CA 1
ATOM 2149 C C . LEU A 1 290 ? -21.767 6.798 23.654 1.00 92.38 290 LEU A C 1
ATOM 2151 O O . LEU A 1 290 ? -20.541 6.853 23.719 1.00 92.38 290 LEU A O 1
ATOM 2155 N N . MET A 1 291 ? -22.505 7.797 23.164 1.00 93.38 291 MET A N 1
ATOM 2156 C CA . MET A 1 291 ? -21.929 8.986 22.527 1.00 93.38 291 MET A CA 1
ATOM 2157 C C . MET A 1 291 ? -21.370 10.003 23.524 1.00 93.38 291 MET A C 1
ATOM 2159 O O . MET A 1 291 ? -20.394 10.677 23.208 1.00 93.38 291 MET A O 1
ATOM 2163 N N . THR A 1 292 ? -21.966 10.131 24.713 1.00 91.88 292 THR A N 1
ATOM 2164 C CA . THR A 1 292 ? -21.588 11.170 25.685 1.00 91.88 292 THR A CA 1
ATOM 2165 C C . THR A 1 292 ? -20.712 10.661 26.824 1.00 91.88 292 THR A C 1
ATOM 2167 O O . THR A 1 292 ? -20.113 11.478 27.513 1.00 91.88 292 THR A O 1
ATOM 2170 N N . ILE A 1 293 ? -20.635 9.345 27.048 1.00 92.94 293 ILE A N 1
ATOM 2171 C CA . ILE A 1 293 ? -19.867 8.752 28.156 1.00 92.94 293 ILE A CA 1
ATOM 2172 C C . ILE A 1 293 ? -18.861 7.741 27.614 1.00 92.94 293 ILE A C 1
ATOM 2174 O O . ILE A 1 293 ? -17.656 7.955 27.721 1.00 92.94 293 ILE A O 1
ATOM 2178 N N . THR A 1 294 ? -19.335 6.661 26.991 1.00 93.00 294 THR A N 1
ATOM 2179 C CA . THR A 1 294 ? -18.474 5.528 26.625 1.00 93.00 294 THR A CA 1
ATOM 2180 C C . THR A 1 294 ? -17.406 5.910 25.599 1.00 93.00 294 THR A C 1
ATOM 2182 O O . THR A 1 294 ? -16.228 5.652 25.830 1.00 93.00 294 THR A O 1
ATOM 2185 N N . LEU A 1 295 ? -17.783 6.529 24.473 1.00 93.00 295 LEU A N 1
ATOM 2186 C CA . LEU A 1 295 ? -16.829 6.902 23.421 1.00 93.00 295 LEU A CA 1
ATOM 2187 C C . LEU A 1 295 ? -15.852 8.008 23.855 1.00 93.00 295 LEU A C 1
ATOM 2189 O O . LEU A 1 295 ? -14.661 7.834 23.602 1.00 93.00 295 LEU A O 1
ATOM 2193 N N . PRO A 1 296 ? -16.278 9.098 24.529 1.00 91.62 296 PRO A N 1
ATOM 2194 C CA . PRO A 1 296 ? -15.347 10.107 25.035 1.00 91.62 296 PRO A CA 1
ATOM 2195 C C . PRO A 1 296 ? -14.342 9.548 26.046 1.00 91.62 296 PRO A C 1
ATOM 2197 O O . PRO A 1 296 ? -13.157 9.865 25.965 1.00 91.62 296 PRO A O 1
ATOM 2200 N N . LEU A 1 297 ? -14.780 8.673 26.959 1.00 89.56 297 LEU A N 1
ATOM 2201 C CA . LEU A 1 297 ? -13.886 8.051 27.942 1.00 89.56 297 LEU A CA 1
ATOM 2202 C C . LEU A 1 297 ? -12.956 7.006 27.311 1.00 89.56 297 LEU A C 1
ATOM 2204 O O . LEU A 1 297 ? -11.808 6.879 27.730 1.00 89.56 297 LEU A O 1
ATOM 2208 N N . ALA A 1 298 ? -13.413 6.295 26.277 1.00 93.81 298 ALA A N 1
ATOM 2209 C CA . ALA A 1 298 ? -12.595 5.345 25.524 1.00 93.81 298 ALA A CA 1
ATOM 2210 C C . ALA A 1 298 ? -11.714 6.006 24.447 1.00 93.81 298 ALA A C 1
ATOM 2212 O O . ALA A 1 298 ? -10.907 5.319 23.811 1.00 93.81 298 ALA A O 1
ATOM 2213 N N . LEU A 1 299 ? -11.845 7.323 24.233 1.00 92.38 299 LEU A N 1
ATOM 2214 C CA . LEU A 1 299 ? -11.178 8.056 23.158 1.00 92.38 299 LEU A CA 1
ATOM 2215 C C . LEU A 1 299 ? -9.658 7.835 23.120 1.00 92.38 299 LEU A C 1
ATOM 2217 O O . LEU A 1 299 ? -9.153 7.606 22.022 1.00 92.38 299 LEU A O 1
ATOM 2221 N N . PRO A 1 300 ? -8.912 7.815 24.246 1.00 89.56 300 PRO A N 1
ATOM 2222 C CA . PRO A 1 300 ? -7.478 7.531 24.207 1.00 89.56 300 PRO A CA 1
ATOM 2223 C C . PRO A 1 300 ? -7.155 6.174 23.564 1.00 89.56 300 PRO A C 1
ATOM 2225 O O . PRO A 1 300 ? -6.284 6.100 22.700 1.00 89.56 300 PRO A O 1
ATOM 2228 N N . GLY A 1 301 ? -7.903 5.117 23.907 1.00 91.69 301 GLY A N 1
ATOM 2229 C CA . GLY A 1 301 ? -7.713 3.784 23.326 1.00 91.69 301 GLY A CA 1
ATOM 2230 C C . GLY A 1 301 ? -8.158 3.692 21.864 1.00 91.69 301 GLY A C 1
ATOM 2231 O O . GLY A 1 301 ? -7.509 3.020 21.061 1.00 91.69 301 GLY A O 1
ATOM 2232 N N . ILE A 1 302 ? -9.219 4.415 21.488 1.00 95.19 302 ILE A N 1
ATOM 2233 C CA . ILE A 1 302 ? -9.658 4.532 20.089 1.00 95.19 302 ILE A CA 1
ATOM 2234 C C . ILE A 1 302 ? -8.582 5.226 19.249 1.00 95.19 302 ILE A C 1
ATOM 2236 O O . ILE A 1 302 ? -8.230 4.727 18.182 1.00 95.19 302 ILE A O 1
ATOM 2240 N N . LEU A 1 303 ? -8.023 6.337 19.739 1.00 92.62 303 LEU A N 1
ATOM 2241 C CA . LEU A 1 303 ? -6.931 7.042 19.071 1.00 92.62 303 LEU A CA 1
ATOM 2242 C C . LEU A 1 303 ? -5.723 6.122 18.900 1.00 92.62 303 LEU A C 1
ATOM 2244 O O . LEU A 1 303 ? -5.223 6.004 17.786 1.00 92.62 303 LEU A O 1
ATOM 2248 N N . THR A 1 304 ? -5.305 5.396 19.942 1.00 91.25 304 THR A N 1
ATOM 2249 C CA . THR A 1 304 ? -4.239 4.388 19.820 1.00 91.25 304 THR A CA 1
ATOM 2250 C C . THR A 1 304 ? -4.546 3.361 18.729 1.00 91.25 304 THR A C 1
ATOM 2252 O O . THR A 1 304 ? -3.673 3.045 17.925 1.00 91.25 304 THR A O 1
ATOM 2255 N N . GLY A 1 305 ? -5.785 2.873 18.639 1.00 94.88 305 GLY A N 1
ATOM 2256 C CA . GLY A 1 305 ? -6.184 1.938 17.589 1.00 94.88 305 GLY A CA 1
ATOM 2257 C C . GLY A 1 305 ? -6.116 2.521 16.179 1.00 94.88 305 GLY A C 1
ATOM 2258 O O . GLY A 1 305 ? -5.606 1.862 15.273 1.00 94.88 305 GLY A O 1
ATOM 2259 N N . LEU A 1 306 ? -6.570 3.761 15.986 1.00 95.12 306 LEU A N 1
ATOM 2260 C CA . LEU A 1 306 ? -6.491 4.450 14.693 1.00 95.12 306 LEU A CA 1
ATOM 2261 C C . LEU A 1 306 ? -5.036 4.643 14.255 1.00 95.12 306 LEU A C 1
ATOM 2263 O O . LEU A 1 306 ? -4.701 4.457 13.086 1.00 95.12 306 LEU A O 1
ATOM 2267 N N . LEU A 1 307 ? -4.164 4.965 15.208 1.00 91.75 307 LEU A N 1
ATOM 2268 C CA . LEU A 1 307 ? -2.737 5.156 14.984 1.00 91.75 307 LEU A CA 1
ATOM 2269 C C . LEU A 1 307 ? -2.037 3.846 14.610 1.00 91.75 307 LEU A C 1
ATOM 2271 O O . LEU A 1 307 ? -1.258 3.817 13.659 1.00 91.75 307 LEU A O 1
ATOM 2275 N N . LEU A 1 308 ? -2.364 2.747 15.295 1.00 92.69 308 LEU A N 1
ATOM 2276 C CA . LEU A 1 308 ? -1.850 1.420 14.955 1.00 92.69 308 LEU A CA 1
ATOM 2277 C C . LEU A 1 308 ? -2.334 0.950 13.578 1.00 92.69 308 LEU A C 1
ATOM 2279 O O . LEU A 1 308 ? -1.538 0.408 12.812 1.00 92.69 308 LEU A O 1
ATOM 2283 N N . ALA A 1 309 ? -3.604 1.183 13.233 1.00 95.75 309 ALA A N 1
ATOM 2284 C CA . ALA A 1 309 ? -4.126 0.864 11.905 1.00 95.75 309 ALA A CA 1
ATOM 2285 C C . ALA A 1 309 ? -3.451 1.692 10.804 1.00 95.75 309 ALA A C 1
ATOM 2287 O O . ALA A 1 309 ? -3.072 1.133 9.777 1.00 95.75 309 ALA A O 1
ATOM 2288 N N . PHE A 1 310 ? -3.224 2.988 11.041 1.00 94.44 310 PHE A N 1
ATOM 2289 C CA . PHE A 1 310 ? -2.491 3.850 10.112 1.00 94.44 310 PHE A CA 1
ATOM 2290 C C . PHE A 1 310 ? -1.053 3.366 9.908 1.00 94.44 310 PHE A C 1
ATOM 2292 O O . PHE A 1 310 ? -0.626 3.167 8.772 1.00 94.44 310 PHE A O 1
ATOM 2299 N N . ALA A 1 311 ? -0.323 3.120 11.000 1.00 91.12 311 ALA A N 1
ATOM 2300 C CA . ALA A 1 311 ? 1.053 2.634 10.945 1.00 91.12 311 ALA A CA 1
ATOM 2301 C C . ALA A 1 311 ? 1.142 1.287 10.213 1.00 91.12 311 ALA A C 1
ATOM 2303 O O . ALA A 1 311 ? 2.021 1.085 9.376 1.00 91.12 311 ALA A O 1
ATOM 2304 N N . ARG A 1 312 ? 0.190 0.383 10.473 1.00 93.75 312 ARG A N 1
ATOM 2305 C CA . ARG A 1 312 ? 0.124 -0.910 9.795 1.00 93.75 312 ARG A CA 1
ATOM 2306 C C . ARG A 1 312 ? -0.207 -0.780 8.315 1.00 93.75 312 ARG A C 1
ATOM 2308 O O . ARG A 1 312 ? 0.385 -1.503 7.521 1.00 93.75 312 ARG A O 1
ATOM 2315 N N . SER A 1 313 ? -1.110 0.122 7.946 1.00 94.50 313 SER A N 1
ATOM 2316 C CA . SER A 1 313 ? -1.457 0.398 6.553 1.00 94.50 313 SER A CA 1
ATOM 2317 C C . SER A 1 313 ? -0.284 0.989 5.763 1.00 94.50 313 SER A C 1
ATOM 2319 O O . SER A 1 313 ? -0.101 0.637 4.599 1.00 94.50 313 SER A O 1
ATOM 2321 N N . LEU A 1 314 ? 0.528 1.851 6.386 1.00 91.88 314 LEU A N 1
ATOM 2322 C CA . LEU A 1 314 ? 1.668 2.509 5.735 1.00 91.88 314 LEU A CA 1
ATOM 2323 C C . LEU A 1 314 ? 2.729 1.507 5.260 1.00 91.88 314 LEU A C 1
ATOM 2325 O O . LEU A 1 314 ? 3.363 1.715 4.228 1.00 91.88 314 LEU A O 1
ATOM 2329 N N . GLY A 1 315 ? 2.894 0.414 6.007 1.00 91.06 315 GLY A N 1
ATOM 2330 C CA . GLY A 1 315 ? 3.804 -0.682 5.683 1.00 91.06 315 GLY A CA 1
ATOM 2331 C C . GLY A 1 315 ? 3.157 -1.860 4.950 1.00 91.06 315 GLY A C 1
ATOM 2332 O O . GLY A 1 315 ? 3.783 -2.914 4.864 1.00 91.06 315 GLY A O 1
ATOM 2333 N N . GLU A 1 316 ? 1.912 -1.747 4.470 1.00 94.56 316 GLU A N 1
ATOM 2334 C CA . GLU A 1 316 ? 1.249 -2.869 3.799 1.00 94.56 316 GLU A CA 1
ATOM 2335 C C . GLU A 1 316 ? 1.808 -3.107 2.391 1.00 94.56 316 GLU A C 1
ATOM 2337 O O . GLU A 1 316 ? 1.901 -2.196 1.566 1.00 94.56 316 GLU A O 1
ATOM 2342 N N . PHE A 1 317 ? 2.144 -4.369 2.117 1.00 94.44 317 PHE A N 1
ATOM 2343 C CA . PHE A 1 317 ? 2.760 -4.811 0.869 1.00 94.44 317 PHE A CA 1
ATOM 2344 C C . PHE A 1 317 ? 2.016 -5.999 0.254 1.00 94.44 317 PHE A C 1
ATOM 2346 O O . PHE A 1 317 ? 1.582 -5.925 -0.892 1.00 94.44 317 PHE A O 1
ATOM 2353 N N . GLY A 1 318 ? 1.872 -7.102 0.995 1.00 92.88 318 GLY A N 1
ATOM 2354 C CA . GLY A 1 318 ? 1.492 -8.392 0.415 1.00 92.88 318 GLY A CA 1
ATOM 2355 C C . GLY A 1 318 ? 0.033 -8.474 -0.036 1.00 92.88 318 GLY A C 1
ATOM 2356 O O . GLY A 1 318 ? -0.247 -9.039 -1.096 1.00 92.88 318 GLY A O 1
ATOM 2357 N N . ALA A 1 319 ? -0.898 -7.883 0.716 1.00 95.62 319 ALA A N 1
ATOM 2358 C CA . ALA A 1 319 ? -2.293 -7.813 0.290 1.00 95.62 319 ALA A CA 1
ATOM 2359 C C . ALA A 1 319 ? -2.445 -6.854 -0.901 1.00 95.62 319 ALA A C 1
ATOM 2361 O O . ALA A 1 319 ? -3.122 -7.172 -1.880 1.00 95.62 319 ALA A O 1
ATOM 2362 N N . THR A 1 320 ? -1.749 -5.715 -0.849 1.00 94.00 320 THR A N 1
ATOM 2363 C CA . THR A 1 320 ? -1.793 -4.669 -1.877 1.00 94.00 320 THR A CA 1
ATOM 2364 C C . THR A 1 320 ? -1.226 -5.139 -3.211 1.00 94.00 320 THR A C 1
ATOM 2366 O O . THR A 1 320 ? -1.904 -4.986 -4.222 1.00 94.00 320 THR A O 1
ATOM 2369 N N . ILE A 1 321 ? -0.045 -5.769 -3.241 1.00 93.50 321 ILE A N 1
ATOM 2370 C CA . ILE A 1 321 ? 0.555 -6.243 -4.500 1.00 93.50 321 ILE A CA 1
ATOM 2371 C C . ILE A 1 321 ? -0.328 -7.283 -5.199 1.00 93.50 321 ILE A C 1
ATOM 2373 O O . ILE A 1 321 ? -0.426 -7.290 -6.421 1.00 93.50 321 ILE A O 1
ATOM 2377 N N . THR A 1 322 ? -1.010 -8.130 -4.424 1.00 93.88 322 THR A N 1
ATOM 2378 C CA . THR A 1 322 ? -1.853 -9.206 -4.960 1.00 93.88 322 THR A CA 1
ATOM 2379 C C . THR A 1 322 ? -3.193 -8.676 -5.479 1.00 93.88 322 THR A C 1
ATOM 2381 O O . THR A 1 322 ? -3.683 -9.152 -6.497 1.00 93.88 322 THR A O 1
ATOM 2384 N N . PHE A 1 323 ? -3.793 -7.691 -4.801 1.00 92.94 323 PHE A N 1
ATOM 2385 C CA . PHE A 1 323 ? -5.135 -7.188 -5.124 1.00 92.94 323 PHE A CA 1
ATOM 2386 C C . PHE A 1 323 ? -5.149 -5.919 -5.992 1.00 92.94 323 PHE A C 1
ATOM 2388 O O . PHE A 1 323 ? -5.970 -5.777 -6.900 1.00 92.94 323 PHE A O 1
ATOM 2395 N N . ALA A 1 324 ? -4.261 -4.971 -5.697 1.00 90.75 324 ALA A N 1
ATOM 2396 C CA . ALA A 1 324 ? -4.164 -3.677 -6.371 1.00 90.75 324 ALA A CA 1
ATOM 2397 C C . ALA A 1 324 ? -3.023 -3.623 -7.405 1.00 90.75 324 ALA A C 1
ATOM 2399 O O . ALA A 1 324 ? -2.950 -2.683 -8.196 1.00 90.75 324 ALA A O 1
ATOM 2400 N N . GLY A 1 325 ? -2.141 -4.624 -7.425 1.00 91.06 325 GLY A N 1
ATOM 2401 C CA . GLY A 1 325 ? -0.996 -4.657 -8.328 1.00 91.06 325 GLY A CA 1
ATOM 2402 C C . GLY A 1 325 ? 0.075 -3.626 -7.969 1.00 91.06 325 GLY A C 1
ATOM 2403 O O . GLY A 1 325 ? 0.153 -3.132 -6.845 1.00 91.06 325 GLY A O 1
ATOM 2404 N N . ASN A 1 326 ? 0.922 -3.320 -8.948 1.00 90.25 326 ASN A N 1
ATOM 2405 C CA . ASN A 1 326 ? 2.032 -2.384 -8.816 1.00 90.25 326 ASN A CA 1
ATOM 2406 C C . ASN A 1 326 ? 2.108 -1.489 -10.059 1.00 90.25 326 ASN A C 1
ATOM 2408 O O . ASN A 1 326 ? 2.854 -1.771 -10.995 1.00 90.25 326 ASN A O 1
ATOM 2412 N N . ILE A 1 327 ? 1.293 -0.437 -10.076 1.00 84.75 327 ILE A N 1
ATOM 2413 C CA . ILE A 1 327 ? 1.175 0.511 -11.186 1.00 84.75 327 ILE A CA 1
ATOM 2414 C C . ILE A 1 327 ? 1.751 1.850 -10.722 1.00 84.75 327 ILE A C 1
ATOM 2416 O O . ILE A 1 327 ? 1.252 2.448 -9.762 1.00 84.75 327 ILE A O 1
ATOM 2420 N N . ALA A 1 328 ? 2.820 2.313 -11.374 1.00 78.62 328 ALA A N 1
ATOM 2421 C CA . ALA A 1 328 ? 3.464 3.584 -11.047 1.00 78.62 328 ALA A CA 1
ATOM 2422 C C . ALA A 1 328 ? 2.463 4.749 -11.156 1.00 78.62 328 ALA A C 1
ATOM 2424 O O . ALA A 1 328 ? 1.679 4.820 -12.099 1.00 78.62 328 ALA A O 1
ATOM 2425 N N . GLY A 1 329 ? 2.455 5.637 -10.160 1.00 76.94 329 GLY A N 1
ATOM 2426 C CA . GLY A 1 329 ? 1.521 6.768 -10.086 1.00 76.94 329 GLY A CA 1
ATOM 2427 C C . GLY A 1 329 ? 0.082 6.422 -9.673 1.00 76.94 329 GLY A C 1
ATOM 2428 O O . GLY A 1 329 ? -0.669 7.334 -9.330 1.00 76.94 329 GLY A O 1
ATOM 2429 N N . GLU A 1 330 ? -0.300 5.140 -9.635 1.00 83.88 330 GLU A N 1
ATOM 2430 C CA . GLU A 1 330 ? -1.675 4.725 -9.331 1.00 83.88 330 GLU A CA 1
ATOM 2431 C C . GLU A 1 330 ? -1.780 3.794 -8.119 1.00 83.88 330 GLU A C 1
ATOM 2433 O O . GLU A 1 330 ? -2.516 4.103 -7.184 1.00 83.88 330 GLU A O 1
ATOM 2438 N N . THR A 1 331 ? -1.036 2.687 -8.077 1.00 89.62 331 THR A N 1
ATOM 2439 C CA . THR A 1 331 ? -1.099 1.703 -6.975 1.00 89.62 331 THR A CA 1
ATOM 2440 C C . THR A 1 331 ? 0.243 1.424 -6.303 1.00 89.62 331 THR A C 1
ATOM 2442 O O . THR A 1 331 ? 0.278 0.785 -5.253 1.00 89.62 331 THR A O 1
ATOM 2445 N N . GLN A 1 332 ? 1.341 1.956 -6.844 1.00 91.25 332 GLN A N 1
ATOM 2446 C CA . GLN A 1 332 ? 2.688 1.784 -6.304 1.00 91.25 332 GLN A CA 1
ATOM 2447 C C . GLN A 1 332 ? 2.918 2.599 -5.019 1.00 91.25 332 GLN A C 1
ATOM 2449 O O . GLN A 1 332 ? 3.310 3.764 -5.048 1.00 91.25 332 GLN A O 1
ATOM 2454 N N . THR A 1 333 ? 2.688 1.971 -3.868 1.00 94.31 333 THR A N 1
ATOM 2455 C CA . THR A 1 333 ? 3.040 2.509 -2.545 1.00 94.31 333 THR A CA 1
ATOM 2456 C C . THR A 1 333 ? 4.548 2.409 -2.272 1.00 94.31 333 THR A C 1
ATOM 2458 O O . THR A 1 333 ? 5.292 1.757 -3.000 1.00 94.31 333 THR A O 1
ATOM 2461 N N . LEU A 1 334 ? 5.023 3.031 -1.193 1.00 92.06 334 LEU A N 1
ATOM 2462 C CA . LEU A 1 334 ? 6.422 3.021 -0.765 1.00 92.06 334 LEU A CA 1
ATOM 2463 C C . LEU A 1 334 ? 6.967 1.592 -0.592 1.00 92.06 334 LEU A C 1
ATOM 2465 O O . LEU A 1 334 ? 8.030 1.323 -1.149 1.00 92.06 334 LEU A O 1
ATOM 2469 N N . PRO A 1 335 ? 6.268 0.645 0.074 1.00 92.62 335 PRO A N 1
ATOM 2470 C CA . PRO A 1 335 ? 6.727 -0.744 0.139 1.00 92.62 335 PRO A CA 1
ATOM 2471 C C . PRO A 1 335 ? 6.898 -1.396 -1.241 1.00 92.62 335 PRO A C 1
ATOM 2473 O O . PRO A 1 335 ? 7.863 -2.126 -1.464 1.00 92.62 335 PRO A O 1
ATOM 2476 N N . LEU A 1 336 ? 5.993 -1.109 -2.184 1.00 92.38 336 LEU A N 1
ATOM 2477 C CA . LEU A 1 336 ? 6.087 -1.590 -3.565 1.00 92.38 336 LEU A CA 1
ATOM 2478 C C . LEU A 1 336 ? 7.272 -0.958 -4.305 1.00 92.38 336 LEU A C 1
ATOM 2480 O O . LEU A 1 336 ? 8.023 -1.667 -4.971 1.00 92.38 336 LEU A O 1
ATOM 2484 N N . ALA A 1 337 ? 7.486 0.349 -4.150 1.00 90.50 337 ALA A N 1
ATOM 2485 C CA . ALA A 1 337 ? 8.610 1.060 -4.754 1.00 90.50 337 ALA A CA 1
ATOM 2486 C C . ALA A 1 337 ? 9.963 0.547 -4.228 1.00 90.50 337 ALA A C 1
ATOM 2488 O O . ALA A 1 337 ? 10.880 0.312 -5.012 1.00 90.50 337 ALA A O 1
ATOM 2489 N N . VAL A 1 338 ? 10.072 0.288 -2.917 1.00 90.75 338 VAL A N 1
ATOM 2490 C CA . VAL A 1 338 ? 11.255 -0.348 -2.308 1.00 90.75 338 VAL A CA 1
ATOM 2491 C C . VAL A 1 338 ? 11.497 -1.731 -2.912 1.00 90.75 338 VAL A C 1
ATOM 2493 O O . VAL A 1 338 ? 12.629 -2.057 -3.265 1.00 90.75 338 VAL A O 1
ATOM 2496 N N . HIS A 1 339 ? 10.443 -2.539 -3.055 1.00 91.31 339 HIS A N 1
ATOM 2497 C CA . HIS A 1 339 ? 10.541 -3.880 -3.625 1.00 91.31 339 HIS A CA 1
ATOM 2498 C C . HIS A 1 339 ? 11.056 -3.860 -5.069 1.00 91.31 339 HIS A C 1
ATOM 2500 O O . HIS A 1 339 ? 11.994 -4.589 -5.391 1.00 91.31 339 HIS A O 1
ATOM 2506 N N . VAL A 1 340 ? 10.501 -2.984 -5.914 1.00 87.56 340 VAL A N 1
ATOM 2507 C CA . VAL A 1 340 ? 10.953 -2.797 -7.302 1.00 87.56 340 VAL A CA 1
ATOM 2508 C C . VAL A 1 340 ? 12.405 -2.325 -7.348 1.00 87.56 340 VAL A C 1
ATOM 2510 O O . VAL A 1 340 ? 13.214 -2.896 -8.080 1.00 87.56 340 VAL A O 1
ATOM 2513 N N . ALA A 1 341 ? 12.762 -1.322 -6.541 1.00 84.00 341 ALA A N 1
ATOM 2514 C CA . ALA A 1 341 ? 14.124 -0.800 -6.495 1.00 84.00 341 ALA A CA 1
ATOM 2515 C C . ALA A 1 341 ? 15.136 -1.879 -6.078 1.00 84.00 341 ALA A C 1
ATOM 2517 O O . ALA A 1 341 ? 16.228 -1.945 -6.632 1.00 84.00 341 ALA A O 1
ATOM 2518 N N . ASN A 1 342 ? 14.759 -2.762 -5.150 1.00 85.69 342 ASN A N 1
ATOM 2519 C CA . ASN A 1 342 ? 15.609 -3.862 -4.701 1.00 85.69 342 ASN A CA 1
ATOM 2520 C C . ASN A 1 342 ? 15.765 -4.985 -5.744 1.00 85.69 342 ASN A C 1
ATOM 2522 O O . ASN A 1 342 ? 16.786 -5.664 -5.758 1.00 85.69 342 ASN A O 1
ATOM 2526 N N . GLN A 1 343 ? 14.770 -5.196 -6.611 1.00 84.81 343 GLN A N 1
ATOM 2527 C CA . GLN A 1 343 ? 14.845 -6.180 -7.702 1.00 84.81 343 GLN A CA 1
ATOM 2528 C C . GLN A 1 343 ? 15.540 -5.645 -8.957 1.00 84.81 343 GLN A C 1
ATOM 2530 O O . GLN A 1 343 ? 15.913 -6.421 -9.835 1.00 84.81 343 GLN A O 1
ATOM 2535 N N . THR A 1 344 ? 15.720 -4.329 -9.052 1.00 79.75 344 THR A N 1
ATOM 2536 C CA . THR A 1 344 ? 16.355 -3.694 -10.206 1.00 79.75 344 THR A CA 1
ATOM 2537 C C . THR A 1 344 ? 17.880 -3.772 -10.066 1.00 79.75 344 THR A C 1
ATOM 2539 O O . THR A 1 344 ? 18.419 -3.290 -9.064 1.00 79.75 344 THR A O 1
ATOM 2542 N N . PRO A 1 345 ? 18.618 -4.325 -11.049 1.00 65.88 345 PRO A N 1
ATOM 2543 C CA . PRO A 1 345 ? 20.080 -4.306 -11.032 1.00 65.88 345 PRO A CA 1
ATOM 2544 C C . PRO A 1 345 ? 20.616 -2.871 -10.903 1.00 65.88 345 PRO A C 1
ATOM 2546 O O . PRO A 1 345 ? 20.233 -1.988 -11.664 1.00 65.88 345 PRO A O 1
ATOM 2549 N N . GLY A 1 346 ? 21.472 -2.617 -9.907 1.00 67.94 346 GLY A N 1
ATOM 2550 C CA . GLY A 1 346 ? 21.976 -1.268 -9.599 1.00 67.94 346 GLY A CA 1
ATOM 2551 C C . GLY A 1 346 ? 21.012 -0.368 -8.805 1.00 67.94 346 GLY A C 1
ATOM 2552 O O . GLY A 1 346 ? 21.376 0.748 -8.442 1.00 67.94 346 GLY A O 1
ATOM 2553 N N . GLY A 1 347 ? 19.813 -0.848 -8.460 1.00 69.25 347 GLY A N 1
ATOM 2554 C CA . GLY A 1 347 ? 18.787 -0.096 -7.725 1.00 69.25 347 GLY A CA 1
ATOM 2555 C C . GLY A 1 347 ? 19.005 0.023 -6.210 1.00 69.25 347 GLY A C 1
ATOM 2556 O O . GLY A 1 347 ? 18.225 0.689 -5.528 1.00 69.25 347 GLY A O 1
ATOM 2557 N N . GLY A 1 348 ? 20.081 -0.555 -5.662 1.00 72.25 348 GLY A N 1
ATOM 2558 C CA . GLY A 1 348 ? 20.349 -0.576 -4.216 1.00 72.25 348 GLY A CA 1
ATOM 2559 C C . GLY A 1 348 ? 20.395 0.812 -3.561 1.00 72.25 348 GLY A C 1
ATOM 2560 O O . GLY A 1 348 ? 19.903 0.986 -2.448 1.00 72.25 348 GLY A O 1
ATOM 2561 N N . GLY A 1 349 ? 20.906 1.827 -4.268 1.00 72.69 349 GLY A N 1
ATOM 2562 C CA . GLY A 1 349 ? 20.914 3.209 -3.773 1.00 72.69 349 GLY A CA 1
ATOM 2563 C C . GLY A 1 349 ? 19.512 3.824 -3.655 1.00 72.69 349 GLY A C 1
ATOM 2564 O O . GLY A 1 349 ? 19.224 4.519 -2.680 1.00 72.69 349 GLY A O 1
ATOM 2565 N N . ALA A 1 350 ? 18.625 3.542 -4.614 1.00 72.25 350 ALA A N 1
ATOM 2566 C CA . ALA A 1 350 ? 17.228 3.978 -4.572 1.00 72.25 350 ALA A CA 1
ATOM 2567 C C . ALA A 1 350 ? 16.444 3.217 -3.492 1.00 72.25 350 ALA A C 1
ATOM 2569 O O . ALA A 1 350 ? 15.715 3.828 -2.713 1.00 72.25 350 ALA A O 1
ATOM 2570 N N . ALA A 1 351 ? 16.666 1.903 -3.375 1.00 79.31 351 ALA A N 1
ATOM 2571 C CA . ALA A 1 351 ? 16.059 1.077 -2.335 1.00 79.31 351 ALA A CA 1
ATOM 2572 C C . ALA A 1 351 ? 16.425 1.585 -0.931 1.00 79.31 351 ALA A C 1
ATOM 2574 O O . ALA A 1 351 ? 15.537 1.823 -0.116 1.00 79.31 351 ALA A O 1
ATOM 2575 N N . LEU A 1 352 ? 17.713 1.839 -0.665 1.00 78.62 352 LEU A N 1
ATOM 2576 C CA . LEU A 1 352 ? 18.170 2.372 0.620 1.00 78.62 352 LEU A CA 1
ATOM 2577 C C . LEU A 1 352 ? 17.542 3.739 0.929 1.00 78.62 352 LEU A C 1
ATOM 2579 O O . LEU A 1 352 ? 17.087 3.970 2.048 1.00 78.62 352 LEU A O 1
ATOM 2583 N N . ARG A 1 353 ? 17.469 4.636 -0.062 1.00 80.44 353 ARG A N 1
ATOM 2584 C CA . ARG A 1 353 ? 16.849 5.960 0.091 1.00 80.44 353 ARG A CA 1
ATOM 2585 C C . ARG A 1 353 ? 15.363 5.861 0.431 1.00 80.44 353 ARG A C 1
ATOM 2587 O O . ARG A 1 353 ? 14.916 6.502 1.379 1.00 80.44 353 ARG A O 1
ATOM 2594 N N . LEU A 1 354 ? 14.614 5.045 -0.307 1.00 83.81 354 LEU A N 1
ATOM 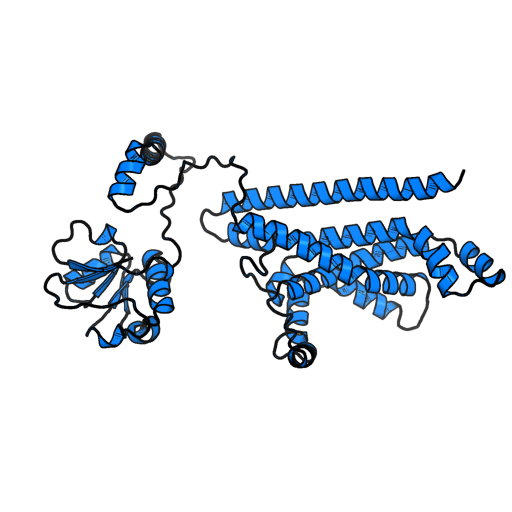2595 C CA . LEU A 1 354 ? 13.189 4.811 -0.076 1.00 83.81 354 LEU A CA 1
ATOM 2596 C C . LEU A 1 354 ? 12.922 4.140 1.278 1.00 83.81 354 LEU A C 1
ATOM 2598 O O . LEU A 1 354 ? 11.937 4.471 1.938 1.00 83.81 354 LEU A O 1
ATOM 2602 N N . VAL A 1 355 ? 13.807 3.246 1.729 1.00 85.00 355 VAL A N 1
ATOM 2603 C CA . VAL A 1 355 ? 13.744 2.645 3.070 1.00 85.00 355 VAL A CA 1
ATOM 2604 C C . VAL A 1 355 ? 13.964 3.702 4.150 1.00 85.00 355 VAL A C 1
ATOM 2606 O O . VAL A 1 355 ? 13.142 3.816 5.057 1.00 85.00 355 VAL A O 1
ATOM 2609 N N . LEU A 1 356 ? 15.018 4.518 4.041 1.00 83.31 356 LEU A N 1
ATOM 2610 C CA . LEU A 1 356 ? 15.292 5.598 4.997 1.00 83.31 356 LEU A CA 1
ATOM 2611 C C . LEU A 1 356 ? 14.146 6.614 5.049 1.00 83.31 356 LEU A C 1
ATOM 2613 O O . LEU A 1 356 ? 13.767 7.060 6.134 1.00 83.31 356 LEU A O 1
ATOM 2617 N N . LEU A 1 357 ? 13.558 6.936 3.896 1.00 82.00 357 LEU A N 1
ATOM 2618 C CA . LEU A 1 357 ? 12.378 7.789 3.781 1.00 82.00 357 LEU A CA 1
ATOM 2619 C C . LEU A 1 357 ? 11.151 7.154 4.450 1.00 82.00 357 LEU A C 1
ATOM 2621 O O . LEU A 1 357 ? 10.453 7.804 5.223 1.00 82.00 357 LEU A O 1
ATOM 2625 N N . SER A 1 358 ? 10.914 5.863 4.213 1.00 82.19 358 SER A N 1
ATOM 2626 C CA . SER A 1 358 ? 9.816 5.121 4.842 1.00 82.19 358 SER A CA 1
ATOM 2627 C C . SER A 1 358 ? 9.970 5.079 6.364 1.00 82.19 358 SER A C 1
ATOM 2629 O O . SER A 1 358 ? 8.998 5.293 7.084 1.00 82.19 358 SER A O 1
ATOM 2631 N N . PHE A 1 359 ? 11.190 4.873 6.868 1.00 83.94 359 PHE A N 1
ATOM 2632 C CA . PHE A 1 359 ? 11.485 4.889 8.302 1.00 83.94 359 PHE A CA 1
ATOM 2633 C C . PHE A 1 359 ? 11.345 6.273 8.919 1.00 83.94 359 PHE A C 1
ATOM 2635 O O . PHE A 1 359 ? 10.769 6.385 9.998 1.00 83.94 359 PHE A O 1
ATOM 2642 N N . THR A 1 360 ? 11.816 7.327 8.251 1.00 84.50 360 THR A N 1
ATOM 2643 C CA . THR A 1 360 ? 11.623 8.698 8.747 1.00 84.50 360 THR A CA 1
ATOM 2644 C C . THR A 1 360 ? 10.145 9.054 8.799 1.00 84.50 360 THR A C 1
ATOM 2646 O O . THR A 1 360 ? 9.694 9.523 9.836 1.00 84.50 360 THR A O 1
ATOM 2649 N N . ILE A 1 361 ? 9.359 8.746 7.763 1.00 81.56 361 ILE A N 1
ATOM 2650 C CA . ILE A 1 361 ? 7.907 8.989 7.768 1.00 81.56 361 ILE A CA 1
ATOM 2651 C C . ILE A 1 361 ? 7.215 8.168 8.853 1.00 81.56 361 ILE A C 1
ATOM 2653 O O . ILE A 1 361 ? 6.403 8.719 9.592 1.00 81.56 361 ILE A O 1
ATOM 2657 N N . ALA A 1 362 ? 7.530 6.877 8.979 1.00 80.56 362 ALA A N 1
ATOM 2658 C CA . ALA A 1 362 ? 6.950 6.027 10.013 1.00 80.56 362 ALA A CA 1
ATOM 2659 C C . ALA A 1 362 ? 7.283 6.557 11.415 1.00 80.56 362 ALA A C 1
ATOM 2661 O O . ALA A 1 362 ? 6.393 6.674 12.254 1.00 80.56 362 ALA A O 1
ATOM 2662 N N . LEU A 1 363 ? 8.537 6.953 11.654 1.00 83.94 363 LEU A N 1
ATOM 2663 C CA . LEU A 1 363 ? 8.976 7.515 12.928 1.00 83.94 363 LEU A CA 1
ATOM 2664 C C . LEU A 1 363 ? 8.305 8.864 13.208 1.00 83.94 363 LEU A C 1
ATOM 2666 O O . LEU A 1 363 ? 7.788 9.067 14.302 1.00 83.94 363 LEU A O 1
ATOM 2670 N N . THR A 1 364 ? 8.255 9.777 12.235 1.00 84.12 364 THR A N 1
ATOM 2671 C CA . THR A 1 364 ? 7.567 11.066 12.386 1.00 84.12 364 THR A CA 1
ATOM 2672 C C . THR A 1 364 ? 6.077 10.863 12.633 1.00 84.12 364 THR A C 1
ATOM 2674 O O . THR A 1 364 ? 5.526 11.496 13.531 1.00 84.12 364 THR A O 1
ATOM 2677 N N . ALA A 1 365 ? 5.426 9.955 11.902 1.00 77.19 365 ALA A N 1
ATOM 2678 C CA . ALA A 1 365 ? 4.023 9.626 12.109 1.00 77.19 365 ALA A CA 1
ATOM 2679 C C . ALA A 1 365 ? 3.780 9.080 13.520 1.00 77.19 365 ALA A C 1
ATOM 2681 O O . ALA A 1 365 ? 2.864 9.556 14.183 1.00 77.19 365 ALA A O 1
ATOM 2682 N N . LEU A 1 366 ? 4.620 8.157 14.004 1.00 76.31 366 LEU A N 1
ATOM 2683 C CA . LEU A 1 366 ? 4.547 7.602 15.361 1.00 76.31 366 LEU A CA 1
ATOM 2684 C C . LEU A 1 366 ? 4.797 8.662 16.445 1.00 76.31 366 LEU A C 1
ATOM 2686 O O . LEU A 1 366 ? 4.050 8.721 17.419 1.00 76.31 366 LEU A O 1
ATOM 2690 N N . LEU A 1 367 ? 5.786 9.541 16.265 1.00 83.75 367 LEU A N 1
ATOM 2691 C CA . LEU A 1 367 ? 6.092 10.617 17.213 1.00 83.75 367 LEU A CA 1
ATOM 2692 C C . LEU A 1 367 ? 4.973 11.663 17.272 1.00 83.75 367 LEU A C 1
ATOM 2694 O O . LEU A 1 367 ? 4.532 12.037 18.358 1.00 83.75 367 LEU A O 1
ATOM 2698 N N . VAL A 1 368 ? 4.479 12.122 16.117 1.00 81.00 368 VAL A N 1
ATOM 2699 C CA . VAL A 1 368 ? 3.346 13.059 16.037 1.00 81.00 368 VAL A CA 1
ATOM 2700 C C . VAL A 1 368 ? 2.110 12.435 16.678 1.00 81.00 368 VAL A C 1
ATOM 2702 O O . VAL A 1 368 ? 1.451 13.068 17.500 1.00 81.00 368 VAL A O 1
ATOM 2705 N N . SER A 1 369 ? 1.843 11.175 16.352 1.00 71.25 369 SER A N 1
ATOM 2706 C CA . SER A 1 369 ? 0.797 10.347 16.942 1.00 71.25 369 SER A CA 1
ATOM 2707 C C . SER A 1 369 ? 0.879 10.297 18.469 1.00 71.25 369 SER A C 1
ATOM 2709 O O . SER A 1 369 ? -0.112 10.546 19.155 1.00 71.25 369 SER A O 1
ATOM 2711 N N . GLU A 1 370 ? 2.063 10.044 19.025 1.00 77.81 370 GLU A N 1
ATOM 2712 C CA . GLU A 1 370 ? 2.259 9.949 20.469 1.00 77.81 370 GLU A CA 1
ATOM 2713 C C . GLU A 1 370 ? 2.116 11.310 21.167 1.00 77.81 370 GLU A C 1
ATOM 2715 O O . GLU A 1 370 ? 1.484 11.411 22.221 1.00 77.81 370 GLU A O 1
ATOM 2720 N N . VAL A 1 371 ? 2.620 12.387 20.558 1.00 81.88 371 VAL A N 1
ATOM 2721 C CA . VAL A 1 371 ? 2.444 13.756 21.068 1.00 81.88 371 VAL A CA 1
ATOM 2722 C C . VAL A 1 371 ? 0.969 14.164 21.054 1.00 81.88 371 VAL A C 1
ATOM 2724 O O . VAL A 1 371 ? 0.481 14.727 22.038 1.00 81.88 371 VAL A O 1
ATOM 2727 N N . LEU A 1 372 ? 0.246 13.879 19.969 1.00 76.44 372 LEU A N 1
ATOM 2728 C CA . LEU A 1 372 ? -1.187 14.159 19.858 1.00 76.44 372 LEU A CA 1
ATOM 2729 C C . LEU A 1 372 ? -1.998 13.326 20.855 1.00 76.44 372 LEU A C 1
ATOM 2731 O O . LEU A 1 372 ? -2.856 13.882 21.540 1.00 76.44 372 LEU A O 1
ATOM 2735 N N . GLY A 1 373 ? -1.681 12.037 21.005 1.00 70.69 373 GLY A N 1
ATOM 2736 C CA . GLY A 1 373 ? -2.315 11.146 21.978 1.00 70.69 373 GLY A CA 1
ATOM 2737 C C . GLY A 1 373 ? -2.124 11.627 23.417 1.00 70.69 373 GLY A C 1
ATOM 2738 O O . GLY A 1 373 ? -3.097 11.760 24.159 1.00 70.69 373 GLY A O 1
ATOM 2739 N N . ARG A 1 374 ? -0.893 12.001 23.797 1.00 74.50 374 ARG A N 1
ATOM 2740 C CA . ARG A 1 374 ? -0.595 12.573 25.124 1.00 74.50 374 ARG A CA 1
ATOM 2741 C C . ARG A 1 374 ? -1.317 13.902 25.357 1.00 74.50 374 ARG A C 1
ATOM 2743 O O . ARG A 1 374 ? -1.795 14.147 26.460 1.00 74.50 374 ARG A O 1
ATOM 2750 N N . ARG A 1 375 ? -1.416 14.771 24.343 1.00 75.25 375 ARG A N 1
ATOM 2751 C CA . ARG A 1 375 ? -2.155 16.046 24.445 1.00 75.25 375 ARG A CA 1
ATOM 2752 C C . ARG A 1 375 ? -3.662 15.836 24.595 1.00 75.25 375 ARG A C 1
ATOM 2754 O O . ARG A 1 375 ? -4.279 16.539 25.389 1.00 75.25 375 ARG A O 1
ATOM 2761 N N . ALA A 1 376 ? -4.240 14.887 23.861 1.00 70.12 376 ALA A N 1
ATOM 2762 C CA . ALA A 1 376 ? -5.654 14.542 23.968 1.00 70.12 376 ALA A CA 1
ATOM 2763 C C . ALA A 1 376 ? -5.984 13.950 25.348 1.00 70.12 376 ALA A C 1
ATOM 2765 O O . ALA A 1 376 ? -6.939 14.391 25.982 1.00 70.12 376 ALA A O 1
ATOM 2766 N N . ALA A 1 377 ? -5.147 13.034 25.850 1.00 67.19 377 ALA A N 1
ATOM 2767 C CA . ALA A 1 377 ? -5.293 12.462 27.189 1.00 67.19 377 ALA A CA 1
ATOM 2768 C C . ALA A 1 377 ? -5.215 13.538 28.287 1.00 67.19 377 ALA A C 1
ATOM 2770 O O . ALA A 1 377 ? -6.098 13.618 29.134 1.00 67.19 377 ALA A O 1
ATOM 2771 N N . ARG A 1 378 ? -4.230 14.445 28.211 1.00 70.56 378 ARG A N 1
ATOM 2772 C CA . ARG A 1 378 ? -4.080 15.544 29.181 1.00 70.56 378 ARG A CA 1
ATOM 2773 C C . ARG A 1 378 ? -5.240 16.538 29.176 1.00 70.56 378 ARG A C 1
ATOM 2775 O O . ARG A 1 378 ? -5.555 17.079 30.225 1.00 70.56 378 ARG A O 1
ATOM 2782 N N . ARG A 1 379 ? -5.875 16.806 28.028 1.00 65.69 379 ARG A N 1
ATOM 2783 C CA . ARG A 1 379 ? -7.076 17.666 27.982 1.00 65.69 379 ARG A CA 1
ATOM 2784 C C . ARG A 1 379 ? -8.265 17.021 28.693 1.00 65.69 379 ARG A C 1
ATOM 2786 O O . ARG A 1 379 ? -8.977 17.711 29.404 1.00 65.69 379 ARG A O 1
ATOM 2793 N N . LEU A 1 380 ? -8.431 15.706 28.552 1.00 62.22 380 LEU A N 1
ATOM 2794 C CA . LEU A 1 380 ? -9.486 14.952 29.238 1.00 62.22 380 LEU A CA 1
ATOM 2795 C C . LEU A 1 380 ? -9.242 14.818 30.751 1.00 62.22 380 LEU A C 1
ATOM 2797 O O . LEU A 1 380 ? -10.191 14.648 31.512 1.00 62.22 380 LEU A O 1
ATOM 2801 N N . GLU A 1 381 ? -7.983 14.873 31.188 1.00 60.81 381 GLU A N 1
ATOM 2802 C CA . GLU A 1 381 ? -7.609 14.934 32.608 1.00 60.81 381 GLU A CA 1
ATOM 2803 C C . GLU A 1 381 ? -7.701 16.359 33.178 1.00 60.81 381 GLU A C 1
ATOM 2805 O O . GLU A 1 381 ? -8.063 16.520 34.337 1.00 60.81 381 GLU A O 1
ATOM 2810 N N . GLY A 1 382 ? -7.417 17.389 32.373 1.00 52.75 382 GLY A N 1
ATOM 2811 C CA . GLY A 1 382 ? -7.453 18.798 32.784 1.00 52.75 382 GLY A CA 1
ATOM 2812 C C . GLY A 1 382 ? -8.854 19.350 33.065 1.00 52.75 382 GLY A C 1
ATOM 2813 O O . GLY A 1 382 ? -8.982 20.233 33.903 1.00 52.75 382 GLY A O 1
ATOM 2814 N N . ASP A 1 383 ? -9.896 18.787 32.449 1.00 50.75 383 ASP A N 1
ATOM 2815 C CA . ASP A 1 383 ? -11.303 19.105 32.756 1.00 50.75 383 ASP A CA 1
ATOM 2816 C C . ASP A 1 383 ? -11.813 18.415 34.047 1.00 50.75 383 ASP A C 1
ATOM 2818 O O . ASP A 1 383 ? -12.999 18.492 34.365 1.00 50.75 383 ASP A O 1
ATOM 2822 N N . ARG A 1 384 ? -10.946 17.708 34.796 1.00 48.91 384 ARG A N 1
ATOM 2823 C CA . ARG A 1 384 ? -11.287 17.032 36.067 1.00 48.91 384 ARG A CA 1
ATOM 2824 C C . ARG A 1 384 ? -10.894 17.813 37.335 1.00 48.91 384 ARG A C 1
ATOM 2826 O O . ARG A 1 384 ? -10.950 17.221 38.413 1.00 48.91 384 ARG A O 1
ATOM 2833 N N . CYS A 1 385 ? -10.494 19.082 37.221 1.00 36.50 385 CYS A N 1
ATOM 2834 C CA . CYS A 1 385 ? -10.211 19.961 38.367 1.00 36.50 385 CYS A CA 1
ATOM 2835 C C . CYS A 1 385 ? -11.361 20.925 38.653 1.00 36.50 385 CYS A C 1
ATOM 2837 O O . CYS A 1 385 ? -11.805 21.603 37.699 1.00 36.50 385 CYS A O 1
#

Radius of gyration: 30.12 Å; chains: 1; bounding box: 75×38×90 Å

Secondary structure (DSSP, 8-state):
-EEEEETT-------STT--HHHH--S-EEEE-TTT-HHHHHHHHHHHHTT-HHHHGGGEEEESSHHHHHHHHHTTSSSEEEE-GGGGTT-SSEEEEEEPPGGGS----------TT--HHHHHHHHHHHSHHHHHHHHHTT--PPSS---TT-----HHHHHHHHHHHHHHHHHHHHHHHHHHHHHHHHHH---TTHHHHHHHHHHHHHS-HHHHHHHHHHHHSTTSHHHHHHHTTT---TTSHHHHHHHHHHHHHHHHHHHHHHHHHTS-HHHHHHHHHTT--HHHHIIIIIHHHHHHHHHHHHHHHHHHHHT--HHHHHHT---TTTT--HHHHHHHHHHSTTTHHHHHHHHHHHHHHHHHHHHHHHHHHHHHHHHHHHTT-

Sequence (385 aa):
LVFVVPRESRWSGATEKGFDLAASFSGRLALADPSHVPAGIYARQALESLGWWTGVRERVVPAPDPAGAVKLVELGEAAAAVVYRTDVLGVETVKAALTIPEWSHSPIQYVAALTTAAPKEASELLDFLSSEEGAAILRAHGFRPAGRIVPASRLLLTPDESAALWLSVKVSLVATLLAAVPGIACAWVLARKRFWGHGLLNALVHLPLVAPPTAIGYVLLVLLGRGGVLGEALSGAGIEIAFTWRGAALASAVMGFPLLVRAARIGLELVDRRIEEAASVLGAGPWRVLMTITLPLALPGILTGLLLAFARSLGEFGATITFAGNIAGETQTLPLAVHVANQTPGGGGAALRLVLLSFTIALTALLVSEVLGRRAARRLEGDRC